Protein 2IXD (pdb70)

Foldseek 3Di:
DAAQEEEEEQEQLQCLLFDLLVLLVVVVVVGAYEYEHAALLCVAQWDHSVLRVVLSVQLCVLSNHPYYYYNHQDDVHLDQDPVSLVSLLVVCLVRQHQEYEAADCPAPRNSRVSRLVSNVSSLVLLQPCVRPVVGGGHHHNFYKYTYRPDDDQFLDKDASQVRLVSSLVSNVSPCRFQDQPDPRDDDPNPPCRSVVSQVRQCVVQVVVVHRGIRGMHGPDRDDDDQVVPHPD/DAAQEEEEEQEQLQCLLFDLLVLLVVVVVVGAYEYEHAALLCVAQFDHSVLRVQLSVQLCVLSNHPHYHYNRDDDVRLDQDPVSLVSLLLVCLVRQHQEYEAADCPAPRNSRVSRLVSNVSSQVLQQPCVRVVVGGGHHHNFYKHTYRPDDDDFLDKDASQVRLVSSLSSNVSPVRFQDCPDPRDDDPNPPCRSVVSQVRQCVVQVVVVHRGIRGMHGPDRDDDDPVVPD

Nearest PDB structures (foldseek):
  2ixd-assembly1_A  TM=1.004E+00  e=8.195E-51  Bacillus cereus
  6p2t-assembly1_A  TM=9.858E-01  e=7.954E-35  Bacillus subtilis subsp. subtilis str. 168
  1uan-assembly1_A  TM=9.509E-01  e=2.762E-24  Thermus thermophilus
  1uan-assembly1_B  TM=9.740E-01  e=2.165E-23  Thermus thermophilus
  8bgo-assembly1_C  TM=8.760E-01  e=4.378E-20  Thermococcus chitonophagus

CATH classification: 3.40.50.10320

InterPro domains:
  IPR003737 N-acetylglucosaminyl phosphatidylinositol deacetylase-related [PF02585] (7-124)
  IPR003737 N-acetylglucosaminyl phosphatidylinositol deacetylase-related [PTHR12993] (5-205)
  IPR023842 Bacillithiol biosynthesis deacetylase, BshB1 [TIGR04001] (4-224)
  IPR024078 Putative deacetylase LmbE-like domain superfamily [G3DSA:3.40.50.10320] (1-234)
  IPR024078 Putative deacetylase LmbE-like domain superfamily [SSF102588] (4-226)

Secondary structure (P-SEA, 3-state):
ccccbbbbbccccccccccaaaaaaaaaabbbbbbbccccccccccccaaaaaaaaaaaaaaacccbbbbcccccccccccaaaaaaaaaaaaaacccbbbbcccccccaaaaaaaaaaaaaaaaaacccccccbbbbbccbbbbbbccccccccccccccccaaaaaaaaacccccccccccccccccccaaaaaaaaaaaaaaaaacccbbbbbcccccccccccccccc/ccccbbbbbccccccccccaaaaaaaaaabbbbbbbbcccccccccccaaaaaaaaaaaaaaacccbbbbcccccccccccaaaaaaaaaaaaaacccbbbbcccccccaaaaaaaaaaaaaaaaaacccccccbbbbbbcbbbbbbccccccccccccccccaaaaaaaaacccccccccccccccccccaaaaaaaaaaaaaaaaacccbbbbbbbcccccccccccc

Structure (mmCIF, N/CA/C/O backbone):
data_2IXD
#
_entry.id   2IXD
#
_cell.length_a   75.892
_cell.length_b   75.892
_cell.length_c   404.699
_cell.angle_alpha   90.00
_cell.angle_beta   90.00
_cell.angle_gamma   120.00
#
_symmetry.space_group_name_H-M   'H 3 2'
#
loop_
_entity.id
_entity.type
_entity.pdbx_description
1 polymer 'LMBE-RELATED PROTEIN'
2 non-polymer 'ZINC ION'
3 non-polymer 'ACETATE ION'
4 water water
#
loop_
_atom_site.group_PDB
_atom_site.id
_atom_site.type_symbol
_atom_site.label_atom_id
_atom_site.label_alt_id
_atom_site.label_comp_id
_atom_site.label_asym_id
_atom_site.label_entity_id
_atom_site.label_seq_id
_atom_site.pdbx_PDB_ins_code
_atom_site.Cartn_x
_atom_site.Cartn_y
_atom_site.Cartn_z
_atom_site.occupancy
_atom_site.B_iso_or_equiv
_atom_site.auth_seq_id
_atom_site.auth_comp_id
_atom_site.auth_asym_id
_atom_site.auth_atom_id
_atom_site.pdbx_PDB_model_num
ATOM 1 N N . SER A 1 2 ? 34.287 37.632 145.796 1.00 47.83 2 SER A N 1
ATOM 2 C CA . SER A 1 2 ? 34.046 36.778 146.998 1.00 47.23 2 SER A CA 1
ATOM 3 C C . SER A 1 2 ? 32.615 36.914 147.519 1.00 44.68 2 SER A C 1
ATOM 4 O O . SER A 1 2 ? 31.989 35.919 147.901 1.00 45.06 2 SER A O 1
ATOM 7 N N . GLY A 1 3 ? 32.105 38.144 147.536 1.00 41.92 3 GLY A N 1
ATOM 8 C CA . GLY A 1 3 ? 30.753 38.412 147.994 1.00 38.26 3 GLY A CA 1
ATOM 9 C C . GLY A 1 3 ? 30.682 39.499 149.052 1.00 35.65 3 GLY A C 1
ATOM 10 O O . GLY A 1 3 ? 31.521 39.551 149.956 1.00 36.21 3 GLY A O 1
ATOM 11 N N . LEU A 1 4 ? 29.676 40.365 148.933 1.00 32.37 4 LEU A N 1
ATOM 12 C CA . LEU A 1 4 ? 29.456 41.456 149.880 1.00 30.14 4 LEU A CA 1
ATOM 13 C C . LEU A 1 4 ? 29.059 40.911 151.243 1.00 28.62 4 LEU A C 1
ATOM 14 O O . LEU A 1 4 ? 28.368 39.900 151.337 1.00 28.49 4 LEU A O 1
ATOM 23 N N . HIS A 1 5 ? 29.498 41.583 152.299 1.00 27.46 5 HIS A N 1
ATOM 24 C CA . HIS A 1 5 ? 29.012 41.268 153.635 1.00 26.07 5 HIS A CA 1
ATOM 25 C C . HIS A 1 5 ? 27.614 41.839 153.798 1.00 24.06 5 HIS A C 1
ATOM 26 O O . HIS A 1 5 ? 26.723 41.184 154.343 1.00 22.96 5 HIS A O 1
ATOM 33 N N . ILE A 1 6 ? 27.425 43.064 153.314 1.00 23.18 6 ILE A N 1
ATOM 34 C CA . ILE A 1 6 ? 26.120 43.714 153.370 1.00 21.59 6 ILE A CA 1
ATOM 35 C C . ILE A 1 6 ? 25.755 44.310 152.017 1.00 21.21 6 ILE A C 1
ATOM 36 O O . ILE A 1 6 ? 26.550 45.019 151.400 1.00 21.71 6 ILE A O 1
ATOM 41 N N . LEU A 1 7 ? 24.548 44.006 151.557 1.00 20.21 7 LEU A N 1
ATOM 42 C CA . LEU A 1 7 ? 23.958 44.745 150.456 1.00 19.67 7 LEU A CA 1
ATOM 43 C C . LEU A 1 7 ? 22.704 45.427 150.967 1.00 18.22 7 LEU A C 1
ATOM 44 O O . LEU A 1 7 ? 21.771 44.771 151.420 1.00 17.57 7 LEU A O 1
ATOM 49 N N . ALA A 1 8 ? 22.692 46.752 150.903 1.00 18.18 8 ALA A N 1
ATOM 50 C CA . ALA A 1 8 ? 21.545 47.513 151.375 1.00 17.28 8 ALA A CA 1
ATOM 51 C C . ALA A 1 8 ? 20.800 48.117 150.195 1.00 17.26 8 ALA A C 1
ATOM 52 O O . ALA A 1 8 ? 21.389 48.805 149.357 1.00 18.10 8 ALA A O 1
ATOM 54 N N . PHE A 1 9 ? 19.506 47.838 150.126 1.00 16.67 9 PHE A N 1
ATOM 55 C CA . PHE A 1 9 ? 18.660 48.393 149.087 1.00 16.77 9 PHE A CA 1
ATOM 56 C C . PHE A 1 9 ? 17.921 49.598 149.620 1.00 17.12 9 PHE A C 1
ATOM 57 O O . PHE A 1 9 ? 17.517 49.624 150.779 1.00 16.61 9 PHE A O 1
ATOM 65 N N . GLY A 1 10 ? 17.747 50.591 148.758 1.00 17.59 10 GLY A N 1
ATOM 66 C CA . GLY A 1 10 ? 16.835 51.684 149.011 1.00 17.88 10 GLY A CA 1
ATOM 67 C C . GLY A 1 10 ? 15.986 51.880 147.774 1.00 18.18 10 GLY A C 1
ATOM 68 O O . GLY A 1 10 ? 16.359 51.422 146.693 1.00 18.55 10 GLY A O 1
ATOM 69 N N . ALA A 1 11 ? 14.843 52.541 147.927 1.00 18.11 11 ALA A N 1
ATOM 70 C CA . ALA A 1 11 ? 14.047 52.949 146.770 1.00 18.58 11 ALA A CA 1
ATOM 71 C C . ALA A 1 11 ? 14.740 54.114 146.070 1.00 19.32 11 ALA A C 1
ATOM 72 O O . ALA A 1 11 ? 14.810 54.167 144.841 1.00 19.72 11 ALA A O 1
ATOM 74 N N . HIS A 1 12 ? 15.258 55.038 146.876 1.00 19.64 12 HIS A N 1
ATOM 75 C CA . HIS A 1 12 ? 15.869 56.267 146.395 1.00 20.56 12 HIS A CA 1
ATOM 76 C C . HIS A 1 12 ? 17.213 56.442 147.080 1.00 20.32 12 HIS A C 1
ATOM 77 O O . HIS A 1 12 ? 17.369 56.077 148.247 1.00 19.74 12 HIS A O 1
ATOM 84 N N . ALA A 1 13 ? 18.181 56.991 146.353 1.00 20.58 13 ALA A N 1
ATOM 85 C CA . ALA A 1 13 ? 19.483 57.284 146.931 1.00 20.78 13 ALA A CA 1
ATOM 86 C C . ALA A 1 13 ? 19.300 58.278 148.071 1.00 21.37 13 ALA A C 1
ATOM 87 O O . ALA A 1 13 ? 18.778 59.374 147.865 1.00 22.63 13 ALA A O 1
ATOM 89 N N . ASP A 1 14 ? 19.728 57.852 149.260 1.00 20.86 14 ASP A N 1
ATOM 90 C CA . ASP A 1 14 ? 19.600 58.547 150.555 1.00 20.64 14 ASP A CA 1
ATOM 91 C C . ASP A 1 14 ? 18.790 57.728 151.555 1.00 19.01 14 ASP A C 1
ATOM 92 O O . ASP A 1 14 ? 18.905 57.928 152.764 1.00 18.72 14 ASP A O 1
ATOM 97 N N . ASP A 1 15 ? 18.001 56.784 151.036 1.00 17.97 15 ASP A N 1
ATOM 98 C CA . ASP A 1 15 ? 17.223 55.855 151.859 1.00 16.87 15 ASP A CA 1
ATOM 99 C C . ASP A 1 15 ? 18.124 55.074 152.791 1.00 16.47 15 ASP A C 1
ATOM 100 O O . ASP A 1 15 ? 17.910 55.050 153.999 1.00 15.92 15 ASP A O 1
ATOM 105 N N . VAL A 1 16 ? 19.125 54.421 152.202 1.00 16.54 16 VAL A N 1
ATOM 106 C CA . VAL A 1 16 ? 20.047 53.579 152.949 1.00 16.69 16 VAL A CA 1
ATOM 107 C C . VAL A 1 16 ? 20.812 54.418 153.967 1.00 17.28 16 VAL A C 1
ATOM 108 O O . VAL A 1 16 ? 21.009 53.998 155.107 1.00 17.42 16 VAL A O 1
ATOM 112 N N . GLU A 1 17 ? 21.210 55.612 153.544 1.00 17.87 17 GLU A N 1
ATOM 113 C CA . GLU A 1 17 ? 21.889 56.571 154.408 1.00 18.73 17 GLU A CA 1
ATOM 114 C C . GLU A 1 17 ? 21.039 56.926 155.626 1.00 18.23 17 GLU A C 1
ATOM 115 O O . GLU A 1 17 ? 21.509 56.838 156.759 1.00 18.76 17 GLU A O 1
ATOM 121 N N . ILE A 1 18 ? 19.786 57.306 155.389 1.00 17.94 18 ILE A N 1
ATOM 122 C CA . ILE A 1 18 ? 18.862 57.652 156.476 1.00 18.01 18 ILE A CA 1
ATOM 123 C C . ILE A 1 18 ? 18.724 56.493 157.463 1.00 17.53 18 ILE A C 1
ATOM 124 O O . ILE A 1 18 ? 18.778 56.689 158.682 1.00 17.88 18 ILE A O 1
ATOM 129 N N . GLY A 1 19 ? 18.560 55.289 156.925 1.00 17.05 19 GLY A N 1
ATOM 130 C CA . GLY A 1 19 ? 18.342 54.114 157.746 1.00 16.50 19 GLY A CA 1
ATOM 131 C C . GLY A 1 19 ? 19.570 53.585 158.454 1.00 17.08 19 GLY A C 1
ATOM 132 O O . GLY A 1 19 ? 19.477 53.117 159.593 1.00 17.13 19 GLY A O 1
ATOM 133 N N . MET A 1 20 ? 20.727 53.655 157.797 1.00 17.06 20 MET A N 1
ATOM 134 C CA . MET A 1 20 ? 21.876 52.898 158.289 1.00 17.33 20 MET A CA 1
ATOM 135 C C . MET A 1 20 ? 23.266 53.371 157.873 1.00 17.67 20 MET A C 1
ATOM 136 O O . MET A 1 20 ? 24.203 52.573 157.879 1.00 17.75 20 MET A O 1
ATOM 141 N N . ALA A 1 21 ? 23.411 54.654 157.544 1.00 17.99 21 ALA A N 1
ATOM 142 C CA . ALA A 1 21 ? 24.731 55.199 157.198 1.00 19.33 21 ALA A CA 1
ATOM 143 C C . ALA A 1 21 ? 25.751 54.963 158.312 1.00 20.06 21 ALA A C 1
ATOM 144 O O . ALA A 1 21 ? 26.906 54.654 158.038 1.00 20.87 21 ALA A O 1
ATOM 146 N N . GLY A 1 22 ? 25.312 55.084 159.566 1.00 19.99 22 GLY A N 1
ATOM 147 C CA . GLY A 1 22 ? 26.194 54.894 160.707 1.00 20.43 22 GLY A CA 1
ATOM 148 C C . GLY A 1 22 ? 26.693 53.466 160.824 1.00 20.50 22 GLY A C 1
ATOM 149 O O . GLY A 1 22 ? 27.882 53.236 161.054 1.00 21.28 22 GLY A O 1
ATOM 150 N N . THR A 1 23 ? 25.774 52.513 160.665 1.00 20.14 23 THR A N 1
ATOM 151 C CA . THR A 1 23 ? 26.095 51.088 160.693 1.00 19.70 23 THR A CA 1
ATOM 152 C C . THR A 1 23 ? 27.049 50.739 159.562 1.00 20.30 23 THR A C 1
ATOM 153 O O . THR A 1 23 ? 28.063 50.074 159.785 1.00 20.58 23 THR A O 1
ATOM 157 N N . ILE A 1 24 ? 26.727 51.200 158.355 1.00 19.92 24 ILE A N 1
ATOM 158 C CA . ILE A 1 24 ? 27.573 50.941 157.199 1.00 20.58 24 ILE A CA 1
ATOM 159 C C . ILE A 1 24 ? 28.986 51.461 157.446 1.00 22.02 24 ILE A C 1
ATOM 160 O O . ILE A 1 24 ? 29.948 50.726 157.265 1.00 23.12 24 ILE A O 1
ATOM 165 N N . ALA A 1 25 ? 29.099 52.715 157.887 1.00 22.61 25 ALA A N 1
ATOM 166 C CA . ALA A 1 25 ? 30.401 53.321 158.174 1.00 23.88 25 ALA A CA 1
ATOM 167 C C . ALA A 1 25 ? 31.155 52.542 159.243 1.00 24.36 25 ALA A C 1
ATOM 168 O O . ALA A 1 25 ? 32.368 52.362 159.145 1.00 25.25 25 ALA A O 1
ATOM 170 N N . LYS A 1 26 ? 30.425 52.084 160.256 1.00 23.59 26 LYS A N 1
ATOM 171 C CA . LYS A 1 26 ? 31.005 51.320 161.354 1.00 24.47 26 LYS A CA 1
ATOM 172 C C . LYS A 1 26 ? 31.645 50.032 160.844 1.00 24.91 26 LYS A C 1
ATOM 173 O O . LYS A 1 26 ? 32.767 49.692 161.231 1.00 25.69 26 LYS A O 1
ATOM 181 N N . TYR A 1 27 ? 30.941 49.338 159.954 1.00 24.30 27 TYR A N 1
ATOM 182 C CA . TYR A 1 27 ? 31.401 48.039 159.478 1.00 25.12 27 TYR A CA 1
ATOM 183 C C . TYR A 1 27 ? 32.387 48.089 158.308 1.00 26.34 27 TYR A C 1
ATOM 184 O O . TYR A 1 27 ? 33.278 47.242 158.234 1.00 27.55 27 TYR A O 1
ATOM 193 N N . THR A 1 28 ? 32.260 49.081 157.422 1.00 26.46 28 THR A N 1
ATOM 194 C CA . THR A 1 28 ? 33.276 49.275 156.373 1.00 27.57 28 THR A CA 1
ATOM 195 C C . THR A 1 28 ? 34.627 49.639 156.980 1.00 29.89 28 THR A C 1
ATOM 196 O O . THR A 1 28 ? 35.671 49.282 156.435 1.00 30.99 28 THR A O 1
ATOM 200 N N . LYS A 1 29 ? 34.593 50.352 158.106 1.00 30.73 29 LYS A N 1
ATOM 201 C CA . LYS A 1 29 ? 35.805 50.733 158.827 1.00 33.34 29 LYS A CA 1
ATOM 202 C C . LYS A 1 29 ? 36.497 49.514 159.430 1.00 34.13 29 LYS A C 1
ATOM 203 O O . LYS A 1 29 ? 37.719 49.499 159.584 1.00 35.34 29 LYS A O 1
ATOM 209 N N . GLN A 1 30 ? 35.702 48.499 159.761 1.00 33.26 30 GLN A N 1
ATOM 210 C CA . GLN A 1 30 ? 36.210 47.229 160.272 1.00 34.19 30 GLN A CA 1
ATOM 211 C C . GLN A 1 30 ? 36.663 46.311 159.137 1.00 34.33 30 GLN A C 1
ATOM 212 O O . GLN A 1 30 ? 37.138 45.198 159.377 1.00 35.41 30 GLN A O 1
ATOM 218 N N . GLY A 1 31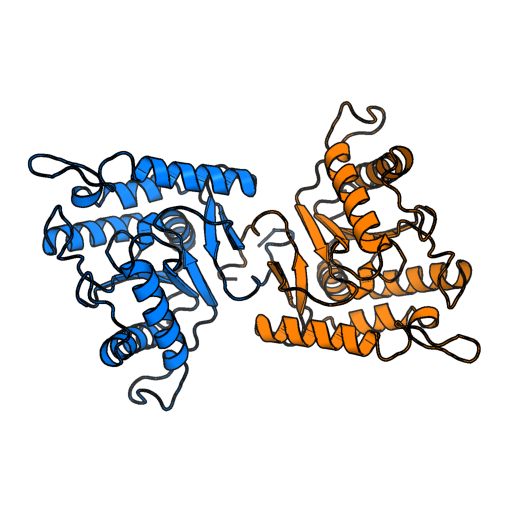 ? 36.511 46.783 157.902 1.00 33.43 31 GLY A N 1
ATOM 219 C CA . GLY A 1 31 ? 37.000 46.070 156.734 1.00 33.39 31 GLY A CA 1
ATOM 220 C C . GLY A 1 31 ? 35.959 45.231 156.018 1.00 31.32 31 GLY A C 1
ATOM 221 O O . GLY A 1 31 ? 36.287 44.527 155.062 1.00 31.42 31 GLY A O 1
ATOM 222 N N . TYR A 1 32 ? 34.708 45.298 156.473 1.00 29.10 32 TYR A N 1
ATOM 223 C CA . TYR A 1 32 ? 33.623 44.586 155.804 1.00 27.76 32 TYR A CA 1
ATOM 224 C C . TYR A 1 32 ? 33.241 45.297 154.518 1.00 27.26 32 TYR A C 1
ATOM 225 O O . TYR A 1 32 ? 33.341 46.521 154.415 1.00 26.59 32 TYR A O 1
ATOM 234 N N . GLU A 1 33 ? 32.827 44.515 153.531 1.00 27.55 33 GLU A N 1
ATOM 235 C CA . GLU A 1 33 ? 32.447 45.066 152.246 1.00 28.34 33 GLU A CA 1
ATOM 236 C C . GLU A 1 33 ? 30.945 45.242 152.205 1.00 26.87 33 GLU A C 1
ATOM 237 O O . GLU A 1 33 ? 30.182 44.289 152.403 1.00 26.02 33 GLU A O 1
ATOM 243 N N . VAL A 1 34 ? 30.517 46.478 151.991 1.00 26.64 34 VAL A N 1
ATOM 244 C CA . VAL A 1 34 ? 29.094 46.734 151.826 1.00 25.76 34 VAL A CA 1
ATOM 245 C C . VAL A 1 34 ? 28.807 47.447 150.515 1.00 25.22 34 VAL A C 1
ATOM 246 O O . VAL A 1 34 ? 29.573 48.306 150.061 1.00 26.21 34 VAL A O 1
ATOM 250 N N . GLY A 1 35 ? 27.722 47.024 149.887 1.00 23.60 35 GLY A N 1
ATOM 251 C CA . GLY A 1 35 ? 27.239 47.648 148.680 1.00 23.13 35 GLY A CA 1
ATOM 252 C C . GLY A 1 35 ? 25.887 48.267 148.938 1.00 21.65 35 GLY A C 1
ATOM 253 O O . GLY A 1 35 ? 25.181 47.898 149.885 1.00 20.94 35 GLY A O 1
ATOM 254 N N . ILE A 1 36 ? 25.529 49.223 148.095 1.00 21.49 36 ILE A N 1
ATOM 255 C CA . ILE A 1 36 ? 24.207 49.818 148.137 1.00 20.43 36 ILE A CA 1
ATOM 256 C C . ILE A 1 36 ? 23.585 49.683 146.762 1.00 20.89 36 ILE A C 1
ATOM 257 O O . ILE A 1 36 ? 24.249 49.883 145.744 1.00 21.60 36 ILE A O 1
ATOM 262 N N . CYS A 1 37 ? 22.313 49.315 146.738 1.00 20.22 37 CYS A N 1
ATOM 263 C CA . CYS A 1 37 ? 21.575 49.287 145.495 1.00 21.19 37 CYS A CA 1
ATOM 264 C C . CYS A 1 37 ? 20.339 50.158 145.627 1.00 20.71 37 CYS A C 1
ATOM 265 O O . CYS A 1 37 ? 19.436 49.853 146.400 1.00 19.83 37 CYS A O 1
ATOM 268 N N . ASP A 1 38 ? 20.331 51.264 144.889 1.00 21.32 38 ASP A N 1
ATOM 269 C CA . ASP A 1 38 ? 19.161 52.124 144.791 1.00 21.25 38 ASP A CA 1
ATOM 270 C C . ASP A 1 38 ? 18.276 51.586 143.670 1.00 21.04 38 ASP A C 1
ATOM 271 O O . ASP A 1 38 ? 18.743 51.378 142.552 1.00 22.06 38 ASP A O 1
ATOM 276 N N . LEU A 1 39 ? 17.004 51.345 143.969 1.00 19.94 39 LEU A N 1
ATOM 277 C CA . LEU A 1 39 ? 16.100 50.787 142.969 1.00 19.40 39 LEU A CA 1
ATOM 278 C C . LEU A 1 39 ? 15.753 51.799 141.887 1.00 19.87 39 LEU A C 1
ATOM 279 O O . LEU A 1 39 ? 15.666 51.446 140.714 1.00 21.05 39 LEU A O 1
ATOM 284 N N . THR A 1 40 ? 15.564 53.054 142.291 1.00 19.20 40 THR A N 1
ATOM 285 C CA . THR A 1 40 ? 15.226 54.128 141.363 1.00 19.59 40 THR A CA 1
ATOM 286 C C . THR A 1 40 ? 16.263 55.243 141.385 1.00 19.79 40 THR A C 1
ATOM 287 O O . THR A 1 40 ? 17.110 55.312 142.279 1.00 19.62 40 THR A O 1
ATOM 291 N N . GLU A 1 41 ? 16.159 56.129 140.403 1.00 20.51 41 GLU A N 1
ATOM 292 C CA . GLU A 1 41 ? 16.976 57.329 140.348 1.00 21.41 41 GLU A CA 1
ATOM 293 C C . GLU A 1 41 ? 16.261 58.503 141.010 1.00 22.18 41 GLU A C 1
ATOM 294 O O . GLU A 1 41 ? 16.722 59.642 140.930 1.00 23.44 41 GLU A O 1
ATOM 300 N N . ALA A 1 42 ? 15.133 58.215 141.660 1.00 21.76 42 ALA A N 1
ATOM 301 C CA . ALA A 1 42 ? 14.317 59.230 142.326 1.00 22.93 42 ALA A CA 1
ATOM 302 C C . ALA A 1 42 ? 14.039 60.421 141.406 1.00 25.20 42 ALA A C 1
ATOM 303 O O . ALA A 1 42 ? 14.246 61.583 141.774 1.00 25.78 42 ALA A O 1
ATOM 305 N N . ASP A 1 43 ? 13.563 60.112 140.202 1.00 26.44 43 ASP A N 1
ATOM 306 C CA . ASP A 1 43 ? 13.327 61.122 139.177 1.00 29.43 43 ASP A CA 1
ATOM 307 C C . ASP A 1 43 ? 12.208 62.106 139.532 1.00 30.54 43 ASP A C 1
ATOM 308 O O . ASP A 1 43 ? 12.135 63.200 138.970 1.00 31.88 43 ASP A O 1
ATOM 313 N N . LEU A 1 44 ? 11.352 61.716 140.471 1.00 29.70 44 LEU A N 1
ATOM 314 C CA . LEU A 1 44 ? 10.218 62.549 140.860 1.00 31.36 44 LEU A CA 1
ATOM 315 C C . LEU A 1 44 ? 10.501 63.402 142.097 1.00 32.12 44 LEU A C 1
ATOM 316 O O . LEU A 1 44 ? 9.617 64.116 142.574 1.00 33.15 44 LEU A O 1
ATOM 321 N N . SER A 1 45 ? 11.729 63.327 142.610 1.00 32.03 45 SER A N 1
ATOM 322 C CA . SER A 1 45 ? 12.160 64.184 143.716 1.00 33.15 45 SER A CA 1
ATOM 323 C C . SER A 1 45 ? 11.978 65.649 143.339 1.00 35.67 45 SER A C 1
ATOM 324 O O . SER A 1 45 ? 12.375 66.067 142.249 1.00 36.54 45 SER A O 1
ATOM 327 N N . SER A 1 46 ? 11.367 66.419 144.239 1.00 37.18 46 SER A N 1
ATOM 328 C CA . SER A 1 46 ? 11.051 67.826 143.980 1.00 40.03 46 SER A CA 1
ATOM 329 C C . SER A 1 46 ? 12.295 68.652 143.666 1.00 41.25 46 SER A C 1
ATOM 330 O O . SER A 1 46 ? 12.247 69.563 142.841 1.00 43.20 46 SER A O 1
ATOM 333 N N . ASN A 1 47 ? 13.404 68.318 144.319 1.00 40.32 47 ASN A N 1
ATOM 334 C CA . ASN A 1 47 ? 14.654 69.046 144.138 1.00 41.45 47 ASN A CA 1
ATOM 335 C C . ASN A 1 47 ? 15.748 68.210 143.491 1.00 40.09 47 ASN A C 1
ATOM 336 O O . ASN A 1 47 ? 15.819 66.995 143.687 1.00 38.37 47 ASN A O 1
ATOM 341 N N . GLY A 1 48 ? 16.601 68.882 142.723 1.00 41.05 48 GLY A N 1
ATOM 342 C CA . GLY A 1 48 ? 17.738 68.249 142.083 1.00 40.12 48 GLY A CA 1
ATOM 343 C C . GLY A 1 48 ? 17.408 67.608 140.751 1.00 39.47 48 GLY A C 1
ATOM 344 O O . GLY A 1 48 ? 16.302 67.754 140.225 1.00 40.05 48 GLY A O 1
ATOM 345 N N . THR A 1 49 ? 18.393 66.905 140.201 1.00 38.19 49 THR A N 1
ATOM 346 C CA . THR A 1 49 ? 18.228 66.146 138.967 1.00 37.20 49 THR A CA 1
ATOM 347 C C . THR A 1 49 ? 18.721 64.731 139.212 1.00 34.42 49 THR A C 1
ATOM 348 O O . THR A 1 49 ? 19.379 64.470 140.221 1.00 33.34 49 THR A O 1
ATOM 352 N N . ILE A 1 50 ? 18.418 63.819 138.291 1.00 33.47 50 ILE A N 1
ATOM 353 C CA . ILE A 1 50 ? 18.865 62.433 138.432 1.00 31.40 50 ILE A CA 1
ATOM 354 C C . ILE A 1 50 ? 20.392 62.339 138.464 1.00 30.88 50 ILE A C 1
ATOM 355 O O . ILE A 1 50 ? 20.946 61.619 139.293 1.00 29.27 50 ILE A O 1
ATOM 364 N N . GLU A 1 51 ? 21.060 63.091 137.586 1.00 32.40 51 GLU A N 1
ATOM 365 C CA . GLU A 1 51 ? 22.520 63.101 137.540 1.00 32.95 51 GLU A CA 1
ATOM 366 C C . GLU A 1 51 ? 23.132 63.635 138.833 1.00 32.84 51 GLU A C 1
ATOM 367 O O . GLU A 1 51 ? 24.038 63.016 139.392 1.00 32.40 51 GLU A O 1
ATOM 373 N N . LEU A 1 52 ? 22.626 64.771 139.308 1.00 33.81 52 LEU A N 1
ATOM 374 C CA . LEU A 1 52 ? 23.077 65.345 140.575 1.00 34.28 52 LEU A CA 1
ATOM 375 C C . LEU A 1 52 ? 22.867 64.363 141.724 1.00 31.79 52 LEU A C 1
ATOM 376 O O . LEU A 1 52 ? 23.750 64.182 142.563 1.00 31.51 52 LEU A O 1
ATOM 381 N N . ARG A 1 53 ? 21.702 63.719 141.737 1.00 30.30 53 ARG A N 1
ATOM 382 C CA . ARG A 1 53 ? 21.371 62.729 142.756 1.00 28.37 53 ARG A CA 1
ATOM 383 C C . ARG A 1 53 ? 22.342 61.552 142.731 1.00 27.61 53 ARG A C 1
ATOM 384 O O . ARG A 1 53 ? 22.765 61.066 143.781 1.00 26.11 53 ARG A O 1
ATOM 392 N N . LYS A 1 54 ? 22.699 61.113 141.524 1.00 28.63 54 LYS A N 1
ATOM 393 C CA . LYS A 1 54 ? 23.656 60.026 141.343 1.00 29.00 54 LYS A CA 1
ATOM 394 C C . LYS A 1 54 ? 25.050 60.427 141.826 1.00 29.93 54 LYS A C 1
ATOM 395 O O . LYS A 1 54 ? 25.777 59.608 142.390 1.00 29.51 54 LYS A O 1
ATOM 401 N N . GLU A 1 55 ? 25.410 61.690 141.607 1.00 31.83 55 GLU A N 1
ATOM 402 C CA . GLU A 1 55 ? 26.696 62.216 142.052 1.00 33.17 55 GLU A CA 1
ATOM 403 C C . GLU A 1 55 ? 26.754 62.318 143.572 1.00 31.72 55 GLU A C 1
ATOM 404 O O . GLU A 1 55 ? 27.777 62.000 144.182 1.00 31.75 55 GLU A O 1
ATOM 410 N N . GLU A 1 56 ? 25.651 62.755 144.173 1.00 30.66 56 GLU A N 1
ATOM 411 C CA . GLU A 1 56 ? 25.523 62.808 145.629 1.00 29.53 56 GLU A CA 1
ATOM 412 C C . GLU A 1 56 ? 25.577 61.407 146.234 1.00 27.57 56 GLU A C 1
ATOM 413 O O . GLU A 1 56 ? 26.178 61.205 147.292 1.00 26.74 56 GLU A O 1
ATOM 419 N N . ALA A 1 57 ? 24.966 60.442 145.544 1.00 26.99 57 ALA A N 1
ATOM 420 C CA . ALA A 1 57 ? 25.004 59.042 145.961 1.00 25.71 57 ALA A CA 1
ATOM 421 C C . ALA A 1 57 ? 26.431 58.501 145.988 1.00 26.51 57 ALA A C 1
ATOM 422 O O . ALA A 1 57 ? 26.781 57.704 146.860 1.00 25.87 57 ALA A O 1
ATOM 424 N N . LYS A 1 58 ? 27.245 58.946 145.031 1.00 28.23 58 LYS A N 1
ATOM 425 C CA . LYS A 1 58 ? 28.654 58.567 144.956 1.00 29.26 58 LYS A CA 1
ATOM 426 C C . LYS A 1 58 ? 29.450 59.180 146.103 1.00 29.47 58 LYS A C 1
ATOM 427 O O . LYS A 1 58 ? 30.299 58.516 146.700 1.00 29.87 58 LYS A O 1
ATOM 433 N N . VAL A 1 59 ? 29.166 60.445 146.409 1.00 29.45 59 VAL A N 1
ATOM 434 C CA . VAL A 1 59 ? 29.828 61.152 147.507 1.00 29.84 59 VAL A CA 1
ATOM 435 C C . VAL A 1 59 ? 29.459 60.484 148.832 1.00 28.14 59 VAL A C 1
ATOM 436 O O . VAL A 1 59 ? 30.325 60.204 149.659 1.00 28.29 59 VAL A O 1
ATOM 440 N N . ALA A 1 60 ? 28.170 60.215 149.012 1.00 26.68 60 ALA A N 1
ATOM 441 C CA . ALA A 1 60 ? 27.676 59.523 150.199 1.00 25.61 60 ALA A CA 1
ATOM 442 C C . ALA A 1 60 ? 28.325 58.150 150.356 1.00 25.07 60 ALA A C 1
ATOM 443 O O . ALA A 1 60 ? 28.754 57.784 151.452 1.00 25.13 60 ALA A O 1
ATOM 445 N N . ALA A 1 61 ? 28.401 57.404 149.256 1.00 25.40 61 ALA A N 1
ATOM 446 C CA . ALA A 1 61 ? 29.011 56.076 149.255 1.00 25.74 61 ALA A CA 1
ATOM 447 C C . ALA A 1 61 ? 30.456 56.115 149.755 1.00 27.35 61 ALA A C 1
ATOM 448 O O . ALA A 1 61 ? 30.835 55.316 150.613 1.00 27.20 61 ALA A O 1
ATOM 450 N N . ARG A 1 62 ? 31.248 57.055 149.236 1.00 29.16 62 ARG A N 1
ATOM 451 C CA . ARG A 1 62 ? 32.643 57.197 149.663 1.00 31.01 62 ARG A CA 1
ATOM 452 C C . ARG A 1 62 ? 32.773 57.589 151.138 1.00 30.84 62 ARG A C 1
ATOM 453 O O . ARG A 1 62 ? 33.658 57.090 151.828 1.00 31.48 62 ARG A O 1
ATOM 466 N N . ILE A 1 63 ? 31.878 58.456 151.616 1.00 30.43 63 ILE A N 1
ATOM 467 C CA . ILE A 1 63 ? 31.835 58.839 153.032 1.00 30.42 63 ILE A CA 1
ATOM 468 C C . ILE A 1 63 ? 31.603 57.602 153.912 1.00 28.94 63 ILE A C 1
ATOM 469 O O . ILE A 1 63 ? 32.254 57.431 154.945 1.00 29.25 63 ILE A O 1
ATOM 474 N N . MET A 1 64 ? 30.696 56.733 153.471 1.00 27.55 64 MET A N 1
ATOM 475 C CA . MET A 1 64 ? 30.342 55.519 154.204 1.00 26.79 64 MET A CA 1
ATOM 476 C C . MET A 1 64 ? 31.324 54.367 153.983 1.00 27.28 64 MET A C 1
ATOM 477 O O . MET A 1 64 ? 31.195 53.311 154.606 1.00 26.38 64 MET A O 1
ATOM 482 N N . GLY A 1 65 ? 32.290 54.565 153.090 1.00 28.82 65 GLY A N 1
ATOM 483 C CA . GLY A 1 65 ? 33.237 53.520 152.737 1.00 29.61 65 GLY A CA 1
ATOM 484 C C . GLY A 1 65 ? 32.607 52.423 151.896 1.00 28.98 65 GLY A C 1
ATOM 485 O O . GLY A 1 65 ? 33.091 51.290 151.878 1.00 29.47 65 GLY A O 1
ATOM 486 N N . VAL A 1 66 ? 31.516 52.760 151.211 1.00 27.99 66 VAL A N 1
ATOM 487 C CA . VAL A 1 66 ? 30.849 51.848 150.290 1.00 27.74 66 VAL A CA 1
ATOM 488 C C . VAL A 1 66 ? 31.577 51.879 148.950 1.00 29.83 66 VAL A C 1
ATOM 489 O O . VAL A 1 66 ? 31.672 52.928 148.314 1.00 30.26 66 VAL A O 1
ATOM 493 N N . LYS A 1 67 ? 32.085 50.723 148.533 1.00 31.07 67 LYS A N 1
ATOM 494 C CA . LYS A 1 67 ? 32.865 50.619 147.300 1.00 33.20 67 LYS A CA 1
ATOM 495 C C . LYS A 1 67 ? 32.002 50.202 146.115 1.00 32.66 67 LYS A C 1
ATOM 496 O O . LYS A 1 67 ? 32.429 50.294 144.965 1.00 33.66 67 LYS A O 1
ATOM 502 N N . THR A 1 68 ? 30.784 49.750 146.408 1.00 31.25 68 THR A N 1
ATOM 503 C CA . THR A 1 68 ? 29.861 49.273 145.386 1.00 30.57 68 THR A CA 1
ATOM 504 C C . THR A 1 68 ? 28.510 49.958 145.528 1.00 28.62 68 THR A C 1
ATOM 505 O O . THR A 1 68 ? 27.827 49.796 146.535 1.00 27.49 68 THR A O 1
ATOM 509 N N . ARG A 1 69 ? 28.134 50.738 144.522 1.00 28.48 69 ARG A N 1
ATOM 510 C CA . ARG A 1 69 ? 26.810 51.346 144.501 1.00 27.68 69 ARG A CA 1
ATOM 511 C C . ARG A 1 69 ? 26.162 51.179 143.136 1.00 27.85 69 ARG A C 1
ATOM 512 O O . ARG A 1 69 ? 26.747 51.526 142.110 1.00 29.15 69 ARG A O 1
ATOM 520 N N . LEU A 1 70 ? 24.952 50.631 143.144 1.00 26.84 70 LEU A N 1
ATOM 521 C CA . LEU A 1 70 ? 24.215 50.358 141.921 1.00 26.93 70 LEU A CA 1
ATOM 522 C C . LEU A 1 70 ? 22.897 51.099 141.913 1.00 25.77 70 LEU A C 1
ATOM 523 O O . LEU A 1 70 ? 22.310 51.357 142.963 1.00 24.85 70 LEU A O 1
ATOM 528 N N . ASN A 1 71 ? 22.445 51.450 140.716 1.00 25.52 71 ASN A N 1
ATOM 529 C CA . ASN A 1 71 ? 21.098 51.955 140.536 1.00 24.52 71 ASN A CA 1
ATOM 530 C C . ASN A 1 71 ? 20.393 51.126 139.478 1.00 23.96 71 ASN A C 1
ATOM 531 O O . ASN A 1 71 ? 20.870 51.013 138.349 1.00 24.57 71 ASN A O 1
ATOM 536 N N . LEU A 1 72 ? 19.260 50.538 139.849 1.00 22.62 72 LEU A N 1
ATOM 537 C CA . LEU A 1 72 ? 18.532 49.666 138.935 1.00 22.46 72 LEU A CA 1
ATOM 538 C C . LEU A 1 72 ? 17.618 50.425 137.977 1.00 22.64 72 LEU A C 1
ATOM 539 O O . LEU A 1 72 ? 17.031 49.829 137.067 1.00 23.67 72 LEU A O 1
ATOM 544 N N . ALA A 1 73 ? 17.520 51.740 138.183 1.00 21.96 73 ALA A N 1
ATOM 545 C CA . ALA A 1 73 ? 16.773 52.642 137.309 1.00 22.09 73 ALA A CA 1
ATOM 546 C C . ALA A 1 73 ? 15.309 52.234 137.125 1.00 21.54 73 ALA A C 1
ATOM 547 O O . ALA A 1 73 ? 14.715 52.448 136.071 1.00 22.46 73 ALA A O 1
ATOM 549 N N . MET A 1 74 ? 14.735 51.640 138.163 1.00 20.78 74 MET A N 1
ATOM 550 C CA . MET A 1 74 ? 13.305 51.382 138.193 1.00 20.88 74 MET A CA 1
ATOM 551 C C . MET A 1 74 ? 12.609 52.720 138.421 1.00 21.02 74 MET A C 1
ATOM 552 O O . MET A 1 74 ? 13.225 53.645 138.943 1.00 19.94 74 MET A O 1
ATOM 557 N N . PRO A 1 75 ? 11.349 52.846 138.012 1.00 22.15 75 PRO A N 1
ATOM 558 C CA . PRO A 1 75 ? 10.654 54.131 138.122 1.00 22.99 75 PRO A CA 1
ATOM 559 C C . PRO A 1 75 ? 10.316 54.514 139.556 1.00 22.16 75 PRO A C 1
ATOM 560 O O . PRO A 1 75 ? 9.761 53.719 140.324 1.00 21.24 75 PRO A O 1
ATOM 564 N N . ASP A 1 76 ? 10.697 55.739 139.901 1.00 22.72 76 ASP A N 1
ATOM 565 C CA . ASP A 1 76 ? 10.255 56.397 141.118 1.00 22.77 76 ASP A CA 1
ATOM 566 C C . ASP A 1 76 ? 8.733 56.361 141.126 1.00 22.31 76 ASP A C 1
ATOM 567 O O . ASP A 1 76 ? 8.102 56.650 140.109 1.00 22.78 76 ASP A O 1
ATOM 572 N N . ARG A 1 77 ? 8.151 55.988 142.263 1.00 21.79 77 ARG A N 1
ATOM 573 C CA . ARG A 1 77 ? 6.696 55.841 142.392 1.00 22.20 77 ARG A CA 1
ATOM 574 C C . ARG A 1 77 ? 6.120 54.762 141.467 1.00 22.40 77 ARG A C 1
ATOM 575 O O . ARG A 1 77 ? 4.944 54.799 141.100 1.00 23.59 77 ARG A O 1
ATOM 583 N N . GLY A 1 78 ? 6.956 53.795 141.101 1.00 21.77 78 GLY A N 1
ATOM 584 C CA . GLY A 1 78 ? 6.548 52.744 140.188 1.00 21.85 78 GLY A CA 1
ATOM 585 C C . GLY A 1 78 ? 7.066 51.385 140.600 1.00 20.75 78 GLY A C 1
ATOM 586 O O . GLY A 1 78 ? 7.206 50.491 139.758 1.00 20.59 78 GLY A O 1
ATOM 587 N N . LEU A 1 79 ? 7.333 51.220 141.896 1.00 19.86 79 LEU A N 1
ATOM 588 C CA . LEU A 1 79 ? 7.882 49.968 142.417 1.00 19.34 79 LEU A CA 1
ATOM 589 C C . LEU A 1 79 ? 6.788 48.937 142.674 1.00 19.91 79 LEU A C 1
ATOM 590 O O . LEU A 1 79 ? 6.682 48.368 143.764 1.00 19.00 79 LEU A O 1
ATOM 595 N N . TYR A 1 80 ? 5.986 48.700 141.643 1.00 21.23 80 TYR A N 1
ATOM 596 C CA . TYR A 1 80 ? 4.929 47.704 141.688 1.00 21.98 80 TYR A CA 1
ATOM 597 C C . TYR A 1 80 ? 5.532 46.308 141.766 1.00 21.81 80 TYR A C 1
ATOM 598 O O . TYR A 1 80 ? 6.694 46.100 141.401 1.00 21.68 80 TYR A O 1
ATOM 607 N N . MET A 1 81 ? 4.744 45.363 142.262 1.00 22.10 81 MET A N 1
ATOM 608 C CA . MET A 1 81 ? 5.177 43.982 142.379 1.00 22.48 81 MET A CA 1
ATOM 609 C C . MET A 1 81 ? 5.188 43.359 140.987 1.00 23.51 81 MET A C 1
ATOM 610 O O . MET A 1 81 ? 4.176 42.840 140.515 1.00 24.38 81 MET A O 1
ATOM 615 N N . LYS A 1 82 ? 6.339 43.454 140.328 1.00 23.84 82 LYS A N 1
ATOM 616 C CA . LYS A 1 82 ? 6.492 43.010 138.946 1.00 25.29 82 LYS A CA 1
ATOM 617 C C . LYS A 1 82 ? 7.622 41.994 138.834 1.00 25.04 82 LYS A C 1
ATOM 618 O O . LYS A 1 82 ? 8.684 42.163 139.438 1.00 23.65 82 LYS A O 1
ATOM 624 N N . GLU A 1 83 ? 7.381 40.942 138.055 1.00 26.28 83 GLU A N 1
ATOM 625 C CA . GLU A 1 83 ? 8.373 39.898 137.814 1.00 26.82 83 GLU A CA 1
ATOM 626 C C . GLU A 1 83 ? 9.703 40.479 137.337 1.00 26.25 83 GLU A C 1
ATOM 627 O O . GLU A 1 83 ? 10.764 40.083 137.822 1.00 25.47 83 GLU A O 1
ATOM 633 N N . GLU A 1 84 ? 9.637 41.426 136.401 1.00 27.10 84 GLU A N 1
ATOM 634 C CA . GLU A 1 84 ? 10.843 42.024 135.822 1.00 27.61 84 GLU A CA 1
ATOM 635 C C . GLU A 1 84 ? 11.720 42.703 136.874 1.00 25.83 84 GLU A C 1
ATOM 636 O O . GLU A 1 84 ? 12.947 42.650 136.789 1.00 25.53 84 GLU A O 1
ATOM 642 N N . TYR A 1 85 ? 11.085 43.323 137.867 1.00 24.50 85 TYR A N 1
ATOM 643 C CA . TYR A 1 85 ? 11.812 44.016 138.928 1.00 23.21 85 TYR A CA 1
ATOM 644 C C . TYR A 1 85 ? 12.453 43.033 139.893 1.00 21.96 85 TYR A C 1
ATOM 645 O O . TYR A 1 85 ? 13.602 43.218 140.297 1.00 21.40 85 TYR A O 1
ATOM 654 N N . ILE A 1 86 ? 11.705 41.992 140.254 1.00 21.77 86 ILE A N 1
ATOM 655 C CA . ILE A 1 86 ? 12.230 40.920 141.094 1.00 21.48 86 ILE A CA 1
ATOM 656 C C . ILE A 1 86 ? 13.439 40.292 140.403 1.00 21.92 86 ILE A C 1
ATOM 657 O O . ILE A 1 86 ? 14.476 40.096 141.029 1.00 21.48 86 ILE A O 1
ATOM 662 N N . ARG A 1 87 ? 13.293 40.007 139.109 1.00 23.07 87 ARG A N 1
ATOM 663 C CA . ARG A 1 87 ? 14.372 39.451 138.295 1.00 24.41 87 ARG A CA 1
ATOM 664 C C . ARG A 1 87 ? 15.648 40.289 138.384 1.00 24.13 87 ARG A C 1
ATOM 665 O O . ARG A 1 87 ? 16.737 39.745 138.582 1.00 24.37 87 ARG A O 1
ATOM 673 N N . GLU A 1 88 ? 15.504 41.607 138.243 1.00 23.99 88 GLU A N 1
ATOM 674 C CA . GLU A 1 88 ? 16.640 42.531 138.282 1.00 24.13 88 GLU A CA 1
ATOM 675 C C . GLU A 1 88 ? 17.348 42.503 139.636 1.00 22.60 88 GLU A C 1
ATOM 676 O O . GLU A 1 88 ? 18.576 42.530 139.699 1.00 22.75 88 GLU A O 1
ATOM 682 N N . ILE A 1 89 ? 16.568 42.451 140.713 1.00 21.01 89 ILE A N 1
ATOM 683 C CA . ILE A 1 89 ? 17.121 42.408 142.064 1.00 19.99 89 ILE A CA 1
ATOM 684 C C . ILE A 1 89 ? 17.766 41.050 142.350 1.00 19.64 89 ILE A C 1
ATOM 685 O O . ILE A 1 89 ? 18.822 40.982 142.980 1.00 19.79 89 ILE A O 1
ATOM 690 N N . VAL A 1 90 ? 17.137 39.975 141.876 1.00 20.00 90 VAL A N 1
ATOM 691 C CA . VAL A 1 90 ? 17.721 38.635 141.978 1.00 20.56 90 VAL A CA 1
ATOM 692 C C . VAL A 1 90 ? 19.107 38.626 141.333 1.00 21.74 90 VAL A C 1
ATOM 693 O O . VAL A 1 90 ? 20.065 38.102 141.907 1.00 22.39 90 VAL A O 1
ATOM 697 N N . LYS A 1 91 ? 19.202 39.229 140.150 1.00 22.22 91 LYS A N 1
ATOM 698 C CA . LYS A 1 91 ? 20.465 39.322 139.423 1.00 23.65 91 LYS A CA 1
ATOM 699 C C . LYS A 1 91 ? 21.527 40.006 140.282 1.00 23.15 91 LYS A C 1
ATOM 700 O O . LYS A 1 91 ? 22.658 39.527 140.368 1.00 24.32 91 LYS A O 1
ATOM 706 N N . VAL A 1 92 ? 21.145 41.106 140.929 1.00 21.71 92 VAL A N 1
ATOM 707 C CA . VAL A 1 92 ? 22.028 41.838 141.840 1.00 21.26 92 VAL A CA 1
ATOM 708 C C . VAL A 1 92 ? 22.460 40.965 143.022 1.00 20.51 92 VAL A C 1
ATOM 709 O O . VAL A 1 92 ? 23.647 40.882 143.343 1.00 21.33 92 VAL A O 1
ATOM 713 N N . ILE A 1 93 ? 21.494 40.313 143.660 1.00 19.24 93 ILE A N 1
ATOM 714 C CA . ILE A 1 93 ? 21.779 39.481 144.824 1.00 18.88 93 ILE A CA 1
ATOM 715 C C . ILE A 1 93 ? 22.719 38.334 144.438 1.00 20.15 93 ILE A C 1
ATOM 716 O O . ILE A 1 93 ? 23.707 38.073 145.127 1.00 20.94 93 ILE A O 1
ATOM 721 N N . ARG A 1 94 ? 22.431 37.679 143.318 1.00 20.73 94 ARG A N 1
ATOM 722 C CA . ARG A 1 94 ? 23.247 36.554 142.860 1.00 22.38 94 ARG A CA 1
ATOM 723 C C . ARG A 1 94 ? 24.647 36.968 142.403 1.00 23.78 94 ARG A C 1
ATOM 724 O O . ARG A 1 94 ? 25.587 36.179 142.487 1.00 24.91 94 ARG A O 1
ATOM 732 N N . THR A 1 95 ? 24.778 38.203 141.927 1.00 23.85 95 THR A N 1
ATOM 733 C CA . THR A 1 95 ? 26.068 38.719 141.469 1.00 25.15 95 THR A CA 1
ATOM 734 C C . THR A 1 95 ? 26.970 39.070 142.648 1.00 25.17 95 THR A C 1
ATOM 735 O O . THR A 1 95 ? 28.162 38.769 142.640 1.00 26.03 95 THR A O 1
ATOM 739 N N . TYR A 1 96 ? 26.385 39.694 143.665 1.00 24.20 96 TYR A N 1
ATOM 740 C CA . TYR A 1 96 ? 27.160 40.241 144.775 1.00 24.66 96 TYR A CA 1
ATOM 741 C C . TYR A 1 96 ? 27.157 39.374 146.023 1.00 24.36 96 TYR A C 1
ATOM 742 O O . TYR A 1 96 ? 27.875 39.660 146.987 1.00 25.02 96 TYR A O 1
ATOM 751 N N . LYS A 1 97 ? 26.360 38.308 145.985 1.00 23.65 97 LYS A N 1
ATOM 752 C CA . LYS A 1 97 ? 26.329 37.285 147.034 1.00 23.26 97 LYS A CA 1
ATOM 753 C C . LYS A 1 97 ? 26.410 37.865 148.452 1.00 21.76 97 LYS A C 1
ATOM 754 O O . LYS A 1 97 ? 27.308 37.513 149.219 1.00 22.01 97 LYS A O 1
ATOM 760 N N . PRO A 1 98 ? 25.472 38.746 148.803 1.00 20.55 98 PRO A N 1
ATOM 761 C CA . PRO A 1 98 ? 25.524 39.426 150.100 1.00 20.03 98 PRO A CA 1
ATOM 762 C C . PRO A 1 98 ? 25.155 38.481 151.232 1.00 20.11 98 PRO A C 1
ATOM 763 O O . PRO A 1 98 ? 24.188 37.726 151.110 1.00 20.00 98 PRO A O 1
ATOM 767 N N . LYS A 1 99 ? 25.941 38.512 152.305 1.00 20.57 99 LYS A N 1
ATOM 768 C CA . LYS A 1 99 ? 25.646 37.748 153.512 1.00 20.69 99 LYS A CA 1
ATOM 769 C C . LYS A 1 99 ? 24.366 38.287 154.155 1.00 19.00 99 LYS A C 1
ATOM 770 O O . LYS A 1 99 ? 23.438 37.530 154.452 1.00 18.64 99 LYS A O 1
ATOM 776 N N . LEU A 1 100 ? 24.318 39.600 154.346 1.00 18.52 100 LEU A N 1
ATOM 777 C CA . LEU A 1 100 ? 23.115 40.264 154.839 1.00 17.54 100 LEU A CA 1
ATOM 778 C C . LEU A 1 100 ? 22.567 41.205 153.790 1.00 17.03 100 LEU A C 1
ATOM 779 O O . LEU A 1 100 ? 23.327 41.845 153.054 1.00 17.32 100 LEU A O 1
ATOM 784 N N . VAL A 1 101 ? 21.244 41.285 153.737 1.00 16.24 101 VAL A N 1
ATOM 785 C CA . VAL A 1 101 ? 20.556 42.256 152.904 1.00 16.18 101 VAL A CA 1
ATOM 786 C C . VAL A 1 101 ? 19.697 43.146 153.798 1.00 15.87 101 VAL A C 1
ATOM 787 O O . VAL A 1 101 ? 19.044 42.669 154.730 1.00 15.48 101 VAL A O 1
ATOM 791 N N . PHE A 1 102 ? 19.736 44.441 153.518 1.00 16.02 102 PHE A N 1
ATOM 792 C CA . PHE A 1 102 ? 18.891 45.405 154.197 1.00 15.71 102 PHE A CA 1
ATOM 793 C C . PHE A 1 102 ? 18.000 46.095 153.184 1.00 15.41 102 PHE A C 1
ATOM 794 O O . PHE A 1 102 ? 18.387 46.291 152.030 1.00 16.03 102 PHE A O 1
ATOM 802 N N . ALA A 1 103 ? 16.804 46.455 153.633 1.00 15.06 103 ALA A N 1
ATOM 803 C CA . ALA A 1 103 ? 15.855 47.224 152.842 1.00 15.42 103 ALA A CA 1
ATOM 804 C C . ALA A 1 103 ? 15.046 48.063 153.824 1.00 15.67 103 ALA A C 1
ATOM 805 O O . ALA A 1 103 ? 15.132 47.829 155.029 1.00 15.59 103 ALA A O 1
ATOM 807 N N . PRO A 1 104 ? 14.267 49.029 153.333 1.00 16.03 104 PRO A N 1
ATOM 808 C CA . PRO A 1 104 ? 13.446 49.868 154.213 1.00 16.63 104 PRO A CA 1
ATOM 809 C C . PRO A 1 104 ? 12.398 49.054 154.957 1.00 17.18 104 PRO A C 1
ATOM 810 O O . PRO A 1 104 ? 11.938 48.022 154.464 1.00 17.38 104 PRO A O 1
ATOM 814 N N . TYR A 1 105 ? 12.020 49.531 156.133 1.00 17.97 105 TYR A N 1
ATOM 815 C CA . TYR A 1 105 ? 10.914 48.942 156.866 1.00 19.43 105 TYR A CA 1
ATOM 816 C C . TYR A 1 105 ? 9.616 49.438 156.252 1.00 21.40 105 TYR A C 1
ATOM 817 O O . TYR A 1 105 ? 9.515 50.605 155.870 1.00 22.66 105 TYR A O 1
ATOM 826 N N . TYR A 1 106 ? 8.631 48.549 156.164 1.00 22.14 106 TYR A N 1
ATOM 827 C CA . TYR A 1 106 ? 7.396 48.824 155.425 1.00 23.78 106 TYR A CA 1
ATOM 828 C C . TYR A 1 106 ? 6.497 49.898 156.043 1.00 25.06 106 TYR A C 1
ATOM 829 O O . TYR A 1 106 ? 5.759 50.582 155.328 1.00 26.06 106 TYR A O 1
ATOM 838 N N . GLU A 1 107 ? 6.560 50.048 157.362 1.00 25.31 107 GLU A N 1
ATOM 839 C CA . GLU A 1 107 ? 5.720 51.019 158.056 1.00 26.17 107 GLU A CA 1
ATOM 840 C C . GLU A 1 107 ? 6.319 52.410 157.885 1.00 25.15 107 GLU A C 1
ATOM 841 O O . GLU A 1 107 ? 7.067 52.907 158.730 1.00 24.81 107 GLU A O 1
ATOM 847 N N . ASP A 1 108 ? 5.978 53.024 156.759 1.00 24.17 108 ASP A N 1
ATOM 848 C CA . ASP A 1 108 ? 6.646 54.227 156.307 1.00 22.80 108 ASP A CA 1
ATOM 849 C C . ASP A 1 108 ? 5.697 55.004 155.409 1.00 22.51 108 ASP A C 1
ATOM 850 O O . ASP A 1 108 ? 5.059 54.425 154.529 1.00 22.54 108 ASP A O 1
ATOM 855 N N . ARG A 1 109 ? 5.616 56.313 155.641 1.00 22.60 109 ARG A N 1
ATOM 856 C CA . ARG A 1 109 ? 4.704 57.200 154.909 1.00 23.87 109 ARG A CA 1
ATOM 857 C C . ARG A 1 109 ? 4.952 57.213 153.402 1.00 22.84 109 ARG A C 1
ATOM 858 O O . ARG A 1 109 ? 4.051 57.530 152.624 1.00 23.83 109 ARG A O 1
ATOM 866 N N . HIS A 1 110 ? 6.173 56.877 152.998 1.00 20.89 110 HIS A N 1
ATOM 867 C CA . HIS A 1 110 ? 6.513 56.837 151.583 1.00 20.22 110 HIS A CA 1
ATOM 868 C C . HIS A 1 110 ? 6.331 55.421 151.069 1.00 18.64 110 HIS A C 1
ATOM 869 O O . HIS A 1 110 ? 7.115 54.535 151.410 1.00 17.84 110 HIS A O 1
ATOM 876 N N . PRO A 1 111 ? 5.305 55.204 150.248 1.00 19.31 111 PRO A N 1
ATOM 877 C CA . PRO A 1 111 ? 4.939 53.848 149.831 1.00 19.20 111 PRO A CA 1
ATOM 878 C C . PRO A 1 111 ? 6.044 53.148 149.055 1.00 18.77 111 PRO A C 1
ATOM 879 O O . PRO A 1 111 ? 6.072 51.920 149.070 1.00 18.86 111 PRO A O 1
ATOM 883 N N . ASP A 1 112 ? 6.942 53.904 148.418 1.00 18.27 112 ASP A N 1
ATOM 884 C CA . ASP A 1 112 ? 8.071 53.306 147.695 1.00 17.75 112 ASP A CA 1
ATOM 885 C C . ASP A 1 112 ? 8.946 52.466 148.607 1.00 17.01 112 ASP A C 1
ATOM 886 O O . ASP A 1 112 ? 9.556 51.490 148.170 1.00 16.25 112 ASP A O 1
ATOM 891 N N . HIS A 1 113 ? 9.012 52.865 149.873 1.00 16.75 113 HIS A N 1
ATOM 892 C CA . HIS A 1 113 ? 9.881 52.206 150.834 1.00 16.26 113 HIS A CA 1
ATOM 893 C C . HIS A 1 113 ? 9.389 50.800 151.146 1.00 16.30 113 HIS A C 1
ATOM 894 O O . HIS A 1 113 ? 10.165 49.848 151.054 1.00 16.72 113 HIS A O 1
ATOM 901 N N . ALA A 1 114 ? 8.104 50.676 151.480 1.00 16.74 114 ALA A N 1
ATOM 902 C CA . ALA A 1 114 ? 7.457 49.368 151.616 1.00 17.34 114 ALA A CA 1
ATOM 903 C C . ALA A 1 114 ? 7.554 48.569 150.321 1.00 17.78 114 ALA A C 1
ATOM 904 O O . ALA A 1 114 ? 7.853 47.375 150.342 1.00 17.53 114 ALA A O 1
ATOM 906 N N . ASN A 1 115 ? 7.302 49.233 149.195 1.00 18.48 115 ASN A N 1
ATOM 907 C CA . ASN A 1 115 ? 7.322 48.560 147.898 1.00 19.04 115 ASN A CA 1
ATOM 908 C C . ASN A 1 115 ? 8.709 48.021 147.559 1.00 18.65 115 ASN A C 1
ATOM 909 O O . ASN A 1 115 ? 8.838 46.916 147.015 1.00 18.87 115 ASN A O 1
ATOM 914 N N . CYS A 1 116 ? 9.736 48.802 147.893 1.00 17.92 116 CYS A N 1
ATOM 915 C CA . CYS A 1 116 ? 11.123 48.366 147.766 1.00 17.93 116 CYS A CA 1
ATOM 916 C C . CYS A 1 116 ? 11.372 47.123 148.622 1.00 17.27 116 CYS A C 1
ATOM 917 O O . CYS A 1 116 ? 11.881 46.120 148.126 1.00 17.04 116 CYS A O 1
ATOM 920 N N . ALA A 1 117 ? 10.991 47.188 149.897 1.00 17.07 117 ALA A N 1
ATOM 921 C CA . ALA A 1 117 ? 11.169 46.060 150.816 1.00 16.94 117 ALA A CA 1
ATOM 922 C C . ALA A 1 117 ? 10.493 44.786 150.301 1.00 17.81 117 ALA A C 1
ATOM 923 O O . ALA A 1 117 ? 11.059 43.694 150.396 1.00 17.23 117 ALA A O 1
ATOM 925 N N . LYS A 1 118 ? 9.290 44.943 149.748 1.00 18.24 118 LYS A N 1
ATOM 926 C CA . LYS A 1 118 ? 8.513 43.815 149.241 1.00 18.96 118 LYS A CA 1
ATOM 927 C C . LYS A 1 118 ? 9.193 43.171 148.039 1.00 18.60 118 LYS A C 1
ATOM 928 O O . LYS A 1 118 ? 9.314 41.946 147.964 1.00 18.98 118 LYS A O 1
ATOM 934 N N . LEU A 1 119 ? 9.653 44.002 147.109 1.00 17.61 119 LEU A N 1
ATOM 935 C CA . LEU A 1 119 ? 10.403 43.511 145.962 1.00 17.01 119 LEU A CA 1
ATOM 936 C C . LEU A 1 119 ? 11.661 42.775 146.416 1.00 16.44 119 LEU A C 1
ATOM 937 O O . LEU A 1 119 ? 11.953 41.671 145.943 1.00 16.60 119 LEU A O 1
ATOM 942 N N . VAL A 1 120 ? 12.391 43.381 147.349 1.00 15.20 120 VAL A N 1
ATOM 943 C CA . VAL A 1 120 ? 13.645 42.806 147.829 1.00 14.93 120 VAL A CA 1
ATOM 944 C C . VAL A 1 120 ? 13.402 41.473 148.528 1.00 15.49 120 VAL A C 1
ATOM 945 O O . VAL A 1 120 ? 14.167 40.528 148.343 1.00 16.77 120 VAL A O 1
ATOM 949 N N . GLU A 1 121 ? 12.332 41.395 149.314 1.00 15.51 121 GLU A N 1
ATOM 950 C CA . GLU A 1 121 ? 11.978 40.154 149.998 1.00 16.52 121 GLU A CA 1
ATOM 951 C C . GLU A 1 121 ? 11.704 39.028 149.011 1.00 16.80 121 GLU A C 1
ATOM 952 O O . GLU A 1 121 ? 12.197 37.912 149.180 1.00 17.18 121 GLU A O 1
ATOM 958 N N . GLU A 1 122 ? 10.915 39.328 147.982 1.00 16.78 122 GLU A N 1
ATOM 959 C CA . GLU A 1 122 ? 10.608 38.357 146.937 1.00 17.53 122 GLU A CA 1
ATOM 960 C C . GLU A 1 122 ? 11.892 37.929 146.228 1.00 16.93 122 GLU A C 1
ATOM 961 O O . GLU A 1 122 ? 12.118 36.740 145.991 1.00 16.44 122 GLU A O 1
ATOM 967 N N . ALA A 1 123 ? 12.740 38.905 145.922 1.00 16.19 123 ALA A N 1
ATOM 968 C CA . ALA A 1 123 ? 13.978 38.645 145.195 1.00 17.19 123 ALA A CA 1
ATOM 969 C C . ALA A 1 123 ? 14.950 37.803 146.012 1.00 17.67 123 ALA A C 1
ATOM 970 O O . ALA A 1 123 ? 15.603 36.916 145.470 1.00 18.82 123 ALA A O 1
ATOM 972 N N . ILE A 1 124 ? 15.037 38.084 147.310 1.00 17.00 124 ILE A N 1
ATOM 973 C CA . ILE A 1 124 ? 15.894 37.320 148.217 1.00 17.27 124 ILE A CA 1
ATOM 974 C C . ILE A 1 124 ? 15.502 35.851 148.185 1.00 17.95 124 ILE A C 1
ATOM 975 O O . ILE A 1 124 ? 16.359 34.967 148.081 1.00 18.09 124 ILE A O 1
ATOM 980 N N . PHE A 1 125 ? 14.201 35.588 148.266 1.00 18.04 125 PHE A N 1
ATOM 981 C CA . PHE A 1 125 ? 13.739 34.214 148.251 1.00 18.58 125 PHE A CA 1
ATOM 982 C C . PHE A 1 125 ? 14.065 33.532 146.926 1.00 19.30 125 PHE A C 1
ATOM 983 O O . PHE A 1 125 ? 14.625 32.436 146.908 1.00 20.20 125 PHE A O 1
ATOM 991 N N . SER A 1 126 ? 13.726 34.189 145.825 1.00 19.07 126 SER A N 1
ATOM 992 C CA . SER A 1 126 ? 13.979 33.634 144.501 1.00 20.29 126 SER A CA 1
ATOM 993 C C . SER A 1 126 ? 15.467 33.505 144.175 1.00 20.44 126 SER A C 1
ATOM 994 O O . SER A 1 126 ? 15.859 32.621 143.418 1.00 21.18 126 SER A O 1
ATOM 997 N N . ALA A 1 127 ? 16.282 34.376 144.767 1.00 19.95 127 ALA A N 1
ATOM 998 C CA . ALA A 1 127 ? 17.735 34.334 144.589 1.00 20.62 127 ALA A CA 1
ATOM 999 C C . ALA A 1 127 ? 18.331 32.995 145.018 1.00 21.48 127 ALA A C 1
ATOM 1000 O O . ALA A 1 127 ? 19.322 32.548 144.443 1.00 22.75 127 ALA A O 1
ATOM 1002 N N . GLY A 1 128 ? 17.720 32.364 146.021 1.00 21.11 128 GLY A N 1
ATOM 1003 C CA . GLY A 1 128 ? 18.181 31.080 146.529 1.00 22.40 128 GLY A CA 1
ATOM 1004 C C . GLY A 1 128 ? 17.636 29.860 145.804 1.00 23.34 128 GLY A C 1
ATOM 1005 O O . GLY A 1 128 ? 17.978 28.727 146.151 1.00 24.86 128 GLY A O 1
ATOM 1006 N N . ILE A 1 129 ? 16.793 30.087 144.803 1.00 22.93 129 ILE A N 1
ATOM 1007 C CA . ILE A 1 129 ? 16.158 29.002 144.058 1.00 24.50 129 ILE A CA 1
ATOM 1008 C C . ILE A 1 129 ? 16.921 28.713 142.768 1.00 25.63 129 ILE A C 1
ATOM 1009 O O . ILE A 1 129 ? 16.877 29.498 141.822 1.00 25.37 129 ILE A O 1
ATOM 1014 N N . ARG A 1 130 ? 17.607 27.573 142.743 1.00 27.32 130 ARG A N 1
ATOM 1015 C CA . ARG A 1 130 ? 18.457 27.190 141.614 1.00 28.81 130 ARG A CA 1
ATOM 1016 C C . ARG A 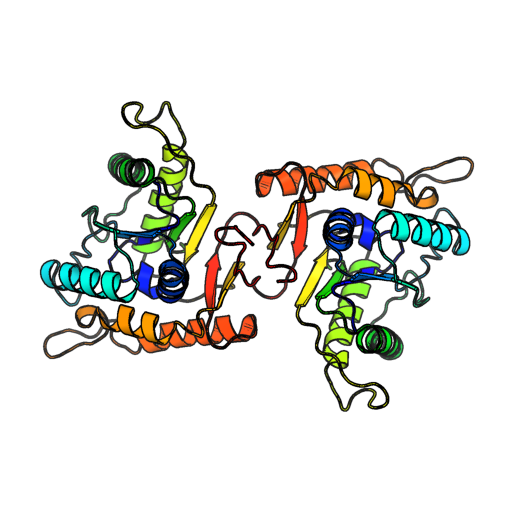1 130 ? 17.724 27.230 140.274 1.00 29.68 130 ARG A C 1
ATOM 1017 O O . ARG A 1 130 ? 18.223 27.809 139.303 1.00 30.05 130 ARG A O 1
ATOM 1030 N N . LYS A 1 131 ? 16.540 26.622 140.231 1.00 30.33 131 LYS A N 1
ATOM 1031 C CA . LYS A 1 131 ? 15.790 26.470 138.983 1.00 31.55 131 LYS A CA 1
ATOM 1032 C C . LYS A 1 131 ? 15.221 27.791 138.466 1.00 31.02 131 LYS A C 1
ATOM 1033 O O . LYS A 1 131 ? 14.834 27.894 137.302 1.00 31.49 131 LYS A O 1
ATOM 1039 N N . TYR A 1 132 ? 15.178 28.793 139.339 1.00 30.20 132 TYR A N 1
ATOM 1040 C CA . TYR A 1 132 ? 14.774 30.138 138.958 1.00 30.39 132 TYR A CA 1
ATOM 1041 C C . TYR A 1 132 ? 15.975 30.858 138.358 1.00 31.08 132 TYR A C 1
ATOM 1042 O O . TYR A 1 132 ? 17.030 30.938 138.990 1.00 30.93 132 TYR A O 1
ATOM 1051 N N . MET A 1 133 ? 15.811 31.375 137.141 1.00 31.98 133 MET A N 1
ATOM 1052 C CA . MET A 1 133 ? 16.887 32.077 136.437 1.00 32.78 133 MET A CA 1
ATOM 1053 C C . MET A 1 133 ? 18.196 31.268 136.498 1.00 33.19 133 MET A C 1
ATOM 1054 O O . MET A 1 133 ? 19.201 31.737 137.036 1.00 32.29 133 MET A O 1
ATOM 1059 N N . PRO A 1 134 ? 18.181 30.055 135.938 1.00 34.69 134 PRO A N 1
ATOM 1060 C CA . PRO A 1 134 ? 19.290 29.105 136.114 1.00 35.99 134 PRO A CA 1
ATOM 1061 C C . PRO A 1 134 ? 20.609 29.556 135.479 1.00 36.56 134 PRO A C 1
ATOM 1062 O O . PRO A 1 134 ? 21.641 28.930 135.726 1.00 37.23 134 PRO A O 1
ATOM 1066 N N . GLU A 1 135 ? 20.569 30.629 134.690 1.00 36.39 135 GLU A N 1
ATOM 1067 C CA . GLU A 1 135 ? 21.767 31.177 134.054 1.00 37.42 135 GLU A CA 1
ATOM 1068 C C . GLU A 1 135 ? 22.712 31.827 135.071 1.00 36.18 135 GLU A C 1
ATOM 1069 O O . GLU A 1 135 ? 23.896 32.029 134.789 1.00 36.91 135 GLU A O 1
ATOM 1075 N N . LEU A 1 136 ? 22.178 32.151 136.248 1.00 33.99 136 LEU A N 1
ATOM 1076 C CA . LEU A 1 136 ? 22.969 32.670 137.360 1.00 33.10 136 LEU A CA 1
ATOM 1077 C C . LEU A 1 136 ? 22.891 31.716 138.545 1.00 32.13 136 LEU A C 1
ATOM 1078 O O . LEU A 1 136 ? 21.800 31.283 138.926 1.00 31.40 136 LEU A O 1
ATOM 1083 N N . SER A 1 137 ? 24.045 31.399 139.127 1.00 31.87 137 SER A N 1
ATOM 1084 C CA . SER A 1 137 ? 24.106 30.500 140.277 1.00 31.37 137 SER A CA 1
ATOM 1085 C C . SER A 1 137 ? 23.329 31.100 141.447 1.00 28.62 137 SER A C 1
ATOM 1086 O O . SER A 1 137 ? 23.393 32.308 141.676 1.00 27.18 137 SER A O 1
ATOM 1089 N N . PRO A 1 138 ? 22.588 30.264 142.173 1.00 27.92 138 PRO A N 1
ATOM 1090 C CA . PRO A 1 138 ? 21.748 30.750 143.273 1.00 26.19 138 PRO A CA 1
ATOM 1091 C C . PRO A 1 138 ? 22.580 31.259 144.443 1.00 25.37 138 PRO A C 1
ATOM 1092 O O . PRO A 1 138 ? 23.746 30.877 144.601 1.00 26.01 138 PRO A O 1
ATOM 1096 N N . HIS A 1 139 ? 21.984 32.126 145.249 1.00 23.83 139 HIS A N 1
ATOM 1097 C CA . HIS A 1 139 ? 22.633 32.597 146.461 1.00 23.44 139 HIS A CA 1
ATOM 1098 C C . HIS A 1 139 ? 21.636 32.662 147.602 1.00 22.68 139 HIS A C 1
ATOM 1099 O O . HIS A 1 139 ? 20.541 33.205 147.446 1.00 21.37 139 HIS A O 1
ATOM 1106 N N . ARG A 1 140 ? 22.026 32.100 148.743 1.00 23.50 140 ARG A N 1
ATOM 1107 C CA . ARG A 1 140 ? 21.208 32.161 149.946 1.00 23.11 140 ARG A CA 1
ATOM 1108 C C . ARG A 1 140 ? 21.704 33.290 150.839 1.00 22.09 140 ARG A C 1
ATOM 1109 O O . ARG A 1 140 ? 22.781 33.202 151.440 1.00 22.76 140 ARG A O 1
ATOM 1124 N N . VAL A 1 141 ? 20.925 34.362 150.893 1.00 20.73 141 VAL A N 1
ATOM 1125 C CA . VAL A 1 141 ? 21.185 35.449 151.826 1.00 20.34 141 VAL A CA 1
ATOM 1126 C C . VAL A 1 141 ? 20.964 34.887 153.231 1.00 20.81 141 VAL A C 1
ATOM 1127 O O . VAL A 1 141 ? 20.005 34.147 153.465 1.00 21.13 141 VAL A O 1
ATOM 1134 N N . GLU A 1 142 ? 21.875 35.207 154.143 1.00 20.85 142 GLU A N 1
ATOM 1135 C CA . GLU A 1 142 ? 21.825 34.683 155.503 1.00 21.68 142 GLU A CA 1
ATOM 1136 C C . GLU A 1 142 ? 20.687 35.316 156.293 1.00 20.65 142 GLU A C 1
ATOM 1137 O O . GLU A 1 142 ? 19.887 34.616 156.920 1.00 21.18 142 GLU A O 1
ATOM 1143 N N . SER A 1 143 ? 20.623 36.642 156.256 1.00 19.13 143 SER A N 1
ATOM 1144 C CA . SER A 1 143 ? 19.590 37.382 156.967 1.00 18.32 143 SER A CA 1
ATOM 1145 C C . SER A 1 143 ? 19.169 38.613 156.192 1.00 17.74 143 SER A C 1
ATOM 1146 O O . SER A 1 143 ? 19.980 39.235 155.494 1.00 17.91 143 SER A O 1
ATOM 1149 N N . PHE A 1 144 ? 17.887 38.937 156.322 1.00 17.08 144 PHE A N 1
ATOM 1150 C CA . PHE A 1 144 ? 17.291 40.120 155.735 1.00 16.50 144 PHE A CA 1
ATOM 1151 C C . PHE A 1 144 ? 16.799 40.986 156.887 1.00 15.54 144 PHE A C 1
ATOM 1152 O O . PHE A 1 144 ? 16.022 40.534 157.737 1.00 15.37 144 PHE A O 1
ATOM 1160 N N . TYR A 1 145 ? 17.288 42.217 156.931 1.00 15.40 145 TYR A N 1
ATOM 1161 C CA . TYR A 1 145 ? 16.894 43.162 157.967 1.00 15.34 145 TYR A CA 1
ATOM 1162 C C . TYR A 1 145 ? 16.348 44.434 157.349 1.00 15.48 145 TYR A C 1
ATOM 1163 O O . TYR A 1 145 ? 16.681 44.783 156.215 1.00 16.47 145 TYR A O 1
ATOM 1172 N N . ASN A 1 146 ? 15.523 45.138 158.109 1.00 15.28 146 ASN A N 1
ATOM 1173 C CA . ASN A 1 146 ? 14.971 46.395 157.647 1.00 15.75 146 ASN A CA 1
ATOM 1174 C C . ASN A 1 146 ? 15.517 47.547 158.452 1.00 15.55 146 ASN A C 1
ATOM 1175 O O . ASN A 1 146 ? 15.572 47.484 159.683 1.00 15.64 146 ASN A O 1
ATOM 1180 N N . TYR A 1 147 ? 15.931 48.593 157.750 1.00 15.42 147 TYR A N 1
ATOM 1181 C CA . TYR A 1 147 ? 16.279 49.843 158.403 1.00 15.20 147 TYR A CA 1
ATOM 1182 C C . TYR A 1 147 ? 15.081 50.776 158.327 1.00 15.26 147 TYR A C 1
ATOM 1183 O O . TYR A 1 147 ? 14.122 50.517 157.591 1.00 14.96 147 TYR A O 1
ATOM 1192 N N . MET A 1 148 ? 15.140 51.865 159.082 1.00 15.66 148 MET A N 1
ATOM 1193 C CA . MET A 1 148 ? 14.027 52.798 159.138 1.00 16.39 148 MET A CA 1
ATOM 1194 C C . MET A 1 148 ? 14.356 54.091 158.420 1.00 16.73 148 MET A C 1
ATOM 1195 O O . MET A 1 148 ? 15.403 54.692 158.653 1.00 16.97 148 MET A O 1
ATOM 1200 N N . ILE A 1 149 ? 13.458 54.519 157.541 1.00 17.16 149 ILE A N 1
ATOM 1201 C CA . ILE A 1 149 ? 13.622 55.816 156.904 1.00 18.12 149 ILE A CA 1
ATOM 1202 C C . ILE A 1 149 ? 12.739 56.839 157.608 1.00 19.59 149 ILE A C 1
ATOM 1203 O O . ILE A 1 149 ? 13.213 57.579 158.475 1.00 20.01 149 ILE A O 1
ATOM 1208 N N . ASN A 1 150 ? 11.456 56.865 157.257 1.00 20.10 150 ASN A N 1
ATOM 1209 C CA . ASN A 1 150 ? 10.537 57.804 157.874 1.00 22.19 150 ASN A CA 1
ATOM 1210 C C . ASN A 1 150 ? 9.947 57.254 159.151 1.00 23.54 150 ASN A C 1
ATOM 1211 O O . ASN A 1 150 ? 9.645 56.063 159.248 1.00 23.68 150 ASN A O 1
ATOM 1216 N N . GLY A 1 151 ? 9.789 58.136 160.129 1.00 24.94 151 GLY A N 1
ATOM 1217 C CA . GLY A 1 151 ? 9.223 57.769 161.407 1.00 25.60 151 GLY A CA 1
ATOM 1218 C C . GLY A 1 151 ? 10.120 56.843 162.195 1.00 24.84 151 GLY A C 1
ATOM 1219 O O . GLY A 1 151 ? 11.346 56.864 162.068 1.00 24.59 151 GLY A O 1
ATOM 1220 N N . PHE A 1 152 ? 9.486 56.004 163.000 1.00 24.76 152 PHE A N 1
ATOM 1221 C CA . PHE A 1 152 ? 10.187 55.217 163.993 1.00 24.38 152 PHE A CA 1
ATOM 1222 C C . PHE A 1 152 ? 9.300 54.078 164.456 1.00 24.14 152 PHE A C 1
ATOM 1223 O O . PHE A 1 152 ? 8.071 54.143 164.383 1.00 24.70 152 PHE A O 1
ATOM 1231 N N . HIS A 1 153 ? 9.954 53.039 164.945 1.00 23.38 153 HIS A N 1
ATOM 1232 C CA 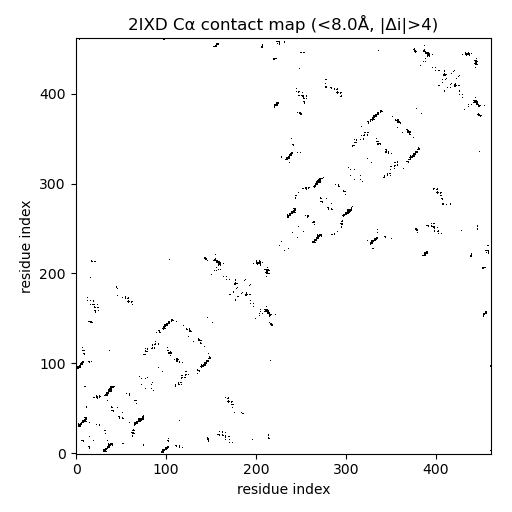. HIS A 1 153 ? 9.305 51.839 165.425 1.00 23.52 153 HIS A CA 1
ATOM 1233 C C . HIS A 1 153 ? 10.219 51.333 166.507 1.00 22.99 153 HIS A C 1
ATOM 1234 O O . HIS A 1 153 ? 11.406 51.651 166.506 1.00 22.68 153 HIS A O 1
ATOM 1247 N N . LYS A 1 154 ? 9.670 50.575 1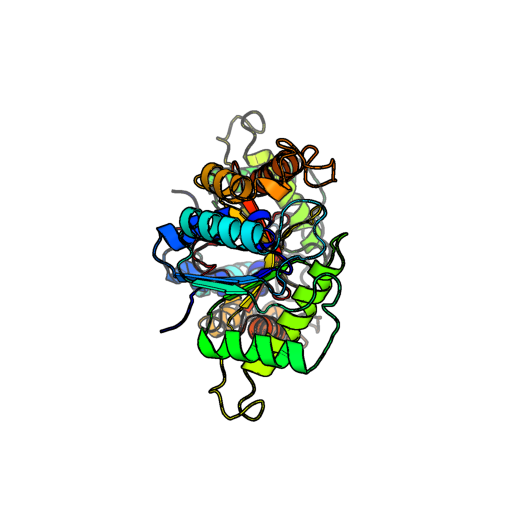67.446 1.00 23.02 154 LYS A N 1
ATOM 1248 C CA . LYS A 1 154 ? 10.490 49.871 168.416 1.00 22.93 154 LYS A CA 1
ATOM 1249 C C . LYS A 1 154 ? 11.382 48.911 167.639 1.00 20.83 154 LYS A C 1
ATOM 1250 O O . LYS A 1 154 ? 10.877 47.981 167.013 1.00 20.32 154 LYS A O 1
ATOM 1258 N N . PRO A 1 155 ? 12.697 49.140 167.652 1.00 19.84 155 PRO A N 1
ATOM 1259 C CA . PRO A 1 155 ? 13.620 48.297 166.884 1.00 18.77 155 PRO A CA 1
ATOM 1260 C C . PRO A 1 155 ? 13.736 46.903 167.488 1.00 18.80 155 PRO A C 1
ATOM 1261 O O . PRO A 1 155 ? 13.699 46.760 168.715 1.00 18.58 155 PRO A O 1
ATOM 1265 N N . ASN A 1 156 ? 13.874 45.892 166.632 1.00 18.41 156 ASN A N 1
ATOM 1266 C CA . ASN A 1 156 ? 14.156 44.539 167.095 1.00 18.58 156 ASN A CA 1
ATOM 1267 C C . ASN A 1 156 ? 15.586 44.475 167.598 1.00 18.66 156 ASN A C 1
ATOM 1268 O O . ASN A 1 156 ? 15.878 43.859 168.624 1.00 18.96 156 ASN A O 1
ATOM 1273 N N . PHE A 1 157 ? 16.477 45.132 166.867 1.00 17.80 157 PHE A N 1
ATOM 1274 C CA . PHE A 1 157 ? 17.846 45.277 167.318 1.00 18.43 157 PHE A CA 1
ATOM 1275 C C . PHE A 1 157 ? 18.416 46.634 166.966 1.00 18.30 157 PHE A C 1
ATOM 1276 O O . PHE A 1 157 ? 17.896 47.335 166.095 1.00 18.05 157 PHE A O 1
ATOM 1284 N N . CYS A 1 158 ? 19.474 46.997 167.678 1.00 18.76 158 CYS A N 1
ATOM 1285 C CA . CYS A 1 158 ? 20.167 48.247 167.460 1.00 18.60 158 CYS A CA 1
ATOM 1286 C C . CYS A 1 158 ? 21.637 48.004 167.195 1.00 18.59 158 CYS A C 1
ATOM 1287 O O . CYS A 1 158 ? 22.207 46.990 167.615 1.00 19.03 158 CYS A O 1
ATOM 1290 N N . ILE A 1 159 ? 22.234 48.946 166.479 1.00 18.07 159 ILE A N 1
ATOM 1291 C CA . ILE A 1 159 ? 23.676 48.994 166.304 1.00 19.02 159 ILE A CA 1
ATOM 1292 C C . ILE A 1 159 ? 24.128 50.321 166.876 1.00 19.25 159 ILE A C 1
ATOM 1293 O O . ILE A 1 159 ? 23.605 51.372 166.502 1.00 19.37 159 ILE A O 1
ATOM 1298 N N . ASP A 1 160 ? 25.076 50.266 167.804 1.00 19.92 160 ASP A N 1
ATOM 1299 C CA . ASP A 1 160 ? 25.658 51.468 168.371 1.00 20.24 160 ASP A CA 1
ATOM 1300 C C . ASP A 1 160 ? 26.442 52.208 167.293 1.00 20.66 160 ASP A C 1
ATOM 1301 O O . ASP A 1 160 ? 27.439 51.697 166.776 1.00 20.75 160 ASP A O 1
ATOM 1306 N N . ILE A 1 161 ? 25.972 53.402 166.946 1.00 20.51 161 ILE A N 1
ATOM 1307 C CA . ILE A 1 161 ? 26.651 54.232 165.953 1.00 20.85 161 ILE A CA 1
ATOM 1308 C C . ILE A 1 161 ? 27.192 55.539 166.545 1.00 22.26 161 ILE A C 1
ATOM 1309 O O . ILE A 1 161 ? 27.455 56.499 165.812 1.00 22.69 161 ILE A O 1
ATOM 1314 N N . SER A 1 162 ? 27.379 55.561 167.864 1.00 23.21 162 SER A N 1
ATOM 1315 C CA . SER A 1 162 ? 27.822 56.767 168.570 1.00 24.76 162 SER A CA 1
ATOM 1316 C C . SER A 1 162 ? 29.082 57.374 167.953 1.00 26.80 162 SER A C 1
ATOM 1317 O O . SER A 1 162 ? 29.167 58.589 167.771 1.00 28.15 162 SER A O 1
ATOM 1320 N N . GLU A 1 163 ? 30.047 56.521 167.624 1.00 27.31 163 GLU A N 1
ATOM 1321 C CA . GLU A 1 163 ? 31.321 56.965 167.063 1.00 29.52 163 GLU A CA 1
ATOM 1322 C C . GLU A 1 163 ? 31.227 57.320 165.576 1.00 29.60 163 GLU A C 1
ATOM 1323 O O . GLU A 1 163 ? 32.172 57.878 165.007 1.00 30.83 163 GLU A O 1
ATOM 1329 N N . TYR A 1 164 ? 30.086 57.015 164.961 1.00 28.58 164 TYR A N 1
ATOM 1330 C CA . TYR A 1 164 ? 29.919 57.148 163.513 1.00 28.91 164 TYR A CA 1
ATOM 1331 C C . TYR A 1 164 ? 28.766 58.074 163.104 1.00 28.71 164 TYR A C 1
ATOM 1332 O O . TYR A 1 164 ? 28.434 58.180 161.919 1.00 28.51 164 TYR A O 1
ATOM 1341 N N . LEU A 1 165 ? 28.179 58.751 164.089 1.00 28.71 165 LEU A N 1
ATOM 1342 C CA . LEU A 1 165 ? 27.083 59.689 163.848 1.00 28.55 165 LEU A CA 1
ATOM 1343 C C . LEU A 1 165 ? 27.496 60.846 162.937 1.00 29.02 165 LEU A C 1
ATOM 1344 O O . LEU A 1 165 ? 26.756 61.206 162.022 1.00 28.39 165 LEU A O 1
ATOM 1349 N N . SER A 1 166 ? 28.677 61.411 163.180 1.00 30.26 166 SER A N 1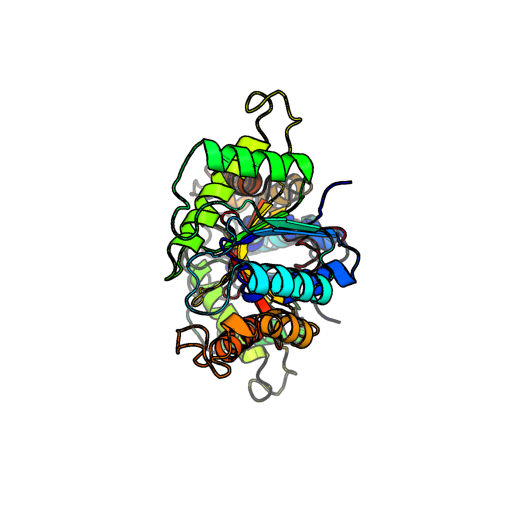
ATOM 1350 C CA . SER A 1 166 ? 29.196 62.499 162.352 1.00 31.48 166 SER A CA 1
ATOM 1351 C C . SER A 1 166 ? 29.328 62.070 160.888 1.00 30.82 166 SER A C 1
ATOM 1352 O O . SER A 1 166 ? 29.008 62.838 159.981 1.00 31.32 166 SER A O 1
ATOM 1355 N N . ILE A 1 167 ? 29.776 60.834 160.674 1.00 29.77 167 ILE A N 1
ATOM 1356 C CA . ILE A 1 167 ? 29.895 60.266 159.332 1.00 29.28 167 ILE A CA 1
ATOM 1357 C C . ILE A 1 167 ? 28.516 60.072 158.687 1.00 27.20 167 ILE A C 1
ATOM 1358 O O . ILE A 1 167 ? 28.342 60.321 157.493 1.00 27.02 167 ILE A O 1
ATOM 1363 N N . LYS A 1 168 ? 27.541 59.640 159.483 1.00 25.44 168 LYS A N 1
ATOM 1364 C CA . LYS A 1 168 ? 26.167 59.517 159.006 1.00 24.16 168 LYS A CA 1
ATOM 1365 C C . LYS A 1 168 ? 25.607 60.876 158.578 1.00 24.76 168 LYS A C 1
ATOM 1366 O O . LYS A 1 168 ? 24.979 60.994 157.521 1.00 24.53 168 LYS A O 1
ATOM 1372 N N . VAL A 1 169 ? 25.844 61.895 159.400 1.00 25.57 169 VAL A N 1
ATOM 1373 C CA . VAL A 1 169 ? 25.404 63.252 159.091 1.00 26.92 169 VAL A CA 1
ATOM 1374 C C . VAL A 1 169 ? 26.088 63.732 157.807 1.00 27.91 169 VAL A C 1
ATOM 1375 O O . VAL A 1 169 ? 25.433 64.299 156.936 1.00 28.32 169 VAL A O 1
ATOM 1379 N N . GLU A 1 170 ? 27.390 63.469 157.689 1.00 28.28 170 GLU A N 1
ATOM 1380 C CA . GLU A 1 170 ? 28.153 63.774 156.476 1.00 29.51 170 GLU A CA 1
ATOM 1381 C C . GLU A 1 170 ? 27.569 63.067 155.250 1.00 28.00 170 GLU A C 1
ATOM 1382 O O . GLU A 1 170 ? 27.416 63.680 154.190 1.00 28.30 170 GLU A O 1
ATOM 1388 N N . ALA A 1 171 ? 27.245 61.783 155.404 1.00 26.31 171 ALA A N 1
ATOM 1389 C CA . ALA A 1 171 ? 26.638 61.000 154.329 1.00 25.54 171 ALA A CA 1
ATOM 1390 C C . ALA A 1 171 ? 25.285 61.586 153.929 1.00 25.36 171 ALA A C 1
ATOM 1391 O O . ALA A 1 171 ? 24.969 61.680 152.745 1.00 25.51 171 ALA A O 1
ATOM 1393 N N . LEU A 1 172 ? 24.502 61.992 154.927 1.00 25.03 172 LEU A N 1
ATOM 1394 C CA . LEU A 1 172 ? 23.207 62.621 154.691 1.00 25.02 172 LEU A CA 1
ATOM 1395 C C . LEU A 1 172 ? 23.353 63.997 154.043 1.00 26.96 172 LEU A C 1
ATOM 1396 O O . LEU A 1 172 ? 22.617 64.328 153.113 1.00 27.31 172 LEU A O 1
ATOM 1401 N N . GLU A 1 173 ? 24.316 64.781 154.527 1.00 28.64 173 GLU A N 1
ATOM 1402 C CA . GLU A 1 173 ? 24.570 66.127 154.008 1.00 31.16 173 GLU A CA 1
ATOM 1403 C C . GLU A 1 173 ? 25.091 66.125 152.573 1.00 31.81 173 GLU A C 1
ATOM 1404 O O . GLU A 1 173 ? 25.007 67.142 151.877 1.00 33.04 173 GLU A O 1
ATOM 1410 N N . ALA A 1 174 ? 25.627 64.986 152.137 1.00 31.09 174 ALA A N 1
ATOM 1411 C CA . ALA A 1 174 ? 26.064 64.816 150.753 1.00 32.29 174 ALA A CA 1
ATOM 1412 C C . ALA A 1 174 ? 24.897 65.028 149.789 1.00 32.68 174 ALA A C 1
ATOM 1413 O O . ALA A 1 174 ? 25.095 65.473 148.660 1.00 33.70 174 ALA A O 1
ATOM 1415 N N . TYR A 1 175 ? 23.687 64.718 150.254 1.00 31.97 175 TYR A N 1
ATOM 1416 C CA . TYR A 1 175 ? 22.467 64.956 149.487 1.00 32.87 175 TYR A CA 1
ATOM 1417 C C . TYR A 1 175 ? 21.959 66.379 149.693 1.00 35.65 175 TYR A C 1
ATOM 1418 O O . TYR A 1 175 ? 20.870 66.602 150.235 1.00 35.43 175 TYR A O 1
ATOM 1427 N N . GLU A 1 176 ? 22.774 67.329 149.244 1.00 38.44 176 GLU A N 1
ATOM 1428 C CA . GLU A 1 176 ? 22.482 68.755 149.319 1.00 41.52 176 GLU A CA 1
ATOM 1429 C C . GLU A 1 176 ? 21.121 69.082 148.703 1.00 42.49 176 GLU A C 1
ATOM 1430 O O . GLU A 1 176 ? 20.339 69.837 149.284 1.00 43.31 176 GLU A O 1
ATOM 1440 N N . SER A 1 177 ? 20.846 68.492 147.539 1.00 42.48 177 SER A N 1
ATOM 1441 C CA . SER A 1 177 ? 19.599 68.723 146.814 1.00 43.12 177 SER A CA 1
ATOM 1442 C C . SER A 1 177 ? 18.363 68.287 147.604 1.00 42.36 177 SER A C 1
ATOM 1443 O O . SER A 1 177 ? 17.284 68.846 147.425 1.00 43.13 177 SER A O 1
ATOM 1446 N N . GLN A 1 178 ? 18.533 67.302 148.484 1.00 40.94 178 GLN A N 1
ATOM 1447 C CA . GLN A 1 178 ? 17.412 66.706 149.209 1.00 40.32 178 GLN A CA 1
ATOM 1448 C C . GLN A 1 178 ? 17.064 67.390 150.530 1.00 41.25 178 GLN A C 1
ATOM 1449 O O . GLN A 1 178 ? 15.889 67.613 150.820 1.00 41.30 178 GLN A O 1
ATOM 1455 N N . PHE A 1 179 ? 18.080 67.715 151.325 1.00 42.20 179 PHE A N 1
ATOM 1456 C CA . PHE A 1 179 ? 17.860 68.193 152.691 1.00 43.12 179 PHE A CA 1
ATOM 1457 C C . PHE A 1 179 ? 18.147 69.679 152.891 1.00 45.98 179 PHE A C 1
ATOM 1458 O O . PHE A 1 179 ? 17.977 70.202 153.996 1.00 46.53 179 PHE A O 1
ATOM 1466 N N . SER A 1 180 ? 18.573 70.350 151.824 1.00 48.03 180 SER A N 1
ATOM 1467 C CA . SER A 1 180 ? 18.848 71.785 151.865 1.00 51.13 180 SER A CA 1
ATOM 1468 C C . SER A 1 180 ? 18.229 72.497 150.667 1.00 53.51 180 SER A C 1
ATOM 1469 O O . SER A 1 180 ? 18.208 71.958 149.557 1.00 53.12 180 SER A O 1
ATOM 1474 N N . THR A 1 181 ? 17.730 73.709 150.904 1.00 56.33 181 THR A N 1
ATOM 1475 C CA . THR A 1 181 ? 17.075 74.513 149.871 1.00 58.88 181 THR A CA 1
ATOM 1476 C C . THR A 1 181 ? 18.061 74.989 148.802 1.00 60.84 181 THR A C 1
ATOM 1477 O O . THR A 1 181 ? 17.839 74.779 147.609 1.00 61.01 181 THR A O 1
ATOM 1481 N N . GLY A 1 182 ? 19.147 75.623 149.237 1.00 62.61 182 GLY A N 1
ATOM 1482 C CA . GLY A 1 182 ? 20.149 76.143 148.325 1.00 64.71 182 GLY A CA 1
ATOM 1483 C C . GLY A 1 182 ? 19.709 77.433 147.661 1.00 67.99 182 GLY A C 1
ATOM 1484 O O . GLY A 1 182 ? 19.193 78.335 148.325 1.00 69.60 182 GLY A O 1
ATOM 1485 N N . SER A 1 183 ? 19.906 77.513 146.347 1.00 69.24 183 SER A N 1
ATOM 1486 C CA . SER A 1 183 ? 19.612 78.728 145.587 1.00 72.39 183 SER A CA 1
ATOM 1487 C C . SER A 1 183 ? 18.295 78.670 144.813 1.00 72.88 183 SER A C 1
ATOM 1488 O O . SER A 1 183 ? 17.656 79.702 144.592 1.00 75.10 183 SER A O 1
ATOM 1489 N N . ASP A 1 184 ? 17.896 77.467 144.404 1.00 70.98 184 ASP A N 1
ATOM 1490 C CA . ASP A 1 184 ? 16.699 77.285 143.580 1.00 71.35 184 ASP A CA 1
ATOM 1491 C C . ASP A 1 184 ? 15.847 76.082 144.005 1.00 68.86 184 ASP A C 1
ATOM 1492 O O . ASP A 1 184 ? 15.029 75.583 143.227 1.00 68.49 184 ASP A O 1
ATOM 1497 N N . GLY A 1 185 ? 16.038 75.629 145.241 1.00 67.30 185 GLY A N 1
ATOM 1498 C CA . GLY A 1 185 ? 15.276 74.514 145.777 1.00 65.07 185 GLY A CA 1
ATOM 1499 C C . GLY A 1 185 ? 13.963 74.938 146.405 1.00 65.73 185 GLY A C 1
ATOM 1500 O O . GLY A 1 185 ? 13.751 76.121 146.687 1.00 67.88 185 GLY A O 1
ATOM 1501 N N . VAL A 1 186 ? 13.079 73.966 146.618 1.00 64.01 186 VAL A N 1
ATOM 1502 C CA . VAL A 1 186 ? 11.783 74.212 147.253 1.00 64.53 186 VAL A CA 1
ATOM 1503 C C . VAL A 1 186 ? 11.678 73.504 148.607 1.00 62.86 186 VAL A C 1
ATOM 1504 O O . VAL A 1 186 ? 12.399 72.538 148.869 1.00 60.97 186 VAL A O 1
ATOM 1508 N N . LYS A 1 187 ? 10.779 73.994 149.458 1.00 63.68 187 LYS A N 1
ATOM 1509 C CA . LYS A 1 187 ? 10.590 73.434 150.795 1.00 62.30 187 LYS A CA 1
ATOM 1510 C C . LYS A 1 187 ? 9.790 72.132 150.764 1.00 60.34 187 LYS A C 1
ATOM 1511 O O . LYS A 1 187 ? 8.645 72.101 150.304 1.00 61.01 187 LYS A O 1
ATOM 1514 N N . THR A 1 188 ? 10.415 71.060 151.246 1.00 58.00 188 THR A N 1
ATOM 1515 C CA . THR A 1 188 ? 9.781 69.748 151.365 1.00 56.12 188 THR A CA 1
ATOM 1516 C C . THR A 1 188 ? 9.962 69.236 152.800 1.00 54.84 188 THR A C 1
ATOM 1517 O O . THR A 1 188 ? 10.752 69.811 153.553 1.00 55.41 188 THR A O 1
ATOM 1521 N N . PRO A 1 189 ? 9.235 68.183 153.192 1.00 53.37 189 PRO A N 1
ATOM 1522 C CA . PRO A 1 189 ? 9.456 67.529 154.492 1.00 51.83 189 PRO A CA 1
ATOM 1523 C C . PRO A 1 189 ? 10.915 67.130 154.734 1.00 50.22 189 PRO A C 1
ATOM 1524 O O . PRO A 1 189 ? 11.334 67.021 155.890 1.00 49.83 189 PRO A O 1
ATOM 1528 N N . LEU A 1 190 ? 11.669 66.925 153.656 1.00 49.32 190 LEU A N 1
ATOM 1529 C CA . LEU A 1 190 ? 13.079 66.549 153.738 1.00 48.03 190 LEU A CA 1
ATOM 1530 C C . LEU A 1 190 ? 13.993 67.748 153.995 1.00 49.18 190 LEU A C 1
ATOM 1531 O O . LEU A 1 190 ? 15.093 67.598 154.531 1.00 48.75 190 LEU A O 1
ATOM 1536 N N . THR A 1 191 ? 13.526 68.934 153.615 1.00 50.70 191 THR A N 1
ATOM 1537 C CA . THR A 1 191 ? 14.296 70.165 153.773 1.00 52.13 191 THR A CA 1
ATOM 1538 C C . THR A 1 191 ? 14.097 70.793 155.154 1.00 52.59 191 THR A C 1
ATOM 1539 O O . THR A 1 191 ? 14.965 71.522 155.642 1.00 53.69 191 THR A O 1
ATOM 1543 N N . GLU A 1 192 ? 12.962 70.496 155.784 1.00 51.85 192 GLU A N 1
ATOM 1544 C CA . GLU A 1 192 ? 12.580 71.157 157.032 1.00 52.47 192 GLU A CA 1
ATOM 1545 C C . GLU A 1 192 ? 12.802 70.289 158.274 1.00 50.24 192 GLU A C 1
ATOM 1546 O O . GLU A 1 192 ? 11.894 69.588 158.732 1.00 49.57 192 GLU A O 1
ATOM 1552 N N . GLY A 1 193 ? 14.024 70.342 158.801 1.00 49.10 193 GLY A N 1
ATOM 1553 C CA . GLY A 1 193 ? 14.390 69.643 160.023 1.00 47.01 193 GLY A CA 1
ATOM 1554 C C . GLY A 1 193 ? 14.338 68.128 159.943 1.00 43.90 193 GLY A C 1
ATOM 1555 O O . GLY A 1 193 ? 14.042 67.460 160.937 1.00 43.29 193 GLY A O 1
ATOM 1556 N N . TYR A 1 194 ? 14.631 67.584 158.765 1.00 41.90 194 TYR A N 1
ATOM 1557 C CA . TYR A 1 194 ? 14.576 66.140 158.550 1.00 38.81 194 TYR A CA 1
ATOM 1558 C C . TYR A 1 194 ? 15.821 65.428 159.080 1.00 36.69 194 TYR A C 1
ATOM 1559 O O . TYR A 1 194 ? 15.707 64.448 159.816 1.00 35.31 194 TYR A O 1
ATOM 1568 N N . VAL A 1 195 ? 16.999 65.919 158.697 1.00 36.42 195 VAL A N 1
ATOM 1569 C CA . VAL A 1 195 ? 18.273 65.350 159.148 1.00 35.00 195 VAL A CA 1
ATOM 1570 C C . VAL A 1 195 ? 18.376 65.416 160.675 1.00 34.01 195 VAL A C 1
ATOM 1571 O O . VAL A 1 195 ? 18.867 64.485 161.320 1.00 32.76 195 VAL A O 1
ATOM 1575 N N . GLU A 1 196 ? 17.886 66.517 161.238 1.00 34.54 196 GLU A N 1
ATOM 1576 C CA . GLU A 1 196 ? 17.787 66.689 162.683 1.00 34.16 196 GLU A CA 1
ATOM 1577 C C . GLU A 1 196 ? 16.889 65.609 163.298 1.00 32.04 196 GLU A C 1
ATOM 1578 O O . GLU A 1 196 ? 17.179 65.096 164.379 1.00 31.50 196 GLU A O 1
ATOM 1589 N N . THR A 1 197 ? 15.806 65.272 162.600 1.00 30.91 197 THR A N 1
ATOM 1590 C CA . THR A 1 197 ? 14.874 64.238 163.048 1.00 29.61 197 THR A CA 1
ATOM 1591 C C . THR A 1 197 ? 15.541 62.862 163.032 1.00 27.22 197 THR A C 1
ATOM 1592 O O . THR A 1 197 ? 15.331 62.051 163.936 1.00 26.45 197 THR A O 1
ATOM 1596 N N . VAL A 1 198 ? 16.353 62.612 162.008 1.00 26.17 198 VAL A N 1
ATOM 1597 C CA . VAL A 1 198 ? 17.083 61.349 161.890 1.00 24.29 198 VAL A CA 1
ATOM 1598 C C . VAL A 1 198 ? 18.061 61.182 163.061 1.00 23.81 198 VAL A C 1
ATOM 1599 O O . VAL A 1 198 ? 18.100 60.120 163.690 1.00 23.48 198 VAL A O 1
ATOM 1603 N N . ILE A 1 199 ? 18.821 62.240 163.354 1.00 23.98 199 ILE A N 1
ATOM 1604 C CA . ILE A 1 199 ? 19.714 62.289 164.515 1.00 23.79 199 ILE A CA 1
ATOM 1605 C C . ILE A 1 199 ? 18.932 62.056 165.811 1.00 23.21 199 ILE A C 1
ATOM 1606 O O . ILE A 1 199 ? 19.353 61.277 166.676 1.00 22.47 199 ILE A O 1
ATOM 1611 N N . ALA A 1 200 ? 17.798 62.743 165.930 1.00 23.35 200 ALA A N 1
ATOM 1612 C CA . ALA A 1 200 ? 16.905 62.600 167.076 1.00 22.99 200 ALA A CA 1
ATOM 1613 C C . ALA A 1 200 ? 16.475 61.151 167.294 1.00 21.22 200 ALA A C 1
ATOM 1614 O O . ALA A 1 200 ? 16.511 60.650 168.421 1.00 20.63 200 ALA A O 1
ATOM 1616 N N . ARG A 1 201 ? 16.090 60.473 166.214 1.00 20.47 201 ARG A N 1
ATOM 1617 C CA . ARG A 1 201 ? 15.672 59.080 166.306 1.00 19.61 201 ARG A CA 1
ATOM 1618 C C . ARG A 1 201 ? 16.798 58.211 166.843 1.00 19.15 201 ARG A C 1
ATOM 1619 O O . ARG A 1 201 ? 16.592 57.392 167.737 1.00 18.47 201 ARG A O 1
ATOM 1627 N N . GLU A 1 202 ? 17.986 58.406 166.279 1.00 19.52 202 GLU A N 1
ATOM 1628 C CA . GLU A 1 202 ? 19.170 57.653 166.662 1.00 19.93 202 GLU A CA 1
ATOM 1629 C C . GLU A 1 202 ? 19.592 57.946 168.100 1.00 20.48 202 GLU A C 1
ATOM 1630 O O . GLU A 1 202 ? 20.099 57.060 168.786 1.00 20.30 202 GLU A O 1
ATOM 1636 N N . LYS A 1 203 ? 19.366 59.181 168.550 1.00 21.02 203 LYS A N 1
ATOM 1637 C CA . LYS A 1 203 ? 19.583 59.554 169.947 1.00 21.68 203 LYS A CA 1
ATOM 1638 C C . LYS A 1 203 ? 18.598 58.800 170.842 1.00 21.35 203 LYS A C 1
ATOM 1639 O O . LYS A 1 203 ? 18.972 58.266 171.889 1.00 20.92 203 LYS A O 1
ATOM 1645 N N . MET A 1 204 ? 17.343 58.760 170.400 1.00 21.48 204 MET A N 1
ATOM 1646 C CA . MET A 1 204 ? 16.267 58.058 171.089 1.00 21.97 204 MET A CA 1
ATOM 1647 C C . MET A 1 204 ? 16.559 56.560 171.200 1.00 21.15 204 MET A C 1
ATOM 1648 O O . MET A 1 204 ? 16.438 55.980 172.281 1.00 21.89 204 MET A O 1
ATOM 1656 N N . PHE A 1 205 ? 16.956 55.949 170.086 1.00 20.07 205 PHE A N 1
ATOM 1657 C CA . PHE A 1 205 ? 17.298 54.529 170.052 1.00 19.11 205 PHE A CA 1
ATOM 1658 C C . PHE A 1 205 ? 18.553 54.270 170.871 1.00 19.18 205 PHE A C 1
ATOM 1659 O O . PHE A 1 205 ? 18.664 53.243 171.542 1.00 18.57 205 PHE A O 1
ATOM 1667 N N . GLY A 1 206 ? 19.496 55.205 170.796 1.00 19.30 206 GLY A N 1
ATOM 1668 C CA . GLY A 1 206 ? 20.705 55.148 171.594 1.00 20.25 206 GLY A CA 1
ATOM 1669 C C . GLY A 1 206 ? 20.403 55.015 173.072 1.00 21.26 206 GLY A C 1
ATOM 1670 O O . GLY A 1 206 ? 20.926 54.120 173.740 1.00 21.09 206 GLY A O 1
ATOM 1671 N N . LYS A 1 207 ? 19.561 55.911 173.583 1.00 22.04 207 LYS A N 1
ATOM 1672 C CA . LYS A 1 207 ? 19.185 55.899 174.992 1.00 23.54 207 LYS A CA 1
ATOM 1673 C C . LYS A 1 207 ? 18.568 54.564 175.408 1.00 23.55 207 LYS A C 1
ATOM 1674 O O . LYS A 1 207 ? 18.852 54.060 176.494 1.00 24.40 207 LYS A O 1
ATOM 1680 N N . GLU A 1 208 ? 17.740 54.001 174.531 1.00 23.03 208 GLU A N 1
ATOM 1681 C CA . GLU A 1 208 ? 17.102 52.703 174.754 1.00 23.23 208 GLU A CA 1
ATOM 1682 C C . GLU A 1 208 ? 18.103 51.601 175.078 1.00 22.96 208 GLU A C 1
ATOM 1683 O O . GLU A 1 208 ? 17.840 50.744 175.923 1.00 23.64 208 GLU A O 1
ATOM 1689 N N . VAL A 1 209 ? 19.252 51.635 174.410 1.00 21.87 209 VAL A N 1
ATOM 1690 C CA . VAL A 1 209 ? 20.254 50.577 174.559 1.00 21.51 209 VAL A CA 1
ATOM 1691 C C . VAL A 1 209 ? 21.487 51.029 175.345 1.00 22.09 209 VAL A C 1
ATOM 1692 O O . VAL A 1 209 ? 22.482 50.305 175.422 1.00 22.59 209 VAL A O 1
ATOM 1696 N N . GLY A 1 210 ? 21.407 52.221 175.934 1.00 22.37 210 GLY A N 1
ATOM 1697 C CA . GLY A 1 210 ? 22.455 52.722 176.807 1.00 23.19 210 GLY A CA 1
ATOM 1698 C C . GLY A 1 210 ? 23.652 53.331 176.101 1.00 23.37 210 GLY A C 1
ATOM 1699 O O . GLY A 1 210 ? 24.740 53.398 176.675 1.00 24.32 210 GLY A O 1
ATOM 1700 N N . VAL A 1 211 ? 23.460 53.772 174.860 1.00 22.29 211 VAL A N 1
ATOM 1701 C CA . VAL A 1 211 ? 24.524 54.441 174.104 1.00 22.66 211 VAL A CA 1
ATOM 1702 C C . VAL A 1 211 ? 24.057 55.815 173.615 1.00 23.01 211 VAL A C 1
ATOM 1703 O O . VAL A 1 211 ? 22.883 56.142 173.727 1.00 22.99 211 VAL A O 1
ATOM 1707 N N . LEU A 1 212 ? 24.976 56.619 173.083 1.00 23.77 212 LEU A N 1
ATOM 1708 C CA . LEU A 1 212 ? 24.636 57.968 172.628 1.00 24.17 212 LEU A CA 1
ATOM 1709 C C . LEU A 1 212 ? 23.731 57.953 171.398 1.00 22.63 212 LEU A C 1
ATOM 1710 O O . LEU A 1 212 ? 22.701 58.627 171.367 1.00 22.74 212 LEU A O 1
ATOM 1715 N N . TYR A 1 213 ? 24.130 57.184 170.391 1.00 21.54 213 TYR A N 1
ATOM 1716 C CA . TYR A 1 213 ? 23.387 57.081 169.143 1.00 20.72 213 TYR A CA 1
ATOM 1717 C C . TYR A 1 213 ? 23.387 55.648 168.666 1.00 19.43 213 TYR A C 1
ATOM 1718 O O . TYR A 1 213 ? 24.432 55.000 168.610 1.00 19.36 213 TYR A O 1
ATOM 1727 N N . ALA A 1 214 ? 22.201 55.158 168.326 1.00 18.85 214 ALA A N 1
ATOM 1728 C CA . ALA A 1 214 ? 22.056 53.814 167.807 1.00 18.04 214 ALA A CA 1
ATOM 1729 C C . ALA A 1 214 ? 21.101 53.821 166.636 1.00 17.82 214 ALA A C 1
ATOM 1730 O O . ALA A 1 214 ? 20.116 54.556 166.631 1.00 18.14 214 ALA A O 1
ATOM 1732 N N . GLU A 1 215 ? 21.396 52.995 165.643 1.00 17.82 215 GLU A N 1
ATOM 1733 C CA . GLU A 1 215 ? 20.461 52.776 164.557 1.00 17.71 215 GLU A CA 1
ATOM 1734 C C . GLU A 1 215 ? 19.599 51.570 164.877 1.00 17.56 215 GLU A C 1
ATOM 1735 O O . GLU A 1 215 ? 20.074 50.593 165.464 1.00 17.57 215 GLU A O 1
ATOM 1741 N N . GLY A 1 216 ? 18.328 51.656 164.499 1.00 17.33 216 GLY A N 1
ATOM 1742 C CA . GLY A 1 216 ? 17.357 50.635 164.832 1.00 16.74 216 GLY A CA 1
ATOM 1743 C C . GLY A 1 216 ? 16.969 49.831 163.615 1.00 16.43 216 GLY A C 1
ATOM 1744 O O . GLY A 1 216 ? 16.799 50.371 162.516 1.00 16.09 216 GLY A O 1
ATOM 1745 N N . PHE A 1 217 ? 16.839 48.526 163.813 1.00 15.80 217 PHE A N 1
ATOM 1746 C CA . PHE A 1 217 ? 16.548 47.621 162.715 1.00 15.43 217 PHE A CA 1
ATOM 1747 C C . PHE A 1 217 ? 15.444 46.654 163.064 1.00 16.15 217 PHE A C 1
ATOM 1748 O O . PHE A 1 217 ? 15.238 46.311 164.229 1.00 16.67 217 PHE A O 1
ATOM 1756 N N . MET A 1 218 ? 14.745 46.214 162.029 1.00 16.52 218 MET A N 1
ATOM 1757 C CA . MET A 1 218 ? 13.703 45.226 162.173 1.00 17.21 218 MET A CA 1
ATOM 1758 C C . MET A 1 218 ? 14.176 43.920 161.567 1.00 16.77 218 MET A C 1
ATOM 1759 O O . MET A 1 218 ? 14.964 43.906 160.615 1.00 16.32 218 MET A O 1
ATOM 1764 N N . SER A 1 219 ? 13.716 42.826 162.154 1.00 16.93 219 SER A N 1
ATOM 1765 C CA . SER A 1 219 ? 14.038 41.495 161.675 1.00 17.16 219 SER A CA 1
ATOM 1766 C C . SER A 1 219 ? 12.818 40.618 161.873 1.00 17.81 219 SER A C 1
ATOM 1767 O O . SER A 1 219 ? 12.244 40.582 162.966 1.00 17.56 219 SER A O 1
ATOM 1770 N N . LYS A 1 220 ? 12.420 39.919 160.814 1.00 18.59 220 LYS A N 1
ATOM 1771 C CA . LYS A 1 220 ? 11.273 39.016 160.879 1.00 20.00 220 LYS A CA 1
ATOM 1772 C C . LYS A 1 220 ? 11.560 37.814 161.777 1.00 21.04 220 LYS A C 1
ATOM 1773 O O . LYS A 1 220 ? 10.655 37.273 162.409 1.00 22.36 220 LYS A O 1
ATOM 1779 N N . LYS A 1 221 ? 12.820 37.393 161.820 1.00 20.21 221 LYS A N 1
ATOM 1780 C CA . LYS A 1 221 ? 13.231 36.302 162.697 1.00 20.43 221 LYS A CA 1
ATOM 1781 C C . LYS A 1 221 ? 13.910 36.855 163.952 1.00 19.68 221 LYS A C 1
ATOM 1782 O O . LYS A 1 221 ? 14.425 37.979 163.930 1.00 18.88 221 LYS A O 1
ATOM 1788 N N . PRO A 1 222 ? 13.915 36.094 165.049 1.00 20.40 222 PRO A N 1
ATOM 1789 C CA . PRO A 1 222 ? 14.655 36.523 166.239 1.00 20.70 222 PRO A CA 1
ATOM 1790 C C . PRO A 1 222 ? 16.122 36.688 165.857 1.00 21.30 222 PRO A C 1
ATOM 1791 O O . PRO A 1 222 ? 16.620 35.899 165.048 1.00 21.82 222 PRO A O 1
ATOM 1795 N N . VAL A 1 223 ? 16.793 37.707 166.380 1.00 21.39 223 VAL A N 1
ATOM 1796 C CA . VAL A 1 223 ? 18.226 37.822 166.133 1.00 21.70 223 VAL A CA 1
ATOM 1797 C C . VAL A 1 223 ? 18.955 36.736 166.905 1.00 22.14 223 VAL A C 1
ATOM 1798 O O . VAL A 1 223 ? 18.587 36.407 168.037 1.00 22.17 223 VAL A O 1
ATOM 1802 N N . LEU A 1 224 ? 19.968 36.165 166.266 1.00 22.38 224 LEU A N 1
ATOM 1803 C CA . LEU A 1 224 ? 20.780 35.127 166.874 1.00 23.79 224 LEU A CA 1
ATOM 1804 C C . LEU A 1 224 ? 21.955 35.773 167.587 1.00 23.67 224 LEU A C 1
ATOM 1805 O O . LEU A 1 224 ? 22.792 36.425 166.954 1.00 23.72 224 LEU A O 1
ATOM 1810 N N . LEU A 1 225 ? 22.002 35.605 168.903 1.00 23.94 225 LEU A N 1
ATOM 1811 C CA . LEU A 1 225 ? 23.104 36.112 169.705 1.00 24.25 225 LEU A CA 1
ATOM 1812 C C . LEU A 1 225 ? 24.126 35.020 169.966 1.00 25.75 225 LEU A C 1
ATOM 1813 O O . LEU A 1 225 ? 23.774 33.874 170.249 1.00 26.41 225 LEU A O 1
ATOM 1818 N N . HIS A 1 226 ? 25.397 35.389 169.862 1.00 26.23 226 HIS A N 1
ATOM 1819 C CA . HIS A 1 226 ? 26.493 34.501 170.211 1.00 27.95 226 HIS A CA 1
ATOM 1820 C C . HIS A 1 226 ? 27.466 35.274 171.091 1.00 27.92 226 HIS A C 1
ATOM 1821 O O . HIS A 1 226 ? 27.536 35.040 172.296 1.00 28.93 226 HIS A O 1
ATOM 1828 N N . ALA A 1 227 ? 28.188 36.214 170.486 1.00 26.78 227 ALA A N 1
ATOM 1829 C CA . ALA A 1 227 ? 29.197 36.999 171.193 1.00 27.23 227 ALA A CA 1
ATOM 1830 C C . ALA A 1 227 ? 28.624 38.235 171.888 1.00 26.28 227 ALA A C 1
ATOM 1831 O O . ALA A 1 227 ? 29.197 38.716 172.863 1.00 26.93 227 ALA A O 1
ATOM 1833 N N . ASP A 1 228 ? 27.498 38.741 171.390 1.00 24.78 228 ASP A N 1
ATOM 1834 C CA . ASP A 1 228 ? 26.924 39.986 171.901 1.00 24.13 228 ASP A CA 1
ATOM 1835 C C . ASP A 1 228 ? 26.131 39.835 173.195 1.00 24.42 228 ASP A C 1
ATOM 1836 O O . ASP A 1 228 ? 25.744 40.839 173.803 1.00 24.58 228 ASP A O 1
ATOM 1841 N N . LEU A 1 229 ? 25.882 38.596 173.615 1.00 24.53 229 LEU A N 1
ATOM 1842 C CA . LEU A 1 229 ? 25.190 38.367 174.880 1.00 24.71 229 LEU A CA 1
ATOM 1843 C C . LEU A 1 229 ? 26.038 38.876 176.034 1.00 26.18 229 LEU A C 1
ATOM 1844 O O . LEU A 1 229 ? 25.582 39.696 176.831 1.00 25.42 229 LEU A O 1
ATOM 1849 N N . LEU A 1 230 ? 27.278 38.402 176.103 1.00 28.23 230 LEU A N 1
ATOM 1850 C CA . LEU A 1 230 ? 28.187 38.786 177.176 1.00 31.04 230 LEU A CA 1
ATOM 1851 C C . LEU A 1 230 ? 29.370 39.635 176.702 1.00 33.60 230 LEU A C 1
ATOM 1852 O O . LEU A 1 230 ? 30.214 40.028 177.504 1.00 34.76 230 LEU A O 1
ATOM 1857 N N . GLY A 1 231 ? 29.412 39.929 175.404 1.00 35.37 231 GLY A N 1
ATOM 1858 C CA . GLY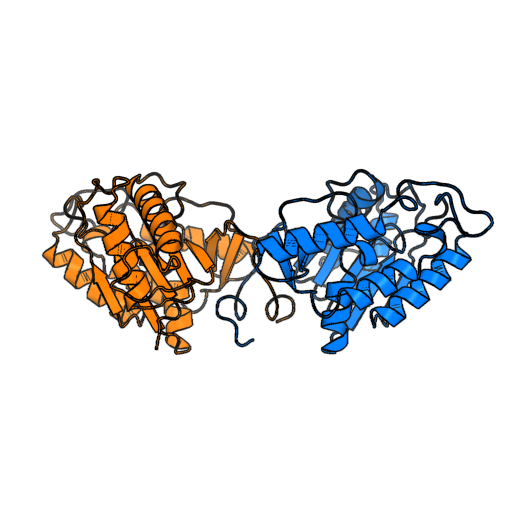 A 1 231 ? 30.455 40.766 174.834 1.00 38.30 231 GLY A CA 1
ATOM 1859 C C . GLY A 1 231 ? 31.733 40.002 174.548 1.00 42.07 231 GLY A C 1
ATOM 1860 O O . GLY A 1 231 ? 31.738 38.769 174.524 1.00 43.14 231 GLY A O 1
ATOM 1861 N N . GLY A 1 232 ? 32.820 40.738 174.328 1.00 44.75 232 GLY A N 1
ATOM 1862 C CA . GLY A 1 232 ? 34.118 40.140 174.056 1.00 48.14 232 GLY A CA 1
ATOM 1863 C C . GLY A 1 232 ? 34.386 39.838 172.590 1.00 49.54 232 GLY A C 1
ATOM 1864 O O . GLY A 1 232 ? 35.536 39.598 172.213 1.00 51.24 232 GLY A O 1
ATOM 1865 N N . CYS A 1 233 ? 33.325 39.842 171.779 1.00 49.40 233 CYS A N 1
ATOM 1866 C CA . CYS A 1 233 ? 33.383 39.590 170.329 1.00 50.08 233 CYS A CA 1
ATOM 1867 C C . CYS A 1 233 ? 33.789 38.158 169.948 1.00 51.40 233 CYS A C 1
ATOM 1868 O O . CYS A 1 233 ? 33.535 37.697 168.834 1.00 51.01 233 CYS A O 1
ATOM 1871 N N . LYS A 1 234 ? 34.373 37.397 170.721 1.00 53.02 234 LYS A N 1
ATOM 1872 N N . SER B 1 2 ? 34.940 39.400 189.387 1.00 40.27 2 SER B N 1
ATOM 1873 C CA . SER B 1 2 ? 34.409 38.974 190.718 1.00 39.38 2 SER B CA 1
ATOM 1874 C C . SER B 1 2 ? 32.918 38.631 190.663 1.00 36.75 2 SER B C 1
ATOM 1875 O O . SER B 1 2 ? 32.478 37.655 191.277 1.00 37.16 2 SER B O 1
ATOM 1878 N N . GLY B 1 3 ? 32.149 39.427 189.924 1.00 34.04 3 GLY B N 1
ATOM 1879 C CA . GLY B 1 3 ? 30.719 39.202 189.790 1.00 30.29 3 GLY B CA 1
ATOM 1880 C C . GLY B 1 3 ? 30.353 38.143 188.763 1.00 27.70 3 GLY B C 1
ATOM 1881 O O . GLY B 1 3 ? 31.110 37.895 187.818 1.00 28.25 3 GLY B O 1
ATOM 1882 N N . LEU B 1 4 ? 29.187 37.522 188.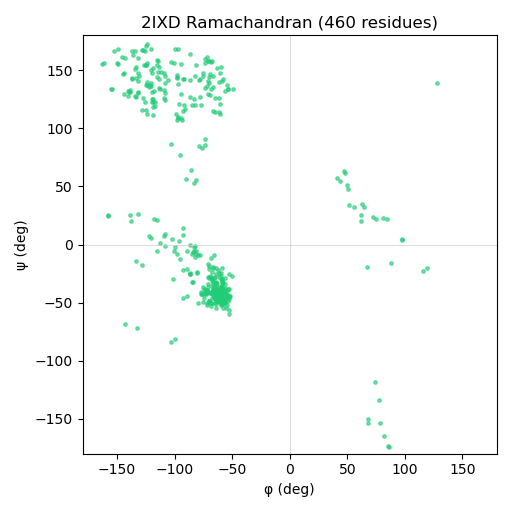949 1.00 24.28 4 LEU B N 1
ATOM 1883 C CA . LEU B 1 4 ? 28.654 36.559 187.985 1.00 22.04 4 LEU B CA 1
ATOM 1884 C C . LEU B 1 4 ? 28.442 37.222 186.631 1.00 21.16 4 LEU B C 1
ATOM 1885 O O . LEU B 1 4 ? 28.144 38.413 186.558 1.00 21.57 4 LEU B O 1
ATOM 1890 N N . HIS B 1 5 ? 28.613 36.459 185.559 1.00 20.26 5 HIS B N 1
ATOM 1891 C CA . HIS B 1 5 ? 28.255 36.945 184.230 1.00 19.82 5 HIS B CA 1
ATOM 1892 C C . HIS B 1 5 ? 26.745 36.874 184.058 1.00 18.42 5 HIS B C 1
ATOM 1893 O O . HIS B 1 5 ? 26.121 37.797 183.527 1.00 18.18 5 HIS B O 1
ATOM 1900 N N . ILE B 1 6 ? 26.166 35.773 184.523 1.00 17.51 6 ILE B N 1
ATOM 1901 C CA . ILE B 1 6 ? 24.726 35.567 184.451 1.00 16.30 6 ILE B CA 1
ATOM 1902 C C . ILE B 1 6 ? 24.193 35.120 185.795 1.00 15.73 6 ILE B C 1
ATOM 1903 O O . ILE B 1 6 ? 24.742 34.210 186.418 1.00 15.62 6 ILE B O 1
ATOM 1908 N N . LEU B 1 7 ? 23.123 35.773 186.234 1.00 15.05 7 LEU B N 1
ATOM 1909 C CA . LEU B 1 7 ? 22.320 35.253 187.325 1.00 14.87 7 LEU B CA 1
ATOM 1910 C C . LEU B 1 7 ? 20.924 35.009 186.803 1.00 14.14 7 LEU B C 1
ATOM 1911 O O . LEU B 1 7 ? 20.248 35.935 186.360 1.00 14.53 7 LEU B O 1
ATOM 1916 N N . ALA B 1 8 ? 20.502 33.753 186.850 1.00 14.19 8 ALA B N 1
ATOM 1917 C CA . ALA B 1 8 ? 19.185 33.377 186.371 1.00 13.49 8 ALA B CA 1
ATOM 1918 C C . ALA B 1 8 ? 18.292 33.045 187.547 1.00 13.07 8 ALA B C 1
ATOM 1919 O O . ALA B 1 8 ? 18.632 32.211 188.390 1.00 13.15 8 ALA B O 1
ATOM 1921 N N . PHE B 1 9 ? 17.160 33.735 187.597 1.00 12.10 9 PHE B N 1
ATOM 1922 C CA . PHE B 1 9 ? 16.147 33.511 188.609 1.00 12.29 9 PHE B CA 1
ATOM 1923 C C . PHE B 1 9 ? 15.057 32.616 188.061 1.00 12.48 9 PHE B C 1
ATOM 1924 O O . PHE B 1 9 ? 14.705 32.703 186.887 1.00 11.96 9 PHE B O 1
ATOM 1932 N N . GLY B 1 10 ? 14.530 31.762 188.926 1.00 12.81 10 GLY B N 1
ATOM 1933 C CA . GLY B 1 10 ? 13.328 31.008 188.633 1.00 12.78 10 GLY B CA 1
ATOM 1934 C C . GLY B 1 10 ? 12.462 31.078 189.874 1.00 13.03 10 GLY B C 1
ATOM 1935 O O . GLY B 1 10 ? 12.943 31.435 190.953 1.00 13.01 10 GLY B O 1
ATOM 1936 N N . ALA B 1 11 ? 11.187 30.761 189.724 1.00 12.90 11 ALA B N 1
ATOM 1937 C CA . ALA B 1 11 ? 10.301 30.646 190.874 1.00 13.53 11 ALA B CA 1
ATOM 1938 C C . ALA B 1 11 ? 10.570 29.320 191.566 1.00 14.16 11 ALA B C 1
ATOM 1939 O O . ALA B 1 11 ? 10.618 29.244 192.792 1.00 14.77 11 ALA B O 1
ATOM 1941 N N . HIS B 1 12 ? 10.762 28.280 190.758 1.00 14.41 12 HIS B N 1
ATOM 1942 C CA . HIS B 1 12 ? 10.961 26.918 191.245 1.00 15.09 12 HIS B CA 1
ATOM 1943 C C . HIS B 1 12 ? 12.168 26.313 190.544 1.00 14.85 12 HIS B C 1
ATOM 1944 O O . HIS B 1 12 ? 12.436 26.626 189.384 1.00 14.23 12 HIS B O 1
ATOM 1951 N N . ALA B 1 13 ? 12.894 25.448 191.243 1.00 15.01 13 ALA B N 1
ATOM 1952 C CA . ALA B 1 13 ? 14.018 24.755 190.625 1.00 15.54 13 ALA B CA 1
ATOM 1953 C C . ALA B 1 13 ? 13.501 23.913 189.468 1.00 15.92 13 ALA B C 1
ATOM 1954 O O . ALA B 1 13 ? 12.586 23.106 189.646 1.00 17.41 13 ALA B O 1
ATOM 1956 N N . ASP B 1 14 ? 14.100 24.136 188.300 1.00 15.24 14 ASP B N 1
ATOM 1957 C CA . ASP B 1 14 ? 13.759 23.539 186.991 1.00 15.22 14 ASP B CA 1
ATOM 1958 C C . ASP B 1 14 ? 13.289 24.618 186.010 1.00 13.76 14 ASP B C 1
ATOM 1959 O O . ASP B 1 14 ? 13.386 24.447 184.799 1.00 13.67 14 ASP B O 1
ATOM 1964 N N . ASP B 1 15 ? 12.815 25.735 186.555 1.00 13.03 15 ASP B N 1
ATOM 1965 C CA . ASP B 1 15 ? 12.414 26.896 185.759 1.00 12.52 15 ASP B CA 1
ATOM 1966 C C . ASP B 1 15 ? 13.526 27.369 184.850 1.00 12.53 15 ASP B C 1
ATOM 1967 O O . ASP B 1 15 ? 13.343 27.480 183.643 1.00 12.47 15 ASP B O 1
ATOM 1972 N N . VAL B 1 16 ? 14.688 27.631 185.440 1.00 12.43 16 VAL B N 1
ATOM 1973 C CA . VAL B 1 16 ? 15.821 28.143 184.687 1.00 12.78 16 VAL B CA 1
ATOM 1974 C C . VAL B 1 16 ? 16.276 27.107 183.664 1.00 14.17 16 VAL B C 1
ATOM 1975 O O . VAL B 1 16 ? 16.612 27.450 182.533 1.00 14.95 16 VAL B O 1
ATOM 1979 N N . GLU B 1 17 ? 16.265 25.844 184.072 1.00 14.59 17 GLU B N 1
ATOM 1980 C CA . GLU B 1 17 ? 16.628 24.738 183.193 1.00 15.79 17 GLU B CA 1
ATOM 1981 C C . GLU B 1 17 ? 15.720 24.700 181.962 1.00 15.26 17 GLU B C 1
ATOM 1982 O O . GLU B 1 17 ? 16.199 24.650 180.825 1.00 15.50 17 GLU B O 1
ATOM 1988 N N . ILE B 1 18 ? 14.410 24.746 182.191 1.00 14.54 18 ILE B N 1
ATOM 1989 C CA . ILE B 1 18 ? 13.449 24.725 181.089 1.00 14.58 18 ILE B CA 1
ATOM 1990 C C . ILE B 1 18 ? 13.714 25.881 180.131 1.00 14.29 18 ILE B C 1
ATOM 1991 O O . ILE B 1 18 ? 13.728 25.704 178.908 1.00 14.39 18 ILE B O 1
ATOM 1996 N N . GLY B 1 19 ? 13.936 27.060 180.698 1.00 13.50 19 GLY B N 1
ATOM 1997 C CA . GLY B 1 19 ? 14.136 28.255 179.903 1.00 13.29 19 GLY B CA 1
ATOM 1998 C C . GLY B 1 19 ? 15.477 28.331 179.209 1.00 13.79 19 GLY B C 1
ATOM 1999 O O . GLY B 1 19 ? 15.561 28.779 178.069 1.00 14.57 19 GLY B O 1
ATOM 2000 N N . MET B 1 20 ? 16.537 27.894 179.883 1.00 14.17 20 MET B N 1
ATOM 2001 C CA . MET B 1 20 ? 17.866 28.250 179.409 1.00 14.50 20 MET B CA 1
ATOM 2002 C C . MET B 1 20 ? 19.020 27.348 179.845 1.00 15.27 20 MET B C 1
ATOM 2003 O O . MET B 1 20 ? 20.163 27.796 179.872 1.00 15.78 20 MET B O 1
ATOM 2008 N N . ALA B 1 21 ? 18.739 26.084 180.158 1.00 15.65 21 ALA B N 1
ATOM 2009 C CA . ALA B 1 21 ? 19.813 25.148 180.508 1.00 16.67 21 ALA B CA 1
ATOM 2010 C C . ALA B 1 21 ? 20.858 25.061 179.397 1.00 17.56 21 ALA B C 1
ATOM 2011 O O . ALA B 1 21 ? 22.050 24.953 179.678 1.00 18.17 21 ALA B O 1
ATOM 2013 N N . GLY B 1 22 ? 20.400 25.110 178.145 1.00 17.63 22 GLY B N 1
ATOM 2014 C CA . GLY B 1 22 ? 21.286 25.037 176.990 1.00 18.26 22 GLY B CA 1
ATOM 2015 C C . GLY B 1 22 ? 22.240 26.218 176.908 1.00 18.20 22 GLY B C 1
ATOM 2016 O O . GLY B 1 22 ? 23.444 26.039 176.707 1.00 18.91 22 GLY B O 1
ATOM 2017 N N . THR B 1 23 ? 21.688 27.421 177.060 1.00 17.12 23 THR B N 1
ATOM 2018 C CA . THR B 1 23 ? 22.454 28.667 177.062 1.00 17.36 23 THR B CA 1
ATOM 2019 C C . THR B 1 23 ? 23.440 28.692 178.224 1.00 17.74 23 THR B C 1
ATOM 2020 O O . THR B 1 23 ? 24.615 29.002 178.036 1.00 18.10 23 THR B O 1
ATOM 2024 N N . ILE B 1 24 ? 22.957 28.354 179.419 1.00 17.59 24 ILE B N 1
ATOM 2025 C CA . ILE B 1 24 ? 23.817 28.290 180.598 1.00 17.97 24 ILE B CA 1
ATOM 2026 C C . ILE B 1 24 ? 24.986 27.334 180.362 1.00 19.56 24 ILE B C 1
ATOM 2027 O O . ILE B 1 24 ? 26.137 27.703 180.586 1.00 20.18 24 ILE B O 1
ATOM 2032 N N . ALA B 1 25 ? 24.688 26.123 179.892 1.00 20.27 25 ALA B N 1
ATOM 2033 C CA . ALA B 1 25 ? 25.720 25.137 179.591 1.00 21.90 25 ALA B CA 1
ATOM 2034 C C . ALA B 1 25 ? 26.702 25.656 178.550 1.00 22.41 25 ALA B C 1
ATOM 2035 O O . ALA B 1 25 ? 27.913 25.481 178.693 1.00 23.45 25 ALA B O 1
ATOM 2037 N N . LYS B 1 26 ? 26.171 26.298 177.511 1.00 22.22 26 LYS B N 1
ATOM 2038 C CA . LYS B 1 26 ? 26.989 26.847 176.431 1.00 23.32 26 LYS B CA 1
ATOM 2039 C C . LYS B 1 26 ? 28.008 27.843 176.975 1.00 23.36 26 LYS B C 1
ATOM 2040 O O . LYS B 1 26 ? 29.182 27.811 176.605 1.00 24.02 26 LYS B O 1
ATOM 2048 N N . TYR B 1 27 ? 27.548 28.713 177.865 1.00 22.26 27 TYR B N 1
ATOM 2049 C CA . TYR B 1 27 ? 28.384 29.792 178.362 1.00 23.08 27 TYR B CA 1
ATOM 2050 C C . TYR B 1 27 ? 29.299 29.402 179.520 1.00 23.55 27 TYR B C 1
ATOM 2051 O O . TYR B 1 27 ? 30.403 29.931 179.622 1.00 24.65 27 TYR B O 1
ATOM 2060 N N . THR B 1 28 ? 28.867 28.467 180.370 1.00 23.13 28 THR B N 1
ATOM 2061 C CA . THR B 1 28 ? 29.751 27.959 181.429 1.00 23.71 28 THR B CA 1
ATOM 2062 C C . THR B 1 28 ? 30.918 27.180 180.837 1.00 25.83 28 THR B C 1
ATOM 2063 O O . THR B 1 28 ? 32.024 27.208 181.377 1.00 26.14 28 THR B O 1
ATOM 2067 N N . LYS B 1 29 ? 30.662 26.492 179.725 1.00 27.20 29 LYS B N 1
ATOM 2068 C CA . LYS B 1 29 ? 31.705 25.754 179.013 1.00 29.81 29 LYS B CA 1
ATOM 2069 C C . LYS B 1 29 ? 32.765 26.701 178.450 1.00 31.44 29 LYS B C 1
ATOM 2070 O O . LYS B 1 29 ? 33.921 26.317 178.290 1.00 33.09 29 LYS B O 1
ATOM 2074 N N . GLN B 1 30 ? 32.357 27.936 178.164 1.00 31.42 30 GLN B N 1
ATOM 2075 C CA . GLN B 1 30 ? 33.267 28.973 177.680 1.00 32.69 30 GLN B CA 1
ATOM 2076 C C . GLN B 1 30 ? 34.006 29.667 178.832 1.00 32.47 30 GLN B C 1
ATOM 2077 O O . GLN B 1 30 ? 34.844 30.541 178.602 1.00 33.37 30 GLN B O 1
ATOM 2083 N N . GLY B 1 31 ? 33.688 29.277 180.066 1.00 31.01 31 GLY B N 1
ATOM 2084 C CA . GLY B 1 31 ? 34.351 29.817 181.240 1.00 30.73 31 GLY B CA 1
ATOM 2085 C C . GLY B 1 31 ? 33.608 30.944 181.935 1.00 28.92 31 GLY B C 1
ATOM 2086 O O . GLY B 1 31 ? 34.122 31.535 182.889 1.00 29.11 31 GLY B O 1
ATOM 2087 N N . TYR B 1 32 ? 32.401 31.250 181.464 1.00 27.00 32 TYR B N 1
ATOM 2088 C CA . TYR B 1 32 ? 31.579 32.267 182.110 1.00 25.42 32 TYR B CA 1
ATOM 2089 C C . TYR B 1 32 ? 30.978 31.722 183.394 1.00 24.37 32 TYR B C 1
ATOM 2090 O O . TYR B 1 32 ? 30.662 30.533 183.487 1.00 24.33 32 TYR B O 1
ATOM 2099 N N . GLU B 1 33 ? 30.846 32.595 184.387 1.00 23.49 33 GLU B N 1
ATOM 2100 C CA . GLU B 1 33 ? 30.272 32.212 185.668 1.00 23.39 33 GLU B CA 1
ATOM 2101 C C . GLU B 1 33 ? 28.782 32.483 185.642 1.00 21.65 33 GLU B C 1
ATOM 2102 O O . GLU B 1 33 ? 28.349 33.614 185.426 1.00 21.19 33 GLU B O 1
ATOM 2108 N N . VAL B 1 34 ? 28.007 31.424 185.841 1.00 21.16 34 VAL B N 1
ATOM 2109 C CA . VAL B 1 34 ? 26.557 31.523 185.882 1.00 19.98 34 VAL B CA 1
ATOM 2110 C C . VAL B 1 34 ? 26.068 31.060 187.246 1.00 19.53 34 VAL B C 1
ATOM 2111 O O . VAL B 1 34 ? 26.483 30.011 187.746 1.00 20.52 34 VAL B O 1
ATOM 2115 N N . GLY B 1 35 ? 25.206 31.872 187.848 1.00 17.96 35 GLY B N 1
ATOM 2116 C CA . GLY B 1 35 ? 24.518 31.504 189.064 1.00 17.49 35 GLY B CA 1
ATOM 2117 C C . GLY B 1 35 ? 23.039 31.357 188.802 1.00 16.79 35 GLY B C 1
ATOM 2118 O O . GLY B 1 35 ? 22.489 31.965 187.880 1.00 16.33 35 GLY B O 1
ATOM 2119 N N . ILE B 1 36 ? 22.398 30.527 189.613 1.00 16.97 36 ILE B N 1
ATOM 2120 C CA . ILE B 1 36 ? 20.959 30.375 189.576 1.00 16.04 36 ILE B CA 1
ATOM 2121 C C . ILE B 1 36 ? 20.429 30.701 190.956 1.00 15.54 36 ILE B C 1
ATOM 2122 O O . ILE B 1 36 ? 20.999 30.289 191.973 1.00 15.22 36 ILE B O 1
ATOM 2127 N N . CYS B 1 37 ? 19.351 31.468 190.984 1.00 14.56 37 CYS B N 1
ATOM 2128 C CA . CYS B 1 37 ? 18.628 31.695 192.220 1.00 15.25 37 CYS B CA 1
ATOM 2129 C C . CYS B 1 37 ? 17.171 31.313 192.028 1.00 14.79 37 CYS B C 1
ATOM 2130 O O . CYS B 1 37 ? 16.470 31.914 191.220 1.00 14.82 37 CYS B O 1
ATOM 2133 N N . ASP B 1 38 ? 16.730 30.297 192.763 1.00 14.96 38 ASP B N 1
ATOM 2134 C CA . ASP B 1 38 ? 15.331 29.897 192.765 1.00 14.99 38 ASP B CA 1
ATOM 2135 C C . ASP B 1 38 ? 14.668 30.603 193.936 1.00 13.99 38 ASP B C 1
ATOM 2136 O O . ASP B 1 38 ? 15.173 30.559 195.054 1.00 14.58 38 ASP B O 1
ATOM 2141 N N . LEU B 1 39 ? 13.546 31.264 193.676 1.00 12.89 39 LEU B N 1
ATOM 2142 C CA . LEU B 1 39 ? 12.891 32.066 194.705 1.00 13.03 39 LEU B CA 1
ATOM 2143 C C . LEU B 1 39 ? 12.243 31.207 195.781 1.00 13.97 39 LEU B C 1
ATOM 2144 O O . LEU B 1 39 ? 12.214 31.592 196.954 1.00 15.10 39 LEU B O 1
ATOM 2149 N N . THR B 1 40 ? 11.724 30.048 195.379 1.00 13.36 40 THR B N 1
ATOM 2150 C CA . THR B 1 40 ? 11.039 29.148 196.304 1.00 14.02 40 THR B CA 1
ATOM 2151 C C . THR B 1 40 ? 11.637 27.750 196.255 1.00 15.03 40 THR B C 1
ATOM 2152 O O . THR B 1 40 ? 12.377 27.415 195.329 1.00 15.59 40 THR B O 1
ATOM 2156 N N . GLU B 1 41 ? 11.281 26.936 197.245 1.00 16.30 41 GLU B N 1
ATOM 2157 C CA . GLU B 1 41 ? 11.669 25.530 197.273 1.00 17.41 41 GLU B CA 1
ATOM 2158 C C . GLU B 1 41 ? 10.601 24.647 196.638 1.00 17.44 41 GLU B C 1
ATOM 2159 O O . GLU B 1 41 ? 10.623 23.424 196.794 1.00 18.33 41 GLU B O 1
ATOM 2165 N N . ALA B 1 42 ? 9.672 25.277 195.915 1.00 16.53 42 ALA B N 1
ATOM 2166 C CA . ALA B 1 42 ? 8.584 24.574 195.239 1.00 17.20 42 ALA B CA 1
ATOM 2167 C C . ALA B 1 42 ? 7.862 23.625 196.195 1.00 18.77 42 ALA B C 1
ATOM 2168 O O . ALA B 1 42 ? 7.611 22.461 195.878 1.00 19.71 42 ALA B O 1
ATOM 2170 N N . ASP B 1 43 ? 7.526 24.154 197.366 1.00 19.42 43 ASP B N 1
ATOM 2171 C CA . ASP B 1 43 ? 6.971 23.380 198.476 1.00 21.42 43 ASP B CA 1
ATOM 2172 C C . ASP B 1 43 ? 5.631 22.732 198.142 1.00 21.69 43 ASP B C 1
ATOM 2173 O O . ASP B 1 43 ? 5.240 21.752 198.771 1.00 22.47 43 ASP B O 1
ATOM 2178 N N . LEU B 1 44 ? 4.945 23.283 197.144 1.00 21.14 44 LEU B N 1
ATOM 2179 C CA . LEU B 1 44 ? 3.613 22.826 196.764 1.00 22.84 44 LEU B CA 1
ATOM 2180 C C . LEU B 1 44 ? 3.586 21.949 195.508 1.00 23.99 44 LEU B C 1
ATOM 2181 O O . LEU B 1 44 ? 2.508 21.570 195.041 1.00 24.36 44 LEU B O 1
ATOM 2186 N N . SER B 1 45 ? 4.759 21.618 194.970 1.00 24.26 45 SER B N 1
ATOM 2187 C CA . SER B 1 45 ? 4.838 20.752 193.788 1.00 25.62 45 SER B CA 1
ATOM 2188 C C . SER B 1 45 ? 4.088 19.447 194.014 1.00 27.52 45 SER B C 1
ATOM 2189 O O . SER B 1 45 ? 4.170 18.855 195.091 1.00 28.34 45 SER B O 1
ATOM 2194 N N . SER B 1 46 ? 3.347 19.018 192.996 1.00 28.57 46 SER B N 1
ATOM 2195 C CA . SER B 1 46 ? 2.494 17.833 193.092 1.00 31.21 46 SER B CA 1
ATOM 2196 C C . SER B 1 46 ? 3.312 16.588 193.400 1.00 32.24 46 SER B C 1
ATOM 2197 O O . SER B 1 46 ? 2.928 15.771 194.239 1.00 33.97 46 SER B O 1
ATOM 2200 N N . ASN B 1 47 ? 4.448 16.465 192.720 1.00 31.50 47 ASN B N 1
ATOM 2201 C CA . ASN B 1 47 ? 5.343 15.335 192.902 1.00 32.21 47 ASN B CA 1
ATOM 2202 C C . ASN B 1 47 ? 6.650 15.761 193.546 1.00 30.71 47 ASN B C 1
ATOM 2203 O O . ASN B 1 47 ? 7.119 16.878 193.335 1.00 29.46 47 ASN B O 1
ATOM 2208 N N . GLY B 1 48 ? 7.228 14.856 194.326 1.00 31.23 48 GLY B N 1
ATOM 2209 C CA . GLY B 1 48 ? 8.478 15.114 195.011 1.00 30.13 48 GLY B CA 1
ATOM 2210 C C . GLY B 1 48 ? 8.293 15.807 196.346 1.00 29.16 48 GLY B C 1
ATOM 2211 O O . GLY B 1 48 ? 7.169 16.000 196.827 1.00 29.19 48 GLY B O 1
ATOM 2212 N N . THR B 1 49 ? 9.423 16.162 196.948 1.00 27.94 49 THR B N 1
ATOM 2213 C CA . THR B 1 49 ? 9.475 16.858 198.228 1.00 26.97 49 THR B CA 1
ATOM 2214 C C . THR B 1 49 ? 10.536 17.938 198.098 1.00 24.77 49 THR B C 1
ATOM 2215 O O . THR B 1 49 ? 11.335 17.905 197.161 1.00 24.19 49 THR B O 1
ATOM 2219 N N . ILE B 1 50 ? 10.565 18.871 199.047 1.00 23.88 50 ILE B N 1
ATOM 2220 C CA . ILE B 1 50 ? 11.612 19.894 199.081 1.00 22.98 50 ILE B CA 1
ATOM 2221 C C . ILE B 1 50 ? 12.995 19.238 199.083 1.00 23.78 50 ILE B C 1
ATOM 2222 O O . ILE B 1 50 ? 13.894 19.679 198.357 1.00 22.83 50 ILE B O 1
ATOM 2227 N N . GLU B 1 51 ? 13.129 18.184 199.890 1.00 25.28 51 GLU B N 1
ATOM 2228 C CA . GLU B 1 51 ? 14.347 17.381 200.009 1.00 26.69 51 GLU B CA 1
ATOM 2229 C C . GLU B 1 51 ? 14.832 16.900 198.646 1.00 26.48 51 GLU B C 1
ATOM 2230 O O . GLU B 1 51 ? 15.949 17.216 198.230 1.00 26.19 51 GLU B O 1
ATOM 2236 N N . LEU B 1 52 ? 13.979 16.147 197.954 1.00 26.75 52 LEU B N 1
ATOM 2237 C CA . LEU B 1 52 ? 14.317 15.583 196.649 1.00 27.15 52 LEU B CA 1
ATOM 2238 C C . LEU B 1 52 ? 14.621 16.665 195.622 1.00 25.35 52 LEU B C 1
ATOM 2239 O O . LEU B 1 52 ? 15.561 16.532 194.833 1.00 24.36 52 LEU B O 1
ATOM 2244 N N . ARG B 1 53 ? 13.826 17.736 195.653 1.00 24.33 53 ARG B N 1
ATOM 2245 C CA . ARG B 1 53 ? 13.957 18.851 194.718 1.00 23.55 53 ARG B CA 1
ATOM 2246 C C . ARG B 1 53 ? 15.274 19.601 194.885 1.00 23.51 53 ARG B C 1
ATOM 2247 O O . ARG B 1 53 ? 15.889 20.012 193.899 1.00 22.47 53 ARG B O 1
ATOM 2255 N N . LYS B 1 54 ? 15.689 19.787 196.137 1.00 24.64 54 LYS B N 1
ATOM 2256 C CA . LYS B 1 54 ? 16.959 20.440 196.442 1.00 25.40 54 LYS B CA 1
ATOM 2257 C C . LYS B 1 54 ? 18.128 19.654 195.851 1.00 26.01 54 LYS B C 1
ATOM 2258 O O . LYS B 1 54 ? 19.031 20.232 195.244 1.00 25.23 54 LYS B O 1
ATOM 2264 N N . GLU B 1 55 ? 18.088 18.335 196.020 1.00 27.61 55 GLU B N 1
ATOM 2265 C CA . GLU B 1 55 ? 19.118 17.444 195.490 1.00 28.68 55 GLU B CA 1
ATOM 2266 C C . GLU B 1 55 ? 19.127 17.445 193.965 1.00 27.22 55 GLU B C 1
ATOM 2267 O O . GLU B 1 55 ? 20.188 17.499 193.346 1.00 26.97 55 GLU B O 1
ATOM 2273 N N . GLU B 1 56 ? 17.938 17.397 193.368 1.00 26.11 56 GLU B N 1
ATOM 2274 C CA . GLU B 1 56 ? 17.800 17.450 191.915 1.00 24.80 56 GLU B CA 1
ATOM 2275 C C . GLU B 1 56 ? 18.340 18.765 191.356 1.00 22.89 56 GLU B C 1
ATOM 2276 O O . GLU B 1 56 ? 19.001 18.778 190.317 1.00 22.54 56 GLU B O 1
ATOM 2282 N N . ALA B 1 57 ? 18.079 19.862 192.066 1.00 21.91 57 ALA B N 1
ATOM 2283 C CA . ALA B 1 57 ? 18.572 21.179 191.671 1.00 20.78 57 ALA B CA 1
ATOM 2284 C C . ALA B 1 57 ? 20.099 21.236 191.689 1.00 21.00 57 ALA B C 1
ATOM 2285 O O . ALA B 1 57 ? 20.706 21.938 190.882 1.00 20.32 57 ALA B O 1
ATOM 2287 N N . LYS B 1 58 ? 20.708 20.496 192.614 1.00 21.81 58 LYS B N 1
ATOM 2288 C CA . LYS B 1 58 ? 22.163 20.419 192.697 1.00 22.66 58 LYS B CA 1
ATOM 2289 C C . LYS B 1 58 ? 22.727 19.604 191.539 1.00 22.72 58 LYS B C 1
ATOM 2290 O O . LYS B 1 58 ? 23.739 19.979 190.944 1.00 22.91 58 LYS B O 1
ATOM 2296 N N . VAL B 1 59 ? 22.059 18.497 191.223 1.00 22.83 59 VAL B N 1
ATOM 2297 C CA . VAL B 1 59 ? 22.428 17.656 190.089 1.00 23.41 59 VAL B CA 1
ATOM 2298 C C . VAL B 1 59 ? 22.314 18.456 188.789 1.00 22.12 59 VAL B C 1
ATOM 2299 O O . VAL B 1 59 ? 23.239 18.457 187.971 1.00 22.23 59 VAL B O 1
ATOM 2303 N N . ALA B 1 60 ? 21.190 19.150 188.616 1.00 20.63 60 ALA B N 1
ATOM 2304 C CA . ALA B 1 60 ? 20.982 19.997 187.443 1.00 19.96 60 ALA B CA 1
ATOM 2305 C C . ALA B 1 60 ? 22.047 21.086 187.322 1.00 19.86 60 ALA B C 1
ATOM 2306 O O . ALA B 1 60 ? 22.590 21.301 186.236 1.00 19.81 60 ALA B O 1
ATOM 2308 N N . ALA B 1 61 ? 22.352 21.755 188.435 1.00 20.08 61 ALA B N 1
ATOM 2309 C CA . ALA B 1 61 ? 23.382 22.793 188.456 1.00 20.31 61 ALA B CA 1
ATOM 2310 C C . ALA B 1 61 ? 24.725 22.240 187.988 1.00 21.89 61 ALA B C 1
ATOM 2311 O O . ALA B 1 61 ? 25.399 22.854 187.159 1.00 21.57 61 ALA B O 1
ATOM 2313 N N . ARG B 1 62 ? 25.092 21.076 188.525 1.00 23.80 62 ARG B N 1
ATOM 2314 C CA . ARG B 1 62 ? 26.310 20.360 188.149 1.00 25.94 62 ARG B CA 1
ATOM 2315 C C . ARG B 1 62 ? 26.345 20.087 186.645 1.00 25.85 62 ARG B C 1
ATOM 2316 O O . ARG B 1 62 ? 27.338 20.385 185.980 1.00 25.79 62 ARG B O 1
ATOM 2328 N N . ILE B 1 63 ? 25.251 19.538 186.118 1.00 25.63 63 ILE B N 1
ATOM 2329 C CA . ILE B 1 63 ? 25.129 19.247 184.689 1.00 25.80 63 ILE B CA 1
ATOM 2330 C C . ILE B 1 63 ? 25.364 20.506 183.843 1.00 24.72 63 ILE B C 1
ATOM 2331 O O . ILE B 1 63 ? 26.054 20.457 182.825 1.00 24.89 63 ILE B O 1
ATOM 2336 N N . MET B 1 64 ? 24.809 21.630 184.290 1.00 23.15 64 MET B N 1
ATOM 2337 C CA . MET B 1 64 ? 24.899 22.895 183.562 1.00 22.30 64 MET B CA 1
ATOM 2338 C C . MET B 1 64 ? 26.215 23.648 183.768 1.00 22.82 64 MET B C 1
ATOM 2339 O O . MET B 1 64 ? 26.463 24.653 183.102 1.00 22.61 64 MET B O 1
ATOM 2344 N N . GLY B 1 65 ? 27.044 23.171 184.693 1.00 23.55 65 GLY B N 1
ATOM 2345 C CA . GLY B 1 65 ? 28.281 23.849 185.044 1.00 24.56 65 GLY B CA 1
ATOM 2346 C C . GLY B 1 65 ? 28.055 25.084 185.898 1.00 23.88 65 GLY B C 1
ATOM 2347 O O . GLY B 1 65 ? 28.905 25.977 185.945 1.00 24.26 65 GLY B O 1
ATOM 2348 N N . VAL B 1 66 ? 26.904 25.130 186.566 1.00 22.69 66 VAL B N 1
ATOM 2349 C CA . VAL B 1 66 ? 26.555 26.219 187.474 1.00 22.31 66 VAL B CA 1
ATOM 2350 C C . VAL B 1 66 ? 27.157 25.925 188.844 1.00 23.59 66 VAL B C 1
ATOM 2351 O O . VAL B 1 66 ? 26.845 24.910 189.468 1.00 24.23 66 VAL B O 1
ATOM 2355 N N . LYS B 1 67 ? 28.022 26.822 189.301 1.00 24.28 67 LYS B N 1
ATOM 2356 C CA . LYS B 1 67 ? 28.748 26.622 190.551 1.00 25.95 67 LYS B CA 1
ATOM 2357 C C . LYS B 1 67 ? 28.012 27.244 191.733 1.00 24.90 67 LYS B C 1
ATOM 2358 O O . LYS B 1 67 ? 28.218 26.849 192.884 1.00 25.65 67 LYS B O 1
ATOM 2364 N N . THR B 1 68 ? 27.146 28.207 191.432 1.00 22.83 68 THR B N 1
ATOM 2365 C CA . THR B 1 68 ? 26.420 28.952 192.447 1.00 22.05 68 THR B CA 1
ATOM 2366 C C . THR B 1 68 ? 24.930 28.723 192.259 1.00 20.58 68 THR B C 1
ATOM 2367 O O . THR B 1 68 ? 24.356 29.172 191.273 1.00 19.56 68 THR B O 1
ATOM 2371 N N . ARG B 1 69 ? 24.306 28.013 193.193 1.00 20.65 69 ARG B N 1
ATOM 2372 C CA . ARG B 1 69 ? 22.851 27.931 193.193 1.00 19.76 69 ARG B CA 1
ATOM 2373 C C . ARG B 1 69 ? 22.287 28.302 194.555 1.00 19.73 69 ARG B C 1
ATOM 2374 O O . ARG B 1 69 ? 22.679 27.748 195.583 1.00 20.31 69 ARG B O 1
ATOM 2382 N N . LEU B 1 70 ? 21.376 29.265 194.538 1.00 18.94 70 LEU B N 1
ATOM 2383 C CA . LEU B 1 70 ? 20.771 29.780 195.752 1.00 19.43 70 LEU B CA 1
ATOM 2384 C C . LEU B 1 70 ? 19.292 29.466 195.738 1.00 18.81 70 LEU B C 1
ATOM 2385 O O . LEU B 1 70 ? 18.695 29.291 194.677 1.00 18.42 70 LEU B O 1
ATOM 2390 N N . ASN B 1 71 ? 18.711 29.376 196.925 1.00 18.89 71 ASN B N 1
ATOM 2391 C CA . ASN B 1 71 ? 17.270 29.303 197.053 1.00 18.38 71 ASN B CA 1
ATOM 2392 C C . ASN B 1 71 ? 16.830 30.248 198.154 1.00 18.29 71 ASN B C 1
ATOM 2393 O O . ASN B 1 71 ? 17.349 30.192 199.265 1.00 19.31 71 ASN B O 1
ATOM 2398 N N . LEU B 1 72 ? 15.874 31.117 197.841 1.00 17.01 72 LEU B N 1
ATOM 2399 C CA . LEU B 1 72 ? 15.444 32.135 198.794 1.00 17.11 72 LEU B CA 1
ATOM 2400 C C . LEU B 1 72 ? 14.314 31.665 199.701 1.00 17.51 72 LEU B C 1
ATOM 2401 O O . LEU B 1 72 ? 13.925 32.367 200.635 1.00 17.90 72 LEU B O 1
ATOM 2406 N N . ALA B 1 73 ? 13.814 30.461 199.428 1.00 17.13 73 ALA B N 1
ATOM 2407 C CA . ALA B 1 73 ? 12.783 29.822 200.249 1.00 17.72 73 ALA B CA 1
ATOM 2408 C C . ALA B 1 73 ? 11.565 30.717 200.511 1.00 17.32 73 ALA B C 1
ATOM 2409 O O . ALA B 1 73 ? 10.951 30.669 201.580 1.00 17.85 73 ALA B O 1
ATOM 2411 N N . MET B 1 74 ? 11.226 31.537 199.521 1.00 16.66 74 MET B N 1
ATOM 2412 C CA . MET B 1 74 ? 9.968 32.275 199.533 1.00 16.85 74 MET B CA 1
ATOM 2413 C C . MET B 1 74 ? 8.837 31.277 199.297 1.00 17.18 74 MET B C 1
ATOM 2414 O O . MET B 1 74 ? 9.081 30.193 198.771 1.00 17.11 74 MET B O 1
ATOM 2419 N N . PRO B 1 75 ? 7.614 31.616 199.698 1.00 17.60 75 PRO B N 1
ATOM 2420 C CA . PRO B 1 75 ? 6.496 30.679 199.569 1.00 18.32 75 PRO B CA 1
ATOM 2421 C C . PRO B 1 75 ? 6.178 30.367 198.115 1.00 17.50 75 PRO B C 1
ATOM 2422 O O . PRO B 1 75 ? 5.990 31.286 197.314 1.00 16.25 75 PRO B O 1
ATOM 2426 N N . ASP B 1 76 ? 6.151 29.077 197.783 1.00 18.00 76 ASP B N 1
ATOM 2427 C CA . ASP B 1 76 ? 5.573 28.609 196.526 1.00 17.54 76 ASP B CA 1
ATOM 2428 C C . ASP B 1 76 ? 4.161 29.172 196.462 1.00 16.74 76 ASP B C 1
ATOM 2429 O O . ASP B 1 76 ? 3.438 29.143 197.461 1.00 16.89 76 ASP B O 1
ATOM 2434 N N . ARG B 1 77 ? 3.789 29.724 195.307 1.00 15.80 77 ARG B N 1
ATOM 2435 C CA . ARG B 1 77 ? 2.470 30.335 195.115 1.00 16.22 77 ARG B CA 1
ATOM 2436 C C . ARG B 1 77 ? 2.231 31.529 196.039 1.00 16.79 77 ARG B C 1
ATOM 2437 O O . ARG B 1 77 ? 1.086 31.925 196.279 1.00 17.84 77 ARG B O 1
ATOM 2445 N N . GLY B 1 78 ? 3.313 32.104 196.552 1.00 15.98 78 GLY B N 1
ATOM 2446 C CA . GLY B 1 78 ? 3.209 33.242 197.445 1.00 16.17 78 GLY B CA 1
ATOM 2447 C C . GLY B 1 78 ? 4.141 34.361 197.040 1.00 15.38 78 GLY B C 1
ATOM 2448 O O . GLY B 1 78 ? 4.552 35.168 197.876 1.00 15.74 78 GLY B O 1
ATOM 2449 N N . LEU B 1 79 ? 4.471 34.412 195.753 1.00 14.56 79 LEU B N 1
ATOM 2450 C CA . LEU B 1 79 ? 5.393 35.415 195.241 1.00 13.87 79 LEU B CA 1
ATOM 2451 C C . LEU B 1 79 ? 4.693 36.749 194.987 1.00 14.01 79 LEU B C 1
ATOM 2452 O O . LEU B 1 79 ? 4.741 37.301 193.887 1.00 13.97 79 LEU B O 1
ATOM 2457 N N . TYR B 1 80 ? 4.052 37.264 196.026 1.00 14.36 80 TYR B N 1
ATOM 2458 C CA . TYR B 1 80 ? 3.387 38.555 195.942 1.00 15.01 80 TYR B CA 1
ATOM 2459 C C . TYR B 1 80 ? 4.418 39.666 195.850 1.00 14.39 80 TYR B C 1
ATOM 2460 O O . TYR B 1 80 ? 5.578 39.489 196.224 1.00 13.50 80 TYR B O 1
ATOM 2469 N N . MET B 1 81 ? 3.978 40.801 195.323 1.00 15.14 81 MET B N 1
ATOM 2470 C CA . MET B 1 81 ? 4.820 41.977 195.186 1.00 15.37 81 MET B CA 1
ATOM 2471 C C . MET B 1 81 ? 5.014 42.582 196.570 1.00 16.29 81 MET B C 1
ATOM 2472 O O . MET B 1 81 ? 4.257 43.458 196.992 1.00 17.46 81 MET B O 1
ATOM 2477 N N . LYS B 1 82 ? 6.010 42.076 197.289 1.00 16.58 82 LYS B N 1
ATOM 2478 C CA . LYS B 1 82 ? 6.257 42.496 198.666 1.00 17.29 82 LYS B CA 1
ATOM 2479 C C . LYS B 1 82 ? 7.652 43.083 198.796 1.00 16.64 82 LYS B C 1
ATOM 2480 O O . LYS B 1 82 ? 8.609 42.564 198.220 1.00 15.85 82 LYS B O 1
ATOM 2486 N N . GLU B 1 83 ? 7.755 44.167 199.559 1.00 16.83 83 GLU B N 1
ATOM 2487 C CA . GLU B 1 83 ? 9.036 44.818 199.825 1.00 17.19 83 GLU B CA 1
ATOM 2488 C C . GLU B 1 83 ? 10.069 43.832 200.354 1.00 17.09 83 GLU B C 1
ATOM 2489 O O . GLU B 1 83 ? 11.212 43.823 199.889 1.00 16.76 83 GLU B O 1
ATOM 2495 N N . GLU B 1 84 ? 9.659 42.996 201.308 1.00 17.33 84 GLU B N 1
ATOM 2496 C CA . GLU B 1 84 ? 10.557 42.020 201.917 1.00 18.00 84 GLU B CA 1
ATOM 2497 C C . GLU B 1 84 ? 11.197 41.106 200.870 1.00 16.55 84 GLU B C 1
ATOM 2498 O O . GLU B 1 84 ? 12.393 40.823 200.936 1.00 16.12 84 GLU B O 1
ATOM 2504 N N . TYR B 1 85 ? 10.405 40.675 199.892 1.00 15.57 85 TYR B N 1
ATOM 2505 C CA . TYR B 1 85 ? 10.907 39.786 198.845 1.00 14.71 85 TYR B CA 1
ATOM 2506 C C . TYR B 1 85 ? 11.823 40.518 197.880 1.00 14.25 85 TYR B C 1
ATOM 2507 O O . TYR B 1 85 ? 12.871 39.996 197.491 1.00 13.68 85 TYR B O 1
ATOM 2516 N N . ILE B 1 86 ? 11.433 41.731 197.504 1.00 14.30 86 ILE B N 1
ATOM 2517 C CA . ILE B 1 86 ? 12.282 42.549 196.651 1.00 14.95 86 ILE B CA 1
ATOM 2518 C C . ILE B 1 86 ? 13.645 42.717 197.313 1.00 15.84 86 ILE B C 1
ATOM 2519 O O . ILE B 1 86 ? 14.674 42.493 196.680 1.00 15.22 86 ILE B O 1
ATOM 2524 N N . ARG B 1 87 ? 13.655 43.078 198.595 1.00 16.83 87 ARG B N 1
ATOM 2525 C CA . ARG B 1 87 ? 14.940 43.318 199.251 1.00 17.96 87 ARG B CA 1
ATOM 2526 C C . ARG B 1 87 ? 15.817 42.069 199.352 1.00 17.41 87 ARG B C 1
ATOM 2527 O O . ARG B 1 87 ? 17.026 42.168 199.176 1.00 17.51 87 ARG B O 1
ATOM 2542 N N . GLU B 1 88 ? 15.208 40.900 199.562 1.00 16.96 88 GLU B N 1
ATOM 2543 C CA . GLU B 1 88 ? 15.958 39.643 199.544 1.00 17.17 88 GLU B CA 1
ATOM 2544 C C . GLU B 1 88 ? 16.618 39.423 198.181 1.00 16.27 88 GLU B C 1
ATOM 2545 O O . GLU B 1 88 ? 17.773 39.005 198.108 1.00 16.62 88 GLU B O 1
ATOM 2551 N N . ILE B 1 89 ? 15.886 39.711 197.105 1.00 14.85 89 ILE B N 1
ATOM 2552 C CA . ILE B 1 89 ? 16.435 39.567 195.759 1.00 13.83 89 ILE B CA 1
ATOM 2553 C C . ILE B 1 89 ? 17.491 40.641 195.477 1.00 13.58 89 ILE B C 1
ATOM 2554 O O . ILE B 1 89 ? 18.497 40.368 194.821 1.00 14.20 89 ILE B O 1
ATOM 2559 N N . VAL B 1 90 ? 17.271 41.848 195.993 1.00 12.85 90 VAL B N 1
ATOM 2560 C CA . VAL B 1 90 ? 18.260 42.917 195.871 1.00 12.75 90 VAL B CA 1
ATOM 2561 C C . VAL B 1 90 ? 19.576 42.485 196.521 1.00 13.64 90 VAL B C 1
ATOM 2562 O O . VAL B 1 90 ? 20.647 42.687 195.950 1.00 13.63 90 VAL B O 1
ATOM 2566 N N . LYS B 1 91 ? 19.482 41.864 197.697 1.00 14.74 91 LYS B N 1
ATOM 2567 C CA . LYS B 1 91 ? 20.665 41.353 198.389 1.00 16.17 91 LYS B CA 1
ATOM 2568 C C . LYS B 1 91 ? 21.425 40.393 197.495 1.00 15.96 91 LYS B C 1
ATOM 2569 O O . LYS B 1 91 ? 22.645 40.468 197.402 1.00 16.35 91 LYS B O 1
ATOM 2575 N N . VAL B 1 92 ? 20.692 39.497 196.837 1.00 15.47 92 VAL B N 1
ATOM 2576 C CA . VAL B 1 92 ? 21.297 38.516 195.943 1.00 15.58 92 VAL B CA 1
ATOM 2577 C C . VAL B 1 92 ? 22.016 39.193 194.776 1.00 14.58 92 VAL B C 1
ATOM 2578 O O . VAL B 1 92 ? 23.168 38.871 194.480 1.00 15.14 92 VAL B O 1
ATOM 2582 N N . ILE B 1 93 ? 21.337 40.129 194.120 1.00 13.39 93 ILE B N 1
ATOM 2583 C CA . ILE B 1 93 ? 21.930 40.834 192.988 1.00 13.13 93 ILE B CA 1
ATOM 2584 C C . ILE B 1 93 ? 23.178 41.609 193.412 1.00 14.55 93 ILE B C 1
ATOM 2585 O O . ILE B 1 93 ? 24.191 41.592 192.721 1.00 15.80 93 ILE B O 1
ATOM 2590 N N . ARG B 1 94 ? 23.112 42.277 194.556 1.00 14.64 94 ARG B N 1
ATOM 2591 C CA . ARG B 1 94 ? 24.254 43.063 195.024 1.00 15.68 94 ARG B CA 1
ATOM 2592 C C . ARG B 1 94 ? 25.429 42.207 195.495 1.00 16.82 94 ARG B C 1
ATOM 2593 O O . ARG B 1 94 ? 26.581 42.635 195.433 1.00 17.65 94 ARG B O 1
ATOM 2601 N N . THR B 1 95 ? 25.126 41.007 195.972 1.00 17.26 95 THR B N 1
ATOM 2602 C CA . THR B 1 95 ? 26.150 40.087 196.457 1.00 19.01 95 THR B CA 1
ATOM 2603 C C . THR B 1 95 ? 26.906 39.493 195.279 1.00 19.52 95 THR B C 1
ATOM 2604 O O . THR B 1 95 ? 28.134 39.445 195.276 1.00 20.46 95 THR B O 1
ATOM 2608 N N . TYR B 1 96 ? 26.157 39.067 194.267 1.00 19.20 96 TYR B N 1
ATOM 2609 C CA . TYR B 1 96 ? 26.731 38.319 193.152 1.00 19.77 96 TYR B CA 1
ATOM 2610 C C . TYR B 1 96 ? 27.034 39.160 191.923 1.00 19.44 96 TYR B C 1
ATOM 2611 O O . TYR B 1 96 ? 27.655 38.676 190.973 1.00 19.63 96 TYR B O 1
ATOM 2620 N N . LYS B 1 97 ? 26.588 40.414 191.955 1.00 18.93 97 LYS B N 1
ATOM 2621 C CA . LYS B 1 97 ? 26.922 41.416 190.941 1.00 18.91 97 LYS B CA 1
ATOM 2622 C C . LYS B 1 97 ? 26.844 40.906 189.490 1.00 18.36 97 LYS B C 1
ATOM 2623 O O . LYS B 1 97 ? 27.805 41.050 188.729 1.00 19.14 97 LYS B O 1
ATOM 2629 N N . PRO B 1 98 ? 25.702 40.342 189.096 1.00 17.05 98 PRO B N 1
ATOM 2630 C CA . PRO B 1 98 ? 25.569 39.762 187.756 1.00 16.95 98 PRO B CA 1
ATOM 2631 C C . PRO B 1 98 ? 25.548 40.834 186.673 1.00 17.43 98 PRO B C 1
ATOM 2632 O O . PRO B 1 98 ? 24.932 41.891 186.844 1.00 17.40 98 PRO B O 1
ATOM 2636 N N . LYS B 1 99 ? 26.237 40.560 185.573 1.00 17.75 99 LYS B N 1
ATOM 2637 C CA . LYS B 1 99 ? 26.183 41.418 184.400 1.00 18.64 99 LYS B CA 1
ATOM 2638 C C . LYS B 1 99 ? 24.808 41.286 183.752 1.00 17.35 99 LYS B C 1
ATOM 2639 O O . LYS B 1 99 ? 24.162 42.283 183.446 1.00 16.84 99 LYS B O 1
ATOM 2645 N N . LEU B 1 100 ? 24.370 40.047 183.552 1.00 16.90 100 LEU B N 1
ATOM 2646 C CA . LEU B 1 100 ? 23.046 39.777 183.010 1.00 15.72 100 LEU B CA 1
ATOM 2647 C C . LEU B 1 100 ? 22.189 39.097 184.045 1.00 14.43 100 LEU B C 1
ATOM 2648 O O . LEU B 1 100 ? 22.667 38.268 184.816 1.00 14.56 100 LEU B O 1
ATOM 2653 N N . VAL B 1 101 ? 20.915 39.458 184.062 1.00 12.78 101 VAL B N 1
ATOM 2654 C CA . VAL B 1 101 ? 19.957 38.743 184.882 1.00 12.15 101 VAL B CA 1
ATOM 2655 C C . VAL B 1 101 ? 18.866 38.197 183.984 1.00 12.08 101 VAL B C 1
ATOM 2656 O O . VAL B 1 101 ? 18.413 38.872 183.062 1.00 12.41 101 VAL B O 1
ATOM 2660 N N . PHE B 1 102 ? 18.474 36.958 184.250 1.00 12.48 102 PHE B N 1
ATOM 2661 C CA . PHE B 1 102 ? 17.364 36.340 183.553 1.00 12.04 102 PHE B CA 1
ATOM 2662 C C . PHE B 1 102 ? 16.286 35.982 184.551 1.00 11.59 102 PHE B C 1
ATOM 2663 O O . PHE B 1 102 ? 16.562 35.728 185.729 1.00 11.71 102 PHE B O 1
ATOM 2671 N N . ALA B 1 103 ? 15.053 35.960 184.065 1.00 11.38 103 ALA B N 1
ATOM 2672 C CA . ALA B 1 103 ? 13.915 35.523 184.854 1.00 11.56 103 ALA B CA 1
ATOM 2673 C C . ALA B 1 103 ? 12.882 34.989 183.872 1.00 11.86 103 ALA B C 1
ATOM 2674 O O . ALA B 1 103 ? 13.018 35.212 182.671 1.00 11.99 103 ALA B O 1
ATOM 2676 N N . PRO B 1 104 ? 11.860 34.284 184.355 1.00 12.48 104 PRO B N 1
ATOM 2677 C CA . PRO B 1 104 ? 10.805 33.782 183.467 1.00 12.22 104 PRO B CA 1
ATOM 2678 C C . PRO B 1 104 ? 10.091 34.903 182.727 1.00 12.52 104 PRO B C 1
ATOM 2679 O O . PRO B 1 104 ? 10.023 36.030 183.204 1.00 11.62 104 PRO B O 1
ATOM 2683 N N . TYR B 1 105 ? 9.570 34.581 181.557 1.00 13.53 105 TYR B N 1
ATOM 2684 C CA . TYR B 1 105 ? 8.715 35.498 180.826 1.00 15.66 105 TYR B CA 1
ATOM 2685 C C . TYR B 1 105 ? 7.327 35.465 181.451 1.00 17.94 105 TYR B C 1
ATOM 2686 O O . TYR B 1 105 ? 6.867 34.396 181.869 1.00 18.52 105 TYR B O 1
ATOM 2695 N N . TYR B 1 106 ? 6.666 36.622 181.523 1.00 19.76 106 TYR B N 1
ATOM 2696 C CA . TYR B 1 106 ? 5.393 36.716 182.257 1.00 22.02 106 TYR B CA 1
ATOM 2697 C C . TYR B 1 106 ? 4.207 36.004 181.598 1.00 23.17 106 TYR B C 1
ATOM 2698 O O . TYR B 1 106 ? 3.283 35.561 182.289 1.00 24.60 106 TYR B O 1
ATOM 2715 N N . GLU B 1 107 ? 4.226 35.894 180.274 1.00 22.87 107 GLU B N 1
ATOM 2716 C CA . GLU B 1 107 ? 3.132 35.250 179.556 1.00 23.77 107 GLU B CA 1
ATOM 2717 C C . GLU B 1 107 ? 3.247 33.736 179.708 1.00 22.89 107 GLU B C 1
ATOM 2718 O O . GLU B 1 107 ? 3.787 33.036 178.843 1.00 22.93 107 GLU B O 1
ATOM 2724 N N . ASP B 1 108 ? 2.731 33.244 180.830 1.00 21.43 108 ASP B N 1
ATOM 2725 C CA . ASP B 1 108 ? 2.964 31.876 181.257 1.00 19.62 108 ASP B CA 1
ATOM 2726 C C . ASP B 1 108 ? 1.804 31.438 182.141 1.00 19.21 108 ASP B C 1
ATOM 2727 O O . ASP B 1 108 ? 1.395 32.176 183.042 1.00 19.06 108 ASP B O 1
ATOM 2732 N N . ARG B 1 109 ? 1.286 30.239 181.875 1.00 18.81 109 ARG B N 1
ATOM 2733 C CA . ARG B 1 109 ? 0.132 29.680 182.592 1.00 19.50 109 ARG B CA 1
ATOM 2734 C C . ARG B 1 109 ? 0.343 29.544 184.105 1.00 18.06 109 ARG B C 1
ATOM 2735 O O . ARG B 1 109 ? -0.620 29.444 184.869 1.00 18.74 109 ARG B O 1
ATOM 2743 N N . HIS B 1 110 ? 1.600 29.531 184.530 1.00 16.45 110 HIS B N 1
ATOM 2744 C CA . HIS B 1 110 ? 1.918 29.446 185.947 1.00 15.42 110 HIS B CA 1
ATOM 2745 C C . HIS B 1 110 ? 2.190 30.848 186.471 1.00 14.00 110 HIS B C 1
ATOM 2746 O O . HIS B 1 110 ? 3.199 31.453 186.120 1.00 12.98 110 HIS B O 1
ATOM 2753 N N . PRO B 1 111 ? 1.286 31.367 187.302 1.00 14.23 111 PRO B N 1
ATOM 2754 C CA . PRO B 1 111 ? 1.387 32.751 187.782 1.00 14.07 111 PRO B CA 1
ATOM 2755 C C . PRO B 1 111 ? 2.671 33.049 188.546 1.00 13.59 111 PRO B C 1
ATOM 2756 O O . PRO B 1 111 ? 3.095 34.203 188.523 1.00 13.21 111 PRO B O 1
ATOM 2760 N N . ASP B 1 112 ? 3.283 32.048 189.186 1.00 13.15 112 ASP B N 1
ATOM 2761 C CA . ASP B 1 112 ? 4.545 32.257 189.897 1.00 13.04 112 ASP B CA 1
ATOM 2762 C C . ASP B 1 112 ? 5.635 32.758 188.966 1.00 12.45 112 ASP B C 1
ATOM 2763 O O . ASP B 1 112 ? 6.548 33.452 189.393 1.00 11.64 112 ASP B O 1
ATOM 2768 N N . HIS B 1 113 ? 5.550 32.377 187.696 1.00 12.62 113 HIS B N 1
ATOM 2769 C CA . HIS B 1 113 ? 6.608 32.714 186.753 1.00 12.71 113 HIS B CA 1
ATOM 2770 C C . HIS B 1 113 ? 6.605 34.203 186.450 1.00 13.11 113 HIS B C 1
ATOM 2771 O O . HIS B 1 113 ? 7.652 34.857 186.538 1.00 12.84 113 HIS B O 1
ATOM 2778 N N . ALA B 1 114 ? 5.426 34.737 186.134 1.00 13.72 114 ALA B N 1
ATOM 2779 C CA . ALA B 1 114 ? 5.232 36.182 186.015 1.00 13.98 114 ALA B CA 1
ATOM 2780 C C . ALA B 1 114 ? 5.590 36.882 187.325 1.00 14.03 114 ALA B C 1
ATOM 2781 O O . ALA B 1 114 ? 6.276 37.909 187.328 1.00 13.75 114 ALA B O 1
ATOM 2783 N N . ASN B 1 115 ? 5.114 36.326 188.437 1.00 14.22 115 ASN B N 1
ATOM 2784 C CA . ASN B 1 115 ? 5.358 36.924 189.749 1.00 14.29 115 ASN B CA 1
ATOM 2785 C C . ASN B 1 115 ? 6.841 36.993 190.076 1.00 13.86 115 ASN B C 1
ATOM 2786 O O . ASN B 1 115 ? 7.321 37.996 190.611 1.00 13.98 115 ASN B O 1
ATOM 2791 N N . CYS B 1 116 ? 7.567 35.930 189.731 1.00 13.47 116 CYS B N 1
ATOM 2792 C CA . CYS B 1 116 ? 9.013 35.907 189.866 1.00 13.01 116 CYS B CA 1
ATOM 2793 C C . CYS B 1 116 ? 9.645 37.022 189.033 1.00 12.62 116 CYS B C 1
ATOM 2794 O O . CYS B 1 116 ? 10.434 37.815 189.551 1.00 11.89 116 CYS B O 1
ATOM 2797 N N . ALA B 1 117 ? 9.290 37.083 187.752 1.00 13.09 117 ALA B N 1
ATOM 2798 C CA . ALA B 1 117 ? 9.823 38.107 186.847 1.00 12.92 117 ALA B CA 1
ATOM 2799 C C . ALA B 1 117 ? 9.572 39.527 187.362 1.00 12.89 117 ALA B C 1
ATOM 2800 O O . ALA B 1 117 ? 10.456 40.388 187.279 1.00 11.97 117 ALA B O 1
ATOM 2802 N N . LYS B 1 118 ? 8.369 39.756 187.883 1.00 13.30 118 LYS B N 1
ATOM 2803 C CA . LYS B 1 118 ? 7.982 41.062 188.412 1.00 13.48 118 LYS B CA 1
ATOM 2804 C C . LYS B 1 118 ? 8.847 41.434 189.611 1.00 12.24 118 LYS B C 1
ATOM 2805 O O . LYS B 1 118 ? 9.364 42.544 189.683 1.00 11.84 118 LYS B O 1
ATOM 2811 N N . LEU B 1 119 ? 9.000 40.499 190.546 1.00 11.34 119 LEU B N 1
ATOM 2812 C CA . LEU B 1 119 ? 9.864 40.713 191.704 1.00 11.55 119 LEU B CA 1
ATOM 2813 C C . LEU B 1 119 ? 11.301 40.999 191.290 1.00 11.81 119 LEU B C 1
ATOM 2814 O O . LEU B 1 119 ? 11.931 41.928 191.800 1.00 12.45 119 LEU B O 1
ATOM 2819 N N . VAL B 1 120 ? 11.809 40.200 190.358 1.00 11.68 120 VAL B N 1
ATOM 2820 C CA . VAL B 1 120 ? 13.187 40.333 189.905 1.00 11.58 120 VAL B CA 1
ATOM 2821 C C . VAL B 1 120 ? 13.406 41.678 189.213 1.00 11.73 120 VAL B C 1
ATOM 2822 O O . VAL B 1 120 ? 14.422 42.335 189.441 1.00 11.57 120 VAL B O 1
ATOM 2826 N N . GLU B 1 121 ? 12.456 42.088 188.376 1.00 11.83 121 GLU B N 1
ATOM 2827 C CA . GLU B 1 121 ? 12.545 43.381 187.704 1.00 12.94 121 GLU B CA 1
ATOM 2828 C C . GLU B 1 121 ? 12.614 44.541 188.696 1.00 12.92 121 GLU B C 1
ATOM 2829 O O . GLU B 1 121 ? 13.426 45.454 188.534 1.00 12.90 121 GLU B O 1
ATOM 2835 N N . GLU B 1 122 ? 11.765 44.496 189.719 1.00 12.70 122 GLU B N 1
ATOM 2836 C CA . GLU B 1 122 ? 11.769 45.524 190.759 1.00 12.68 122 GLU B CA 1
ATOM 2837 C C . GLU B 1 122 ? 13.100 45.514 191.506 1.00 12.52 122 GLU B C 1
ATOM 2838 O O . GLU B 1 122 ? 13.667 46.569 191.805 1.00 12.84 122 GLU B O 1
ATOM 2844 N N . ALA B 1 123 ? 13.594 44.312 191.786 1.00 11.87 123 ALA B N 1
ATOM 2845 C CA . ALA B 1 123 ? 14.853 44.133 192.500 1.00 11.96 123 ALA B CA 1
ATOM 2846 C C . ALA B 1 123 ? 16.046 44.618 191.686 1.00 12.28 123 ALA B C 1
ATOM 2847 O O . ALA B 1 123 ? 16.951 45.249 192.229 1.00 12.54 123 ALA B O 1
ATOM 2849 N N . ILE B 1 124 ? 16.045 44.331 190.385 1.00 12.69 124 ILE B N 1
ATOM 2850 C CA . ILE B 1 124 ? 17.130 44.777 189.512 1.00 13.47 124 ILE B CA 1
ATOM 2851 C C . ILE B 1 124 ? 17.223 46.291 189.575 1.00 14.07 124 ILE B C 1
ATOM 2852 O O . ILE B 1 124 ? 18.305 46.846 189.761 1.00 14.66 124 ILE B O 1
ATOM 2857 N N . PHE B 1 125 ? 16.079 46.956 189.436 1.00 13.75 125 PHE B N 1
ATOM 2858 C CA . PHE B 1 125 ? 16.072 48.406 189.468 1.00 14.05 125 PHE B CA 1
ATOM 2859 C C . PHE B 1 125 ? 16.598 48.935 190.798 1.00 14.41 125 PHE B C 1
ATOM 2860 O O . PHE B 1 125 ? 17.481 49.783 190.820 1.00 15.36 125 PHE B O 1
ATOM 2868 N N . SER B 1 126 ? 16.077 48.404 191.898 1.00 14.27 126 SER B N 1
ATOM 2869 C CA . SER B 1 126 ? 16.483 48.859 193.221 1.00 14.80 126 SER B CA 1
ATOM 2870 C C . SER B 1 126 ? 17.920 48.483 193.578 1.00 15.08 126 SER B C 1
ATOM 2871 O O . SER B 1 126 ? 18.563 49.178 194.355 1.00 15.49 126 SER B O 1
ATOM 2874 N N . ALA B 1 127 ? 18.423 47.392 193.001 1.00 14.70 127 ALA B N 1
ATOM 2875 C CA . ALA B 1 127 ? 19.796 46.955 193.254 1.00 14.77 127 ALA B CA 1
ATOM 2876 C C . ALA B 1 127 ? 20.812 48.031 192.874 1.00 15.18 127 ALA B C 1
ATOM 2877 O O . ALA B 1 127 ? 21.862 48.144 193.502 1.00 15.96 127 ALA B O 1
ATOM 2879 N N . GLY B 1 128 ? 20.492 48.819 191.847 1.00 15.43 128 GLY B N 1
ATOM 2880 C CA . GLY B 1 128 ? 21.384 49.854 191.360 1.00 16.31 128 GLY B CA 1
ATOM 2881 C C . GLY B 1 128 ? 21.289 51.166 192.118 1.00 16.97 128 GLY B C 1
ATOM 2882 O O . GLY B 1 128 ? 22.085 52.072 191.884 1.00 18.42 128 GLY B O 1
ATOM 2883 N N . ILE B 1 129 ? 20.325 51.260 193.030 1.00 16.33 129 ILE B N 1
ATOM 2884 C CA . ILE B 1 129 ? 20.061 52.497 193.765 1.00 17.68 129 ILE B CA 1
ATOM 2885 C C . ILE B 1 129 ? 20.813 52.510 195.090 1.00 18.21 129 ILE B C 1
ATOM 2886 O O . ILE B 1 129 ? 20.442 51.804 196.031 1.00 17.61 129 ILE B O 1
ATOM 2891 N N . ARG B 1 130 ? 21.858 53.334 195.152 1.00 19.64 130 ARG B N 1
ATOM 2892 C CA . ARG B 1 130 ? 22.749 53.408 196.312 1.00 20.79 130 ARG B CA 1
ATOM 2893 C C . ARG B 1 130 ? 22.013 53.675 197.627 1.00 20.97 130 ARG B C 1
ATOM 2894 O O . ARG B 1 130 ? 22.276 53.017 198.641 1.00 20.97 130 ARG B O 1
ATOM 2906 N N . LYS B 1 131 ? 21.088 54.632 197.599 1.00 20.76 131 LYS B N 1
ATOM 2907 C CA . LYS B 1 131 ? 20.336 55.020 198.790 1.00 21.07 131 LYS B CA 1
ATOM 2908 C C . LYS B 1 131 ? 19.380 53.941 199.290 1.00 20.52 131 LYS B C 1
ATOM 2909 O O . LYS B 1 131 ? 18.999 53.933 200.463 1.00 20.29 131 LYS B O 1
ATOM 2915 N N . TYR B 1 132 ? 18.983 53.045 198.393 1.00 20.24 132 TYR B N 1
ATOM 2916 C CA . TYR B 1 132 ? 18.167 51.903 198.769 1.00 20.26 132 TYR B CA 1
ATOM 2917 C C . TYR B 1 132 ? 19.061 50.852 199.415 1.00 19.96 132 TYR B C 1
ATOM 2918 O O . TYR B 1 132 ? 20.075 50.456 198.833 1.00 19.88 132 TYR B O 1
ATOM 2927 N N . MET B 1 133 ? 18.676 50.406 200.610 1.00 19.93 133 MET B N 1
ATOM 2928 C CA . MET B 1 133 ? 19.457 49.423 201.365 1.00 20.36 133 MET B CA 1
ATOM 2929 C C . MET B 1 133 ? 20.942 49.836 201.370 1.00 20.24 133 MET B C 1
ATOM 2930 O O . MET B 1 133 ? 21.800 49.125 200.837 1.00 19.75 133 MET B O 1
ATOM 2935 N N . PRO B 1 134 ? 21.240 50.993 201.965 1.00 20.67 134 PRO B N 1
ATOM 2936 C CA . PRO B 1 134 ? 22.566 51.611 201.835 1.00 20.87 134 PRO B CA 1
ATOM 2937 C C . PRO B 1 134 ? 23.674 50.834 202.547 1.00 20.91 134 PRO B C 1
ATOM 2938 O O . PRO B 1 134 ? 24.850 51.126 202.330 1.00 21.45 134 PRO B O 1
ATOM 2942 N N . GLU B 1 135 ? 23.295 49.865 203.376 1.00 20.56 135 GLU B N 1
ATOM 2943 C CA . GLU B 1 135 ? 24.263 49.019 204.076 1.00 21.32 135 GLU B CA 1
ATOM 2944 C C . GLU B 1 135 ? 24.977 48.072 203.113 1.00 20.24 135 GLU B C 1
ATOM 2945 O O . GLU B 1 135 ? 26.060 47.580 203.413 1.00 20.79 135 GLU B O 1
ATOM 2951 N N . LEU B 1 136 ? 24.365 47.827 201.959 1.00 19.23 136 LEU B N 1
ATOM 2952 C CA . LEU B 1 136 ? 24.944 46.929 200.969 1.00 19.25 136 LEU B CA 1
ATOM 2953 C C . LEU B 1 136 ? 25.231 47.650 199.660 1.00 19.55 136 LEU B C 1
ATOM 2954 O O . LEU B 1 136 ? 24.330 48.210 199.037 1.00 19.21 136 LEU B O 1
ATOM 2959 N N . SER B 1 137 ? 26.494 47.609 199.245 1.00 20.61 137 SER B N 1
ATOM 2960 C CA . SER B 1 137 ? 26.944 48.278 198.023 1.00 20.60 137 SER B CA 1
ATOM 2961 C C . SER B 1 137 ? 26.052 47.962 196.827 1.00 18.93 137 SER B C 1
ATOM 2962 O O . SER B 1 137 ? 25.718 46.802 196.588 1.00 17.60 137 SER B O 1
ATOM 2965 N N . PRO B 1 138 ? 25.682 48.994 196.069 1.00 18.33 138 PRO B N 1
ATOM 2966 C CA . PRO B 1 138 ? 24.746 48.828 194.958 1.00 17.16 138 PRO B CA 1
ATOM 2967 C C . PRO B 1 138 ? 25.400 48.130 193.775 1.00 17.27 138 PRO B C 1
ATOM 2968 O O . PRO B 1 138 ? 26.634 48.103 193.653 1.00 17.27 138 PRO B O 1
ATOM 2972 N N . HIS B 1 139 ? 24.566 47.573 192.909 1.00 16.87 139 HIS B N 1
ATOM 2973 C CA . HIS B 1 139 ? 25.043 46.961 191.688 1.00 17.41 139 HIS B CA 1
ATOM 2974 C C . HIS B 1 139 ? 24.106 47.265 190.533 1.00 16.85 139 HIS B C 1
ATOM 2975 O O . HIS B 1 139 ? 22.891 47.105 190.654 1.00 15.70 139 HIS B O 1
ATOM 2982 N N . ARG B 1 140 ? 24.682 47.692 189.415 1.00 17.55 140 ARG B N 1
ATOM 2983 C CA . ARG B 1 140 ? 23.901 47.936 188.212 1.00 18.26 140 ARG B CA 1
ATOM 2984 C C . ARG B 1 140 ? 24.002 46.759 187.253 1.00 18.20 140 ARG B C 1
ATOM 2985 O O . ARG B 1 140 ? 25.070 46.484 186.686 1.00 18.58 140 ARG B O 1
ATOM 2993 N N . VAL B 1 141 ? 22.881 46.072 187.081 1.00 17.16 141 VAL B N 1
ATOM 2994 C CA . VAL B 1 141 ? 22.768 45.007 186.095 1.00 17.25 141 VAL B CA 1
ATOM 2995 C C . VAL B 1 141 ? 22.753 45.640 184.706 1.00 17.71 141 VAL B C 1
ATOM 2996 O O . VAL B 1 141 ? 22.087 46.655 184.489 1.00 18.13 141 VAL B O 1
ATOM 3000 N N . GLU B 1 142 ? 23.497 45.042 183.780 1.00 17.77 142 GLU B N 1
ATOM 3001 C CA . GLU B 1 142 ? 23.606 45.558 182.419 1.00 18.69 142 GLU B CA 1
ATOM 3002 C C . GLU B 1 142 ? 22.317 45.338 181.627 1.00 17.84 142 GLU B C 1
ATOM 3003 O O . GLU B 1 142 ? 21.772 46.279 181.047 1.00 18.23 142 GLU B O 1
ATOM 3009 N N . SER B 1 143 ? 21.837 44.095 181.615 1.00 16.44 143 SER B N 1
ATOM 3010 C CA . SER B 1 143 ? 20.637 43.733 180.867 1.00 15.98 143 SER B CA 1
ATOM 3011 C C . SER B 1 143 ? 19.819 42.685 181.592 1.00 14.89 143 SER B C 1
ATOM 3012 O O . SER B 1 143 ? 20.363 41.814 182.277 1.00 14.30 143 SER B O 1
ATOM 3015 N N . PHE B 1 144 ? 18.505 42.782 181.411 1.00 14.73 144 PHE B N 1
ATOM 3016 C CA . PHE B 1 144 ? 17.547 41.859 181.985 1.00 14.31 144 PHE B CA 1
ATOM 3017 C C . PHE B 1 144 ? 16.793 41.190 180.839 1.00 14.04 144 PHE B C 1
ATOM 3018 O O . PHE B 1 144 ? 16.194 41.864 179.997 1.00 13.90 144 PHE B O 1
ATOM 3026 N N . TYR B 1 145 ? 16.853 39.865 180.806 1.00 13.23 145 TYR B N 1
ATOM 3027 C CA . TYR B 1 145 ? 16.212 39.086 179.753 1.00 13.28 145 TYR B CA 1
ATOM 3028 C C . TYR B 1 145 ? 15.271 38.067 180.361 1.00 12.86 145 TYR B C 1
ATOM 3029 O O . TYR B 1 145 ? 15.452 37.642 181.497 1.00 12.86 145 TYR B O 1
ATOM 3038 N N . ASN B 1 146 ? 14.272 37.666 179.589 1.00 12.72 146 ASN B N 1
ATOM 3039 C CA . ASN B 1 146 ? 13.336 36.658 180.046 1.00 12.80 146 ASN B CA 1
ATOM 3040 C C . ASN B 1 146 ? 13.469 35.402 179.217 1.00 12.75 146 ASN B C 1
ATOM 3041 O O . ASN B 1 146 ? 13.551 35.467 177.994 1.00 12.52 146 ASN B O 1
ATOM 3046 N N . TYR B 1 147 ? 13.500 34.266 179.899 1.00 12.51 147 TYR B N 1
ATOM 3047 C CA . TYR B 1 147 ? 13.471 32.980 179.233 1.00 13.15 147 TYR B CA 1
ATOM 3048 C C . TYR B 1 147 ? 12.048 32.463 179.313 1.00 13.39 147 TYR B C 1
ATOM 3049 O O . TYR B 1 147 ? 11.217 33.002 180.060 1.00 12.88 147 TYR B O 1
ATOM 3058 N N . MET B 1 148 ? 11.763 31.416 178.551 1.00 13.48 148 MET B N 1
ATOM 3059 C CA . MET B 1 148 ? 10.413 30.896 178.487 1.00 13.59 148 MET B CA 1
ATOM 3060 C C . MET B 1 148 ? 10.319 29.566 179.189 1.00 13.65 148 MET B C 1
ATOM 3061 O O . MET B 1 148 ? 11.157 28.690 178.984 1.00 13.68 148 MET B O 1
ATOM 3066 N N . ILE B 1 149 ? 9.299 29.415 180.024 1.00 13.90 149 ILE B N 1
ATOM 3067 C CA . ILE B 1 149 ? 9.074 28.127 180.669 1.00 14.62 149 ILE B CA 1
ATOM 3068 C C . ILE B 1 149 ? 7.926 27.440 179.959 1.00 15.83 149 ILE B C 1
ATOM 3069 O O . ILE B 1 149 ? 8.149 26.634 179.059 1.00 16.56 149 ILE B O 1
ATOM 3074 N N . ASN B 1 150 ? 6.697 27.775 180.341 1.00 16.36 150 ASN B N 1
ATOM 3075 C CA . ASN B 1 150 ? 5.537 27.195 179.689 1.00 18.18 150 ASN B CA 1
ATOM 3076 C C . ASN B 1 150 ? 5.210 27.932 178.411 1.00 19.38 150 ASN B C 1
ATOM 3077 O O . ASN B 1 150 ? 5.387 29.144 178.327 1.00 19.30 150 ASN B O 1
ATOM 3082 N N . GLY B 1 151 ? 4.743 27.183 177.416 1.00 20.62 151 GLY B N 1
ATOM 3083 C CA . GLY B 1 151 ? 4.347 27.759 176.146 1.00 21.31 151 GLY B CA 1
ATOM 3084 C C . GLY B 1 151 ? 5.508 28.322 175.357 1.00 21.19 151 GLY B C 1
ATOM 3085 O O . GLY B 1 151 ? 6.655 27.904 175.517 1.00 21.16 151 GLY B O 1
ATOM 3086 N N . PHE B 1 152 ? 5.198 29.299 174.517 1.00 21.09 152 PHE B N 1
ATOM 3087 C CA . PHE B 1 152 ? 6.147 29.822 173.552 1.00 20.94 152 PHE B CA 1
ATOM 3088 C C . PHE B 1 152 ? 5.667 31.186 173.097 1.00 21.53 152 PHE B C 1
ATOM 3089 O O . PHE B 1 152 ? 4.476 31.507 173.172 1.00 22.44 152 PHE B O 1
ATOM 3097 N N . HIS B 1 153 ? 6.613 31.980 172.621 1.00 21.08 153 HIS B N 1
ATOM 3098 C CA . HIS B 1 153 ? 6.354 33.323 172.146 1.00 21.23 153 HIS B CA 1
ATOM 3099 C C . HIS B 1 153 ? 7.382 33.556 171.074 1.00 21.19 153 HIS B C 1
ATOM 3100 O O . HIS B 1 153 ? 8.406 32.882 171.058 1.00 21.20 153 HIS B O 1
ATOM 3113 N N . LYS B 1 154 ? 7.094 34.474 170.161 1.00 21.29 154 LYS B N 1
ATOM 3114 C CA . LYS B 1 154 ? 8.084 34.924 169.196 1.00 21.45 154 LYS B CA 1
ATOM 3115 C C . LYS B 1 154 ? 9.231 35.526 170.007 1.00 19.89 154 LYS B C 1
ATOM 3116 O O . LYS B 1 154 ? 9.044 36.541 170.674 1.00 19.53 154 LYS B O 1
ATOM 3124 N N . PRO B 1 155 ? 10.401 34.886 169.993 1.00 19.00 155 PRO B N 1
ATOM 3125 C CA . PRO B 1 155 ? 11.532 35.376 170.786 1.00 18.09 155 PRO B CA 1
ATOM 3126 C C . PRO B 1 155 ? 12.066 36.683 170.227 1.00 18.12 155 PRO B C 1
ATOM 3127 O O . PRO B 1 155 ? 12.026 36.885 169.010 1.00 18.91 155 PRO B O 1
ATOM 3131 N N . ASN B 1 156 ? 12.546 37.562 171.103 1.00 17.71 156 ASN B N 1
ATOM 3132 C CA . ASN B 1 156 ? 13.252 38.753 170.649 1.00 17.99 156 ASN B CA 1
ATOM 3133 C C . ASN B 1 156 ? 14.636 38.360 170.163 1.00 18.15 156 ASN B C 1
ATOM 3134 O O . ASN B 1 156 ? 15.140 38.899 169.182 1.00 18.94 156 ASN B O 1
ATOM 3139 N N . PHE B 1 157 ? 15.247 37.411 170.863 1.00 17.05 157 PHE B N 1
ATOM 3140 C CA . PHE B 1 157 ? 16.513 36.858 170.420 1.00 17.40 157 PHE B CA 1
ATOM 3141 C C . PHE B 1 157 ? 16.643 35.387 170.767 1.00 16.78 157 PHE B C 1
ATOM 3142 O O . PHE B 1 157 ? 15.916 34.863 171.618 1.00 15.61 157 PHE B O 1
ATOM 3150 N N . CYS B 1 158 ? 17.566 34.725 170.085 1.00 17.42 158 CYS B N 1
ATOM 3151 C CA . CYS B 1 158 ? 17.809 33.315 170.308 1.00 17.61 158 CYS B CA 1
ATOM 3152 C C . CYS B 1 158 ? 19.271 33.053 170.601 1.00 18.12 158 CYS B C 1
ATOM 3153 O O . CYS B 1 158 ? 20.150 33.824 170.208 1.00 18.83 158 CYS B O 1
ATOM 3156 N N . ILE B 1 159 ? 19.514 31.962 171.314 1.00 17.86 159 ILE B N 1
ATOM 3157 C CA . ILE B 1 159 ? 20.853 31.436 171.486 1.00 18.61 159 ILE B CA 1
ATOM 3158 C C . ILE B 1 159 ? 20.856 30.036 170.889 1.00 18.99 159 ILE B C 1
ATOM 3159 O O . ILE B 1 159 ? 20.026 29.196 171.249 1.00 18.33 159 ILE B O 1
ATOM 3164 N N . ASP B 1 160 ? 21.780 29.810 169.961 1.00 19.84 160 ASP B N 1
ATOM 3165 C CA . ASP B 1 160 ? 22.003 28.506 169.362 1.00 20.92 160 ASP B CA 1
ATOM 3166 C C . ASP B 1 160 ? 22.504 27.539 170.432 1.00 20.94 160 ASP B C 1
ATOM 3167 O O . ASP B 1 160 ? 23.592 27.718 170.985 1.00 20.95 160 ASP B O 1
ATOM 3172 N N . ILE B 1 161 ? 21.690 26.532 170.732 1.00 20.77 161 ILE B N 1
ATOM 3173 C CA . ILE B 1 161 ? 22.045 25.534 171.737 1.00 21.11 161 ILE B CA 1
ATOM 3174 C C . ILE B 1 161 ? 22.145 24.130 171.131 1.00 22.40 161 ILE B C 1
ATOM 3175 O O . ILE B 1 161 ? 22.054 23.129 171.841 1.00 22.61 161 ILE B O 1
ATOM 3180 N N . SER B 1 162 ? 22.355 24.073 169.816 1.00 23.62 162 SER B N 1
ATOM 3181 C CA . SER B 1 162 ? 22.379 22.814 169.072 1.00 25.17 162 SER B CA 1
ATOM 3182 C C . SER B 1 162 ? 23.348 21.793 169.670 1.00 26.67 162 SER B C 1
ATOM 3183 O O . SER B 1 162 ? 23.048 20.600 169.715 1.00 27.29 162 SER B O 1
ATOM 3186 N N . GLU B 1 163 ? 24.494 22.278 170.141 1.00 27.15 163 GLU B N 1
ATOM 3187 C CA . GLU B 1 163 ? 25.531 21.430 170.726 1.00 29.10 163 GLU B CA 1
ATOM 3188 C C . GLU B 1 163 ? 25.252 21.099 172.192 1.00 28.50 163 GLU B C 1
ATOM 3189 O O . GLU B 1 163 ? 25.916 20.242 172.781 1.00 29.42 163 GLU B O 1
ATOM 3195 N N . TYR B 1 164 ? 24.267 21.777 172.774 1.00 26.85 164 TYR B N 1
ATOM 3196 C CA . TYR B 1 164 ? 24.018 21.692 174.209 1.00 26.63 164 TYR B CA 1
ATOM 3197 C C . TYR B 1 164 ? 22.630 21.174 174.570 1.00 26.22 164 TYR B C 1
ATOM 3198 O O . TYR B 1 164 ? 22.271 21.125 175.746 1.00 25.64 164 TYR B O 1
ATOM 3207 N N . LEU B 1 165 ? 21.869 20.757 173.560 1.00 27.11 165 LEU B N 1
ATOM 3208 C CA . LEU B 1 165 ? 20.534 20.195 173.776 1.00 27.06 165 LEU B CA 1
ATOM 3209 C C . LEU B 1 165 ? 20.594 18.966 174.686 1.00 27.50 165 LEU B C 1
ATOM 3210 O O . LEU B 1 165 ? 19.805 18.852 175.624 1.00 26.94 165 LEU B O 1
ATOM 3215 N N . SER B 1 166 ? 21.540 18.068 174.408 1.00 28.47 166 SER B N 1
ATOM 3216 C CA . SER B 1 166 ? 21.766 16.871 175.222 1.00 29.15 166 SER B CA 1
ATOM 3217 C C . SER B 1 166 ? 21.981 17.215 176.697 1.00 27.76 166 SER B C 1
ATOM 3218 O O . SER B 1 166 ? 21.416 16.566 177.580 1.00 27.86 166 SER B O 1
ATOM 3221 N N . ILE B 1 167 ? 22.796 18.238 176.950 1.00 26.34 167 ILE B N 1
ATOM 3222 C CA . ILE B 1 167 ? 23.047 18.717 178.309 1.00 25.53 167 ILE B CA 1
ATOM 3223 C C . ILE B 1 167 ? 21.771 19.314 178.924 1.00 23.61 167 ILE B C 1
ATOM 3224 O O . ILE B 1 167 ? 21.460 19.057 180.089 1.00 23.22 167 ILE B O 1
ATOM 3233 N N . LYS B 1 168 ? 21.027 20.087 178.133 1.00 22.42 168 LYS B N 1
ATOM 3234 C CA . LYS B 1 168 ? 19.744 20.617 178.587 1.00 21.10 168 LYS B CA 1
ATOM 3235 C C . LYS B 1 168 ? 18.803 19.483 179.002 1.00 21.67 168 LYS B C 1
ATOM 3236 O O . LYS B 1 168 ? 18.209 19.532 180.081 1.00 21.49 168 LYS B O 1
ATOM 3242 N N . VAL B 1 169 ? 18.684 18.463 178.152 1.00 22.49 169 VAL B N 1
ATOM 3243 C CA . VAL B 1 169 ? 17.824 17.313 178.441 1.00 23.54 169 VAL B CA 1
ATOM 3244 C C . VAL B 1 169 ? 18.273 16.596 179.722 1.00 23.90 169 VAL B C 1
ATOM 3245 O O . VAL B 1 169 ? 17.442 16.259 180.566 1.00 23.51 169 VAL B O 1
ATOM 3249 N N . GLU B 1 170 ? 19.582 16.392 179.865 1.00 24.54 170 GLU B N 1
ATOM 3250 C CA . GLU B 1 170 ? 20.164 15.833 181.090 1.00 25.29 170 GLU B CA 1
ATOM 3251 C C . GLU B 1 170 ? 19.792 16.678 182.316 1.00 23.54 170 GLU B C 1
ATOM 3252 O O . GLU B 1 170 ? 19.412 16.139 183.358 1.00 23.20 170 GLU B O 1
ATOM 3258 N N . ALA B 1 171 ? 19.909 17.997 182.177 1.00 22.71 171 ALA B N 1
ATOM 3259 C CA . ALA B 1 171 ? 19.585 18.937 183.251 1.00 22.32 171 ALA B CA 1
ATOM 3260 C C . ALA B 1 171 ? 18.105 18.880 183.627 1.00 22.45 171 ALA B C 1
ATOM 3261 O O . ALA B 1 171 ? 17.754 18.945 184.807 1.00 22.96 171 ALA B O 1
ATOM 3263 N N . LEU B 1 172 ? 17.244 18.764 182.619 1.00 21.98 172 LEU B N 1
ATOM 3264 C CA . LEU B 1 172 ? 15.812 18.605 182.846 1.00 21.71 172 LEU B CA 1
ATOM 3265 C C . LEU B 1 172 ? 15.508 17.259 183.488 1.00 22.54 172 LEU B C 1
ATOM 3266 O O . LEU B 1 172 ? 14.752 17.189 184.458 1.00 22.46 172 LEU B O 1
ATOM 3271 N N . GLU B 1 173 ? 16.115 16.199 182.952 1.00 23.78 173 GLU B N 1
ATOM 3272 C CA . GLU B 1 173 ? 15.903 14.837 183.445 1.00 25.77 173 GLU B CA 1
ATOM 3273 C C . GLU B 1 173 ? 16.386 14.649 184.877 1.00 25.89 173 GLU B C 1
ATOM 3274 O O . GLU B 1 173 ? 15.968 13.711 185.560 1.00 26.91 173 GLU B O 1
ATOM 3280 N N . ALA B 1 174 ? 17.263 15.544 185.327 1.00 25.20 174 ALA B N 1
ATOM 3281 C CA . ALA B 1 174 ? 17.693 15.577 186.723 1.00 25.69 174 ALA B CA 1
ATOM 3282 C C . ALA B 1 174 ? 16.484 15.714 187.651 1.00 25.89 174 ALA B C 1
ATOM 3283 O O . ALA B 1 174 ? 16.505 15.232 188.783 1.00 26.74 174 ALA B O 1
ATOM 3285 N N . TYR B 1 175 ? 15.430 16.355 187.151 1.00 25.24 175 TYR B N 1
ATOM 3286 C CA . TYR B 1 175 ? 14.186 16.513 187.896 1.00 25.70 175 TYR B CA 1
ATOM 3287 C C . TYR B 1 175 ? 13.227 15.364 187.624 1.00 28.24 175 TYR B C 1
ATOM 3288 O O . TYR B 1 175 ? 12.087 15.578 187.207 1.00 27.93 175 TYR B O 1
ATOM 3297 N N . GLU B 1 176 ? 13.693 14.142 187.874 1.00 31.07 176 GLU B N 1
ATOM 3298 C CA . GLU B 1 176 ? 12.884 12.945 187.653 1.00 33.87 176 GLU B CA 1
ATOM 3299 C C . GLU B 1 176 ? 11.566 12.991 188.428 1.00 34.57 176 GLU B C 1
ATOM 3300 O O . GLU B 1 176 ? 10.545 12.497 187.948 1.00 35.52 176 GLU B O 1
ATOM 3306 N N . SER B 1 177 ? 11.594 13.605 189.611 1.00 34.45 177 SER B N 1
ATOM 3307 C CA . SER B 1 177 ? 10.397 13.780 190.433 1.00 35.01 177 SER B CA 1
ATOM 3308 C C . SER B 1 177 ? 9.353 14.670 189.756 1.00 34.52 177 SER B C 1
ATOM 3309 O O . SER B 1 177 ? 8.164 14.561 190.043 1.00 35.16 177 SER B O 1
ATOM 3312 N N . GLN B 1 178 ? 9.802 15.540 188.855 1.00 33.54 178 GLN B N 1
ATOM 3313 C CA . GLN B 1 178 ? 8.907 16.470 188.171 1.00 33.20 178 GLN B CA 1
ATOM 3314 C C . GLN B 1 178 ? 8.373 15.944 186.841 1.00 34.43 178 GLN B C 1
ATOM 3315 O O . GLN B 1 178 ? 7.175 16.037 186.571 1.00 34.70 178 GLN B O 1
ATOM 3321 N N . PHE B 1 179 ? 9.259 15.382 186.024 1.00 35.36 179 PHE B N 1
ATOM 3322 C CA . PHE B 1 179 ? 8.930 15.087 184.631 1.00 36.59 179 PHE B CA 1
ATOM 3323 C C . PHE B 1 179 ? 8.559 13.632 184.355 1.00 39.33 179 PHE B C 1
ATOM 3324 O O . PHE B 1 179 ? 8.206 13.272 183.227 1.00 39.87 179 PHE B O 1
ATOM 3332 N N . SER B 1 180 ? 8.624 12.808 185.397 1.00 41.26 180 SER B N 1
ATOM 3333 C CA . SER B 1 180 ? 8.183 11.422 185.325 1.00 44.06 180 SER B CA 1
ATOM 3334 C C . SER B 1 180 ? 7.285 11.114 186.515 1.00 45.34 180 SER B C 1
ATOM 3335 O O . SER B 1 180 ? 7.545 11.574 187.630 1.00 44.65 180 SER B O 1
ATOM 3338 N N . THR B 1 181 ? 6.225 10.347 186.270 1.00 47.38 181 THR B N 1
ATOM 3339 C CA . THR B 1 181 ? 5.318 9.910 187.337 1.00 49.04 181 THR B CA 1
ATOM 3340 C C . THR B 1 181 ? 6.010 8.950 188.314 1.00 50.77 181 THR B C 1
ATOM 3341 O O . THR B 1 181 ? 5.688 8.928 189.503 1.00 51.05 181 THR B O 1
ATOM 3348 N N . GLY B 1 182 ? 6.967 8.176 187.803 1.00 52.06 182 GLY B N 1
ATOM 3349 C CA . GLY B 1 182 ? 7.697 7.208 188.603 1.00 53.97 182 GLY B CA 1
ATOM 3350 C C . GLY B 1 182 ? 6.856 5.988 188.919 1.00 56.76 182 GLY B C 1
ATOM 3351 O O . GLY B 1 182 ? 6.428 5.269 188.012 1.00 58.10 182 GLY B O 1
ATOM 3352 N N . SER B 1 183 ? 6.616 5.761 190.208 1.00 57.84 183 SER B N 1
ATOM 3353 C CA . SER B 1 183 ? 5.823 4.622 190.666 1.00 60.42 183 SER B CA 1
ATOM 3354 C C . SER B 1 183 ? 4.786 5.015 191.717 1.00 60.80 183 SER B C 1
ATOM 3355 O O . SER B 1 183 ? 3.876 4.240 192.0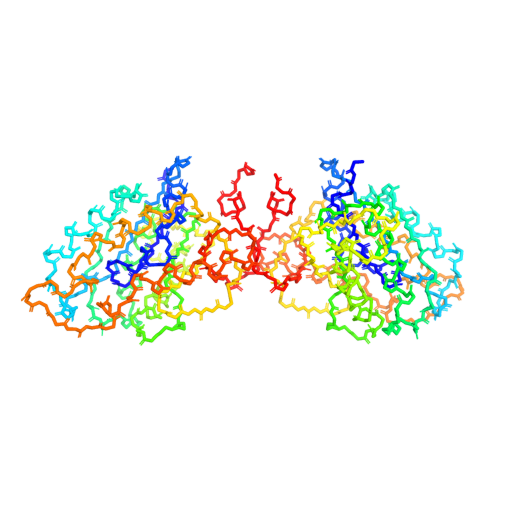17 1.00 62.71 183 SER B O 1
ATOM 3356 N N . ASP B 1 184 ? 4.931 6.218 192.271 1.00 59.15 184 ASP B N 1
ATOM 3357 C CA . ASP B 1 184 ? 4.026 6.717 193.306 1.00 59.33 184 ASP B CA 1
ATOM 3358 C C . ASP B 1 184 ? 3.468 8.101 192.973 1.00 57.34 184 ASP B C 1
ATOM 3359 O O . ASP B 1 184 ? 2.460 8.524 193.546 1.00 57.65 184 ASP B O 1
ATOM 3361 N N . GLY B 1 185 ? 4.125 8.796 192.047 1.00 55.40 185 GLY B N 1
ATOM 3362 C CA . GLY B 1 185 ? 3.720 10.132 191.644 1.00 53.19 185 GLY B CA 1
ATOM 3363 C C . GLY B 1 185 ? 2.443 10.176 190.824 1.00 53.27 185 GLY B C 1
ATOM 3364 O O . GLY B 1 185 ? 2.018 9.168 190.253 1.00 54.76 185 GLY B O 1
ATOM 3365 N N . VAL B 1 186 ? 1.834 11.358 190.771 1.00 51.59 186 VAL B N 1
ATOM 3366 C CA . VAL B 1 186 ? 0.591 11.575 190.034 1.00 51.47 186 VAL B CA 1
ATOM 3367 C C . VAL B 1 186 ? 0.847 12.291 188.707 1.00 49.60 186 VAL B C 1
ATOM 3368 O O . VAL B 1 186 ? 1.861 12.976 188.548 1.00 47.92 186 VAL B O 1
ATOM 3372 N N . LYS B 1 187 ? -0.075 12.124 187.761 1.00 49.78 187 LYS B N 1
ATOM 3373 C CA . LYS B 1 187 ? 0.031 12.765 186.452 1.00 48.37 187 LYS B CA 1
ATOM 3374 C C . LYS B 1 187 ? -0.165 14.277 186.544 1.00 46.19 187 LYS B C 1
ATOM 3375 O O . LYS B 1 187 ? -1.131 14.755 187.145 1.00 46.39 187 LYS B O 1
ATOM 3381 N N . THR B 1 188 ? 0.779 15.015 185.964 1.00 44.09 188 THR B N 1
ATOM 3382 C CA . THR B 1 188 ? 0.748 16.477 185.926 1.00 42.19 188 THR B CA 1
ATOM 3383 C C . THR B 1 188 ? 1.092 16.947 184.508 1.00 41.12 188 THR B C 1
ATOM 3384 O O . THR B 1 188 ? 1.575 16.149 183.700 1.00 41.53 188 THR B O 1
ATOM 3388 N N . PRO B 1 189 ? 0.850 18.224 184.194 1.00 39.82 189 PRO B N 1
ATOM 3389 C CA . PRO B 1 189 ? 1.339 18.808 182.935 1.00 38.72 189 PRO B CA 1
ATOM 3390 C C . PRO B 1 189 ? 2.832 18.546 182.703 1.00 37.49 189 PRO B C 1
ATOM 3391 O O . PRO B 1 189 ? 3.269 18.488 181.555 1.00 37.28 189 PRO B O 1
ATOM 3395 N N . LEU B 1 190 ? 3.588 18.373 183.786 1.00 36.68 190 LEU B N 1
ATOM 3396 C CA . LEU B 1 190 ? 5.033 18.166 183.712 1.00 35.67 190 LEU B CA 1
ATOM 3397 C C . LEU B 1 190 ? 5.432 16.725 183.379 1.00 36.55 190 LEU B C 1
ATOM 3398 O O . LEU B 1 190 ? 6.524 16.484 182.859 1.00 36.32 190 LEU B O 1
ATOM 3403 N N . THR B 1 191 ? 4.552 15.773 183.676 1.00 37.43 191 THR B N 1
ATOM 3404 C CA . THR B 1 191 ? 4.827 14.364 183.397 1.00 38.59 191 THR B CA 1
ATOM 3405 C C . THR B 1 191 ? 4.364 13.941 182.000 1.00 39.10 191 THR B C 1
ATOM 3406 O O . THR B 1 191 ? 4.847 12.945 181.456 1.00 40.21 191 THR B O 1
ATOM 3410 N N . GLU B 1 192 ? 3.436 14.704 181.425 1.00 38.40 192 GLU B N 1
ATOM 3411 C CA . GLU B 1 192 ? 2.798 14.324 180.165 1.00 39.09 192 GLU B CA 1
ATOM 3412 C C . GLU B 1 192 ? 3.460 14.959 178.940 1.00 37.78 192 GLU B C 1
ATOM 3413 O O . GLU B 1 192 ? 2.943 15.927 178.374 1.00 37.34 192 GLU B O 1
ATOM 3419 N N . GLY B 1 193 ? 4.604 14.405 178.542 1.00 37.19 193 GLY B N 1
ATOM 3420 C CA . GLY B 1 193 ? 5.345 14.875 177.379 1.00 35.93 193 GLY B CA 1
ATOM 3421 C C . GLY B 1 193 ? 5.847 16.306 177.488 1.00 33.49 193 GLY B C 1
ATOM 3422 O O . GLY B 1 193 ? 5.895 17.034 176.490 1.00 33.14 193 GLY B O 1
ATOM 3423 N N . TYR B 1 194 ? 6.226 16.712 178.697 1.00 31.91 194 TYR B N 1
ATOM 3424 C CA . TYR B 1 194 ? 6.689 18.077 178.933 1.00 29.58 194 TYR B CA 1
ATOM 3425 C C . TYR B 1 194 ? 8.106 18.324 178.425 1.00 28.50 194 TYR B C 1
ATOM 3426 O O . TYR B 1 194 ? 8.347 19.310 177.735 1.00 27.73 194 TYR B O 1
ATOM 3435 N N . VAL B 1 195 ? 9.041 17.446 178.783 1.00 28.55 195 VAL B N 1
ATOM 3436 C CA . VAL B 1 195 ? 10.428 17.579 178.331 1.00 27.64 195 VAL B CA 1
ATOM 3437 C C . VAL B 1 195 ? 10.481 17.518 176.804 1.00 27.18 195 VAL B C 1
ATOM 3438 O O . VAL B 1 195 ? 11.224 18.266 176.165 1.00 25.99 195 VAL B O 1
ATOM 3442 N N . GLU B 1 196 ? 9.674 16.629 176.231 1.00 27.97 196 GLU B N 1
ATOM 3443 C CA . GLU B 1 196 ? 9.543 16.514 174.780 1.00 28.08 196 GLU B CA 1
ATOM 3444 C C . GLU B 1 196 ? 9.049 17.830 174.170 1.00 26.21 196 GLU B C 1
ATOM 3445 O O . GLU B 1 196 ? 9.497 18.226 173.094 1.00 25.76 196 GLU B O 1
ATOM 3451 N N . THR B 1 197 ? 8.142 18.506 174.876 1.00 25.00 197 THR B N 1
ATOM 3452 C CA . THR B 1 197 ? 7.609 19.798 174.443 1.00 24.09 197 THR B CA 1
ATOM 3453 C C . THR B 1 197 ? 8.678 20.891 174.496 1.00 22.29 197 THR B C 1
ATOM 3454 O O . THR B 1 197 ? 8.777 21.724 173.594 1.00 21.55 197 THR B O 1
ATOM 3458 N N . VAL B 1 198 ? 9.477 20.874 175.556 1.00 21.66 198 VAL B N 1
ATOM 3459 C CA . VAL B 1 198 ? 10.598 21.799 175.697 1.00 21.02 198 VAL B CA 1
ATOM 3460 C C . VAL B 1 198 ? 11.604 21.637 174.544 1.00 21.28 198 VAL B C 1
ATOM 3461 O O . VAL B 1 198 ? 12.030 22.634 173.952 1.00 21.23 198 VAL B O 1
ATOM 3465 N N . ILE B 1 199 ? 11.958 20.389 174.222 1.00 21.79 199 ILE B N 1
ATOM 3466 C CA . ILE B 1 199 ? 12.823 20.083 173.075 1.00 21.85 199 ILE B CA 1
ATOM 3467 C C . ILE B 1 199 ? 12.170 20.561 171.779 1.00 21.46 199 ILE B C 1
ATOM 3468 O O . ILE B 1 199 ? 12.832 21.157 170.919 1.00 21.56 199 ILE B O 1
ATOM 3473 N N . ALA B 1 200 ? 10.870 20.297 171.659 1.00 20.60 200 ALA B N 1
ATOM 3474 C CA . ALA B 1 200 ? 10.080 20.711 170.506 1.00 20.71 200 ALA B CA 1
ATOM 3475 C C . ALA B 1 200 ? 10.157 22.214 170.287 1.00 19.29 200 ALA B C 1
ATOM 3476 O O . ALA B 1 200 ? 10.379 22.672 169.167 1.00 18.81 200 ALA B O 1
ATOM 3478 N N . ARG B 1 201 ? 9.995 22.979 171.364 1.00 18.64 201 ARG B N 1
ATOM 3479 C CA . ARG B 1 201 ? 10.053 24.431 171.272 1.00 18.01 201 ARG B CA 1
ATOM 3480 C C . ARG B 1 201 ? 11.406 24.885 170.753 1.00 17.44 201 ARG B C 1
ATOM 3481 O O . ARG B 1 201 ? 11.487 25.723 169.853 1.00 17.22 201 ARG B O 1
ATOM 3489 N N . GLU B 1 202 ? 12.460 24.330 171.340 1.00 17.19 202 GLU B N 1
ATOM 3490 C CA . GLU B 1 202 ? 13.825 24.681 170.981 1.00 17.64 202 GLU B CA 1
ATOM 3491 C C . GLU B 1 202 ? 14.150 24.288 169.540 1.00 18.65 202 GLU B C 1
ATOM 3492 O O . GLU B 1 202 ? 14.891 24.991 168.853 1.00 18.51 202 GLU B O 1
ATOM 3498 N N . LYS B 1 203 ? 13.570 23.182 169.081 1.00 19.66 203 LYS B N 1
ATOM 3499 C CA . LYS B 1 203 ? 13.640 22.798 167.673 1.00 21.24 203 LYS B CA 1
ATOM 3500 C C . LYS B 1 203 ? 12.985 23.874 166.803 1.00 21.78 203 LYS B C 1
ATOM 3501 O O . LYS B 1 203 ? 13.547 24.291 165.787 1.00 22.14 203 LYS B O 1
ATOM 3507 N N . MET B 1 204 ? 11.807 24.330 167.225 1.00 22.02 204 MET B N 1
ATOM 3508 C CA . MET B 1 204 ? 11.056 25.346 166.490 1.00 22.89 204 MET B CA 1
ATOM 3509 C C . MET B 1 204 ? 11.831 26.656 166.408 1.00 22.18 204 MET B C 1
ATOM 3510 O O . MET B 1 204 ? 11.969 27.239 165.328 1.00 22.89 204 MET B O 1
ATOM 3515 N N . PHE B 1 205 ? 12.341 27.103 167.553 1.00 21.44 205 PHE B N 1
ATOM 3516 C CA . PHE B 1 205 ? 13.146 28.319 167.622 1.00 20.81 205 PHE B CA 1
ATOM 3517 C C . PHE B 1 205 ? 14.412 28.152 166.797 1.00 21.35 205 PHE B C 1
ATOM 3518 O O . PHE B 1 205 ? 14.828 29.071 166.090 1.00 21.27 205 PHE B O 1
ATOM 3526 N N . GLY B 1 206 ? 15.013 26.966 166.891 1.00 21.72 206 GLY B N 1
ATOM 3527 C CA . GLY B 1 206 ? 16.175 26.624 166.090 1.00 22.19 206 GLY B CA 1
ATOM 3528 C C . GLY B 1 206 ? 15.939 26.851 164.608 1.00 23.34 206 GLY B C 1
ATOM 3529 O O . GLY B 1 206 ? 16.684 27.588 163.956 1.00 23.24 206 GLY B O 1
ATOM 3530 N N . LYS B 1 207 ? 14.894 26.216 164.080 1.00 24.29 207 LYS B N 1
ATOM 3531 C CA . LYS B 1 207 ? 14.545 26.328 162.666 1.00 25.93 207 LYS B CA 1
ATOM 3532 C C . LYS B 1 207 ? 14.383 27.783 162.237 1.00 25.89 207 LYS B C 1
ATOM 3533 O O . LYS B 1 207 ? 14.825 28.170 161.153 1.00 26.39 207 LYS B O 1
ATOM 3539 N N . GLU B 1 208 ? 13.758 28.575 163.107 1.00 25.40 208 GLU B N 1
ATOM 3540 C CA . GLU B 1 208 ? 13.498 29.984 162.852 1.00 26.04 208 GLU B CA 1
ATOM 3541 C C . GLU B 1 208 ? 14.777 30.782 162.607 1.00 25.85 208 GLU B C 1
ATOM 3542 O O . GLU B 1 208 ? 14.782 31.725 161.813 1.00 26.82 208 GLU B O 1
ATOM 3548 N N . VAL B 1 209 ? 15.857 30.393 163.278 1.00 24.51 209 VAL B N 1
ATOM 3549 C CA . VAL B 1 209 ? 17.134 31.099 163.153 1.00 24.18 209 VAL B CA 1
ATOM 3550 C C . VAL B 1 209 ? 18.199 30.296 162.395 1.00 24.70 209 VAL B C 1
ATOM 3551 O O . VAL B 1 209 ? 19.364 30.700 162.325 1.00 24.74 209 VAL B O 1
ATOM 3555 N N . GLY B 1 210 ? 17.785 29.166 161.826 1.00 24.90 210 GLY B N 1
ATOM 3556 C CA . GLY B 1 210 ? 18.629 28.390 160.935 1.00 26.03 210 GLY B CA 1
ATOM 3557 C C . GLY B 1 210 ? 19.571 27.421 161.623 1.00 25.90 210 GLY B C 1
ATOM 3558 O O . GLY B 1 210 ? 20.575 27.015 161.041 1.00 27.21 210 GLY B O 1
ATOM 3559 N N . VAL B 1 211 ? 19.248 27.050 162.858 1.00 24.67 211 VAL B N 1
ATOM 3560 C CA . VAL B 1 211 ? 20.045 26.075 163.606 1.00 24.59 211 VAL B CA 1
ATOM 3561 C C . VAL B 1 211 ? 19.157 24.912 164.060 1.00 24.51 211 VAL B C 1
ATOM 3562 O O . VAL B 1 211 ? 17.936 24.965 163.906 1.00 24.27 211 VAL B O 1
ATOM 3566 N N . LEU B 1 212 ? 19.766 23.871 164.620 1.00 24.65 212 LEU B N 1
ATOM 3567 C CA . LEU B 1 212 ? 19.014 22.688 165.030 1.00 24.93 212 LEU B CA 1
ATOM 3568 C C . LEU B 1 212 ? 18.134 22.969 166.246 1.00 22.97 212 LEU B C 1
ATOM 3569 O O . LEU B 1 212 ? 16.945 22.650 166.243 1.00 22.73 212 LEU B O 1
ATOM 3574 N N . TYR B 1 213 ? 18.727 23.581 167.269 1.00 21.50 213 TYR B N 1
ATOM 3575 C CA . TYR B 1 213 ? 18.015 23.935 168.491 1.00 20.16 213 TYR B CA 1
ATOM 3576 C C . TYR B 1 213 ? 18.448 25.310 168.965 1.00 19.00 213 TYR B C 1
ATOM 3577 O O . TYR B 1 213 ? 19.638 25.611 169.015 1.00 19.12 213 TYR B O 1
ATOM 3586 N N . ALA B 1 214 ? 17.474 26.148 169.297 1.00 18.14 214 ALA B N 1
ATOM 3587 C CA . ALA B 1 214 ? 17.769 27.452 169.868 1.00 17.36 214 ALA B CA 1
ATOM 3588 C C . ALA B 1 214 ? 16.842 27.749 171.026 1.00 16.77 214 ALA B C 1
ATOM 3589 O O . ALA B 1 214 ? 15.662 27.400 170.992 1.00 16.19 214 ALA B O 1
ATOM 3591 N N . GLU B 1 215 ? 17.384 28.389 172.056 1.00 16.46 215 GLU B N 1
ATOM 3592 C CA . GLU B 1 215 ? 16.555 28.891 173.138 1.00 15.96 215 GLU B CA 1
ATOM 3593 C C . GLU B 1 215 ? 16.158 30.321 172.828 1.00 16.03 215 GLU B C 1
ATOM 3594 O O . GLU B 1 215 ? 16.946 31.089 172.262 1.00 16.67 215 GLU B O 1
ATOM 3600 N N . GLY B 1 216 ? 14.922 30.656 173.172 1.00 15.47 216 GLY B N 1
ATOM 3601 C CA . GLY B 1 216 ? 14.345 31.945 172.844 1.00 15.19 216 GLY B CA 1
ATOM 3602 C C . GLY B 1 216 ? 14.274 32.823 174.070 1.00 14.65 216 GLY B C 1
ATOM 3603 O O . GLY B 1 216 ? 13.988 32.352 175.171 1.00 14.59 216 GLY B O 1
ATOM 3604 N N . PHE B 1 217 ? 14.550 34.105 173.877 1.00 14.44 217 PHE B N 1
ATOM 3605 C CA . PHE B 1 217 ? 14.555 35.050 174.982 1.00 14.30 217 PHE B CA 1
ATOM 3606 C C . PHE B 1 217 ? 13.830 36.318 174.629 1.00 15.25 217 PHE B C 1
ATOM 3607 O O . PHE B 1 217 ? 13.777 36.722 173.465 1.00 16.49 217 PHE B O 1
ATOM 3615 N N . MET B 1 218 ? 13.275 36.945 175.656 1.00 15.09 218 MET B N 1
ATOM 3616 C CA . MET B 1 218 ? 12.579 38.206 175.499 1.00 15.84 218 MET B CA 1
ATOM 3617 C C . MET B 1 218 ? 13.421 39.309 176.111 1.00 15.75 218 MET B C 1
ATOM 3618 O O . MET B 1 218 ? 14.131 39.095 177.099 1.00 15.40 218 MET B O 1
ATOM 3623 N N . SER B 1 219 ? 13.366 40.479 175.493 1.00 16.06 219 SER B N 1
ATOM 3624 C CA . SER B 1 219 ? 14.068 41.648 175.995 1.00 16.57 219 SER B CA 1
ATOM 3625 C C . SER B 1 219 ? 13.186 42.867 175.802 1.00 17.05 219 SER B C 1
ATOM 3626 O O . SER B 1 219 ? 12.703 43.118 174.698 1.00 17.06 219 SER B O 1
ATOM 3629 N N . LYS B 1 220 ? 12.985 43.627 176.877 1.00 17.81 220 LYS B N 1
ATOM 3630 C CA . LYS B 1 220 ? 12.174 44.837 176.807 1.00 18.83 220 LYS B CA 1
ATOM 3631 C C . LYS B 1 220 ? 12.852 45.905 175.948 1.00 19.74 220 LYS B C 1
ATOM 3632 O O . LYS B 1 220 ? 12.187 46.653 175.236 1.00 21.10 220 LYS B O 1
ATOM 3638 N N . LYS B 1 221 ? 14.178 45.965 176.010 1.00 19.09 221 LYS B N 1
ATOM 3639 C CA . LYS B 1 221 ? 14.929 46.891 175.170 1.00 19.88 221 LYS B CA 1
ATOM 3640 C C . LYS B 1 221 ? 15.382 46.177 173.897 1.00 19.35 221 LYS B C 1
ATOM 3641 O O . LYS B 1 221 ? 15.507 44.950 173.895 1.00 18.67 221 LYS B O 1
ATOM 3647 N N . PRO B 1 222 ? 15.619 46.921 172.815 1.00 19.73 222 PRO B N 1
ATOM 3648 C CA . PRO B 1 222 ? 16.166 46.309 171.604 1.00 20.32 222 PRO B CA 1
ATOM 3649 C C . PRO B 1 222 ? 17.496 45.639 171.922 1.00 20.38 222 PRO B C 1
ATOM 3650 O O . PRO B 1 222 ? 18.266 46.140 172.751 1.00 20.23 222 PRO B O 1
ATOM 3654 N N . VAL B 1 223 ? 17.738 44.496 171.291 1.00 20.31 223 VAL B N 1
ATOM 3655 C CA . VAL B 1 223 ? 19.003 43.791 171.431 1.00 20.54 223 VAL B CA 1
ATOM 3656 C C . VAL B 1 223 ? 20.083 44.633 170.764 1.00 20.78 223 VAL B C 1
ATOM 3657 O O . VAL B 1 223 ? 19.890 45.133 169.659 1.00 21.11 223 VAL B O 1
ATOM 3661 N N . LEU B 1 224 ? 21.207 44.806 171.450 1.00 20.83 224 LEU B N 1
ATOM 3662 C CA . LEU B 1 224 ? 22.332 45.531 170.893 1.00 22.33 224 LEU B CA 1
ATOM 3663 C C . LEU B 1 224 ? 23.278 44.542 170.225 1.00 23.22 224 LEU B C 1
ATOM 3664 O O . LEU B 1 224 ? 23.847 43.671 170.888 1.00 22.86 224 LEU B O 1
ATOM 3669 N N . LEU B 1 225 ? 23.413 44.665 168.907 1.00 24.52 225 LEU B N 1
ATOM 3670 C CA . LEU B 1 225 ? 24.325 43.826 168.140 1.00 25.68 225 LEU B CA 1
ATOM 3671 C C . LEU B 1 225 ? 25.634 44.552 167.883 1.00 27.47 225 LEU B C 1
ATOM 3672 O O . LEU B 1 225 ? 25.659 45.770 167.711 1.00 28.31 225 LEU B O 1
ATOM 3677 N N . HIS B 1 226 ? 26.718 43.786 167.858 1.00 28.10 226 HIS B N 1
ATOM 3678 C CA . HIS B 1 226 ? 28.037 44.314 167.555 1.00 29.75 226 HIS B CA 1
ATOM 3679 C C . HIS B 1 226 ? 28.802 43.285 166.739 1.00 29.67 226 HIS B C 1
ATOM 3680 O O . HIS B 1 226 ? 29.061 43.493 165.555 1.00 31.44 226 HIS B O 1
ATOM 3687 N N . ALA B 1 227 ? 29.141 42.168 167.375 1.00 28.15 227 ALA B N 1
ATOM 3688 C CA . ALA B 1 227 ? 29.894 41.107 166.717 1.00 28.30 227 ALA B CA 1
ATOM 3689 C C . ALA B 1 227 ? 28.974 40.134 165.988 1.00 26.94 227 ALA B C 1
ATOM 3690 O O . ALA B 1 227 ? 29.388 39.485 165.035 1.00 27.57 227 ALA B O 1
ATOM 3692 N N . ASP B 1 228 ? 27.725 40.041 166.440 1.00 24.93 228 ASP B N 1
ATOM 3693 C CA . ASP B 1 228 ? 26.800 39.030 165.930 1.00 24.32 228 ASP B CA 1
ATOM 3694 C C . ASP B 1 228 ? 26.072 39.429 164.649 1.00 24.66 228 ASP B C 1
ATOM 3695 O O . ASP B 1 228 ? 25.377 38.606 164.047 1.00 24.62 228 ASP B O 1
ATOM 3700 N N . LEU B 1 229 ? 26.226 40.681 164.232 1.00 24.86 229 LEU B N 1
ATOM 3701 C CA . LEU B 1 229 ? 25.641 41.112 162.970 1.00 25.47 229 LEU B CA 1
ATOM 3702 C C . LEU B 1 229 ? 26.282 40.345 161.819 1.00 27.01 229 LEU B C 1
ATOM 3703 O O . LEU B 1 229 ? 25.585 39.758 160.993 1.00 26.58 229 LEU B O 1
ATOM 3708 N N . LEU B 1 230 ? 27.612 40.336 161.788 1.00 28.99 230 LEU B N 1
ATOM 3709 C CA . LEU B 1 230 ? 28.349 39.665 160.724 1.00 31.61 230 LEU B CA 1
ATOM 3710 C C . LEU B 1 230 ? 29.192 38.485 161.215 1.00 33.25 230 LEU B C 1
ATOM 3711 O O . LEU B 1 230 ? 29.782 37.760 160.410 1.00 34.44 230 LEU B O 1
ATOM 3716 N N . GLY B 1 231 ? 29.232 38.291 162.531 1.00 33.91 231 GLY B N 1
ATOM 3717 C CA . GLY B 1 231 ? 29.929 37.162 163.125 1.00 35.63 231 GLY B CA 1
ATOM 3718 C C . GLY B 1 231 ? 31.433 37.343 163.185 1.00 38.26 231 GLY B C 1
ATOM 3719 O O . GLY B 1 231 ? 31.952 38.461 163.228 1.00 39.50 231 GLY B O 1
ATOM 3720 N N . GLY B 1 232 ? 32.178 36.362 163.194 1.00 39.44 232 GLY B N 1
#

Sequence (462 aa):
SGLHILAFGAHADDVEIGMAGTIAKYTKQGYEVGICDLTEADLSSNGTIELRKEEAKVAARIMGVKTRLNLAMPDRGLYMKEEYIREIVKVIRTYKPKLVFAPYYEDRHPDHANCAKLVEEAIFSAGIRKYMPELSPHRVESFYNYMINGFHKPNFCIDISEYLSIKVEALEAYESQFSTGSDGVKTPLTEGYVETVIAREKMFGKEVGVLYAEGFMSKKPVLLHADLLGGCSGLHILAFGAHADDVEIGMAGTIAKYTKQGYEVGICDLTEADLSSNGTIELRKEEAKVAARIMGVKTRLNLAMPDRGLYMKEEYIREIVKVIRTYKPKLVFAPYYEDRHPDHANCAKLVEEAIFSAGIRKYMPELSPHRVESFYNYMINGFHKPNFCIDISEYLSIKVEALEAYESQFSTGSDGVKTPLTEGYVETVIAREKMFGKEVGVLYAEGFMSKKPVLLHADLLG

Radius of gyration: 25.34 Å; Cα contacts (8 Å, |Δi|>4): 1021; chains: 2; bounding box: 37×74×70 Å

Organism: Bacillus cereus (strain ATCC 14579 / DSM 31 / CCUG 7414 / JCM 2152 / NBRC 15305 / NCIMB 9373 / NCTC 2599 / NRRL B-3711) (NCBI:txid226900)

B-factor: mean 26.62, std 10.72, range [10.61, 75.1]

Solvent-accessible surface area: 19857 Å² total